Protein AF-0000000083541796 (afdb_homodimer)

Sequence (720 aa):
TTSAVWRSTIEATVQLGLTRTAAAENYRTVNVEAAKTVRSAKELRLKKCTEQLVRIQSELIEAVKEVNKAKKKYWQMQRIADIAREKAAEAEAKSKKSEFGIFHSKTSLQKLSAKLSARLSECNLRLTEARNEYLLSLAAVTAHQGHYLQTDLPIVMQNLDSDVYEKLQEYFTLISKTEIEACQSGQECFQSVLESSSKISRDCDLELFLQDNPVFTEPPVFPFQPAGSDKVCQLEIQPGNRDRESSLDKEARKWATKLANNHKVIAHGERVLRNLDQRRKLLSEEEASSIESKMEEIKESIRKAEMSKLKAASRLNLLREAGLEVDTWLVSTMNQASEELERERKLSEARVSNGGMTPETTSAVWRSTIEATVQLGLTRTAAAENYRTVNVEAAKTVRSAKELRLKKCTEQLVRIQSELIEAVKEVNKAKKKYWQMQRIADIAREKAAEAEAKSKKSEFGIFHSKTSLQKLSAKLSARLSECNLRLTEARNEYLLSLAAVTAHQGHYLQTDLPIVMQNLDSDVYEKLQEYFTLISKTEIEACQSGQECFQSVLESSSKISRDCDLELFLQDNPVFTEPPVFPFQPAGSDKVCQLEIQPGNRDRESSLDKEARKWATKLANNHKVIAHGERVLRNLDQRRKLLSEEEASSIESKMEEIKESIRKAEMSKLKAASRLNLLREAGLEVDTWLVSTMNQASEELERERKLSEARVSNGGMTPE

Secondary structure (DSSP, 8-state):
-HHHHHHHHHHHHHHHHHHHHHHHHHIIIIIIHHHHHHHHHHHHHHHHHHHHHHHHHHHHHHHHHHHHHHHHHHHHHHHHHHHHHHHHHHHHHHHHHGGGS-HHHHHHHHHHHHHHHHHHHHHHHHHHHHHHHHHHHHHHHHHHHHHIIIIIHHHHHHHHHTTHHHHHHHHHHHHHHHHHHHHHHHHHHHHHHHHHHTT--HHHHHHHHHHH-GGGT-PPP------TT----S-------TTS--HHHHHHHHHHHHHHHHHHHHHHHHHHHHHHHHHHHHS-HHHHHHHHHHHHHHHHHHHHHHHHHHHHHHHHHHHHHTT--HHHHHHHHHHHHHHHHHHHHHHHHHHHHTT-----/-HHHHHHHHHHHHHHHHHHHHHHHHHIIIIIIHHHHHHHHHHHHHHHHHHHHHHHHHHHHHHHHHHHHHHHHHHHHHHHHHHHHHHHHHHHHHHHHHGGGS-HHHHHHHHHHHHHHHHHHHHHHHHHHHHHHHHHHHHHHHHHHHHHIIIIIHHHHHHHHHTTHHHHHHHHHHHHHHHHHHHHHHHHHHHHHHHHHHHT--HHHHHHHHHHH-GGGT-PPP------TT----S-------TTS--HHHHHHHHHHHHHHHHHHHHHHHHHHHHHHHHHHHHS-HHHHHHHHHHHHHHHHHHHHHHHHHHHHHHHHHHHHHTT--HHHHHHHHHHHHHHHHHHHHHHHHHHHHTT-----

InterPro domains:
  IPR027267 AH/BAR domain superfamily [G3DSA:1.20.1270.60] (1-234)
  IPR027267 AH/BAR domain superfamily [SSF103657] (1-226)
  IPR031160 F-BAR domain [PS51741] (1-205)

pLDDT: mean 89.02, std 9.76, range [33.16, 97.88]

Radius of gyration: 63.8 Å; Cα contacts (8 Å, |Δi|>4): 592; chains: 2; bounding box: 37×230×126 Å

Organism: Scyliorhinus torazame (NCBI:txid75743)

Foldseek 3Di:
DVVVLVVLVVVLVVLLVVLVVVLVVCCVPVVVVLVVVLVVVLVVLVVVLVVVLVVLVVVLVVLVVQLVVLVVQLVVLVVVLVVLVVVLVVLVVVLVVCPPDDDVVNVVSVVVSVVSVVVSVVSVVSNVVSVVSSVVSVVVSVVSVVCCVPPVVVVSVCSSCPCSVVSVVVSVVVSVVSVVVSVVSSVVSVVVSVVVVVVDDPVVVVVVVCVVPVVVVDDDDDDDDDDDPDPDDADDFDPPDPPDQTPVNVLLLVLLLLLLVLVLLLVVLVVVLVVLVVVLVVDDPVVNVVSVVVSVVSVVSNVVSVVSNVVSVVSNVSSVVVPDPSVVSNVVSNVVSVVVSVVVVVVVVCCVVVVHDDDD/DVVVLVVLVVVLVVLLVVLVVVLVVCCVPVVPVLVVVLVVVLVVLVVVLVVVLVVLVVVLVVLVVQLVVLVVQLVVLVVVLVVLVVVLVVLVVVLVVCPPPDDVVNVVSVVVSVVSVVVSVVSVVSNVVSVVSSVVSVVVSVVSVVCCVPPVVVVSVCSSCPCSVVSVVVSVVVSVVSVVVSVVSSVVSVVVSVVVVVPDDPVVVVVVVCVVPVVVVDDDDDDDDDDDPDPDDADDFDPPDPPDQTPLNVLLLVLLLLLLVLVLLLVVLVVVLVVLVVVLVVDDPVVNVVSVVVSVVSVVSNVVSVVS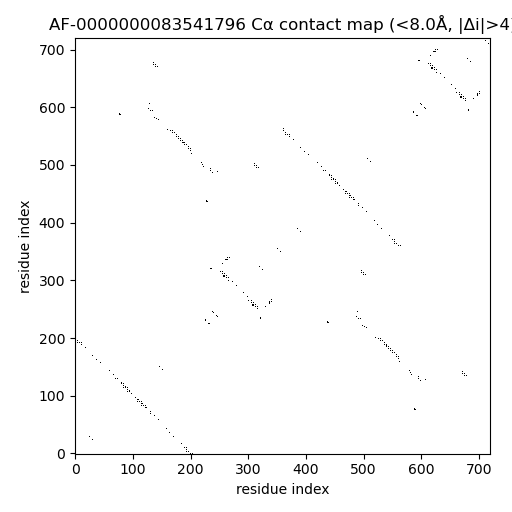NVVSVVSNVSSVVVPDPSVVSNVVSNVVSVVVSVVVVVVVVCCVVVVHDDDD

Structure (mmCIF, N/CA/C/O backbone):
data_AF-0000000083541796-model_v1
#
loop_
_entity.id
_entity.type
_entity.pdbx_description
1 polymer 'F-BAR domain-containing protein'
#
loop_
_atom_site.group_PDB
_atom_site.id
_atom_site.type_symbol
_atom_site.label_atom_id
_atom_site.label_alt_id
_atom_site.label_comp_id
_atom_site.label_asym_id
_atom_site.label_entity_id
_atom_site.label_seq_id
_atom_site.pdbx_PDB_ins_code
_atom_site.Cartn_x
_atom_site.Cartn_y
_atom_site.Cartn_z
_atom_site.occupancy
_atom_site.B_iso_or_equiv
_atom_site.auth_seq_id
_atom_site.auth_comp_id
_atom_site.auth_asym_id
_atom_site.auth_atom_id
_atom_site.pdbx_PDB_model_num
ATOM 1 N N . THR A 1 1 ? 2.777 24.797 5.871 1 84 1 THR A N 1
ATOM 2 C CA . THR A 1 1 ? 1.639 25.172 6.707 1 84 1 THR A CA 1
ATOM 3 C C . THR A 1 1 ? 0.763 23.953 7 1 84 1 THR A C 1
ATOM 5 O O . THR A 1 1 ? 0.848 22.938 6.305 1 84 1 THR A O 1
ATOM 8 N N . THR A 1 2 ? 0.058 24 8.016 1 88.19 2 THR A N 1
ATOM 9 C CA . THR A 1 2 ? -0.866 22.938 8.406 1 88.19 2 THR A CA 1
ATOM 10 C C . THR A 1 2 ? -1.877 22.672 7.293 1 88.19 2 THR A C 1
ATOM 12 O O . THR A 1 2 ? -2.189 21.516 7 1 88.19 2 THR A O 1
ATOM 15 N N . SER A 1 3 ? -2.35 23.719 6.629 1 88.5 3 SER A N 1
ATOM 16 C CA . SER A 1 3 ? -3.312 23.562 5.543 1 88.5 3 SER A CA 1
ATOM 17 C C . SER A 1 3 ? -2.691 22.828 4.355 1 88.5 3 SER A C 1
ATOM 19 O O . SER A 1 3 ? -3.355 22.031 3.699 1 88.5 3 SER A O 1
ATOM 21 N N . ALA A 1 4 ? -1.446 23.188 4.082 1 89.25 4 ALA A N 1
ATOM 22 C CA . ALA A 1 4 ? -0.748 22.531 2.98 1 89.25 4 ALA A CA 1
ATOM 23 C C . ALA A 1 4 ? -0.584 21.031 3.248 1 89.25 4 ALA A C 1
ATOM 25 O O . ALA A 1 4 ? -0.738 20.203 2.342 1 89.25 4 ALA A O 1
ATOM 26 N N . VAL A 1 5 ? -0.233 20.688 4.484 1 91.81 5 VAL A N 1
ATOM 27 C CA . VAL A 1 5 ? -0.051 19.281 4.84 1 91.81 5 VAL A CA 1
ATOM 28 C C . VAL A 1 5 ? -1.384 18.547 4.734 1 91.81 5 VAL A C 1
ATOM 30 O O . VAL A 1 5 ? -1.436 17.406 4.254 1 91.81 5 VAL A O 1
ATOM 33 N N . TRP A 1 6 ? -2.461 19.156 5.078 1 91.5 6 TRP A N 1
ATOM 34 C CA . TRP A 1 6 ? -3.791 18.562 4.953 1 91.5 6 TRP A CA 1
ATOM 35 C C . TRP A 1 6 ? -4.129 18.281 3.492 1 91.5 6 TRP A C 1
ATOM 37 O O . TRP A 1 6 ? -4.594 17.188 3.156 1 91.5 6 TRP A O 1
ATOM 47 N N . ARG A 1 7 ? -3.857 19.188 2.641 1 92.31 7 ARG A N 1
ATOM 48 C CA . ARG A 1 7 ? -4.098 19 1.213 1 92.31 7 ARG A CA 1
ATOM 49 C C . ARG A 1 7 ? -3.273 17.844 0.662 1 92.31 7 ARG A C 1
ATOM 51 O O . ARG A 1 7 ? -3.777 17.047 -0.122 1 92.31 7 ARG A O 1
ATOM 58 N N . SER A 1 8 ? -2.068 17.938 1.157 1 91.75 8 SER A N 1
ATOM 59 C CA . SER A 1 8 ? -1.187 16.859 0.714 1 91.75 8 SER A CA 1
ATOM 60 C C . SER A 1 8 ? -1.7 15.5 1.175 1 91.75 8 SER A C 1
ATOM 62 O O . SER A 1 8 ? -1.581 14.508 0.452 1 91.75 8 SER A O 1
ATOM 64 N N . THR A 1 9 ? -2.244 15.43 2.348 1 91.19 9 THR A N 1
ATOM 65 C CA . THR A 1 9 ? -2.783 14.188 2.889 1 91.19 9 THR A CA 1
ATOM 66 C C . THR A 1 9 ? -3.984 13.711 2.074 1 91.19 9 THR A C 1
ATOM 68 O O . THR A 1 9 ? -4.105 12.523 1.765 1 91.19 9 THR A O 1
ATOM 71 N N . ILE A 1 10 ? -4.816 14.641 1.722 1 91.88 10 ILE A N 1
ATOM 72 C CA . ILE A 1 10 ? -5.992 14.312 0.922 1 91.88 10 ILE A CA 1
ATOM 73 C C . ILE A 1 10 ? -5.559 13.82 -0.456 1 91.88 10 ILE A C 1
ATOM 75 O O . ILE A 1 10 ? -6.066 12.805 -0.95 1 91.88 10 ILE A O 1
ATOM 79 N N . GLU A 1 11 ? -4.648 14.555 -1.036 1 91.75 11 GLU A N 1
ATOM 80 C CA . GLU A 1 11 ? -4.141 14.18 -2.352 1 91.75 11 GLU A CA 1
ATOM 81 C C . GLU A 1 11 ? -3.51 12.789 -2.326 1 91.75 11 GLU A C 1
ATOM 83 O O . GLU A 1 11 ? -3.697 12 -3.254 1 91.75 11 GLU A O 1
ATOM 88 N N . ALA A 1 12 ? -2.732 12.594 -1.23 1 90.88 12 ALA A N 1
ATOM 89 C CA . ALA A 1 12 ? -2.107 11.273 -1.094 1 90.88 12 ALA A CA 1
ATOM 90 C C . ALA A 1 12 ? -3.16 10.18 -0.989 1 90.88 12 ALA A C 1
ATOM 92 O O . ALA A 1 12 ? -3.008 9.102 -1.58 1 90.88 12 ALA A O 1
ATOM 93 N N . THR A 1 13 ? -4.234 10.383 -0.302 1 89.19 13 THR A N 1
ATOM 94 C CA . THR A 1 13 ? -5.305 9.406 -0.138 1 89.19 13 THR A CA 1
ATOM 95 C C . THR A 1 13 ? -6.012 9.156 -1.466 1 89.19 13 THR A C 1
ATOM 97 O O . THR A 1 13 ? -6.34 8.008 -1.79 1 89.19 13 THR A O 1
ATOM 100 N N . VAL A 1 14 ? -6.238 10.219 -2.186 1 91.12 14 VAL A N 1
ATOM 101 C CA . VAL A 1 14 ? -6.863 10.094 -3.496 1 91.12 14 VAL A CA 1
ATOM 102 C C . VAL A 1 14 ? -5.973 9.258 -4.418 1 91.12 14 VAL A C 1
ATOM 104 O O . VAL A 1 14 ? -6.461 8.391 -5.141 1 91.12 14 VAL A O 1
ATOM 107 N N . GLN A 1 15 ? -4.715 9.562 -4.371 1 91.19 15 GLN A N 1
ATOM 108 C CA . GLN A 1 15 ? -3.764 8.836 -5.207 1 91.19 15 GLN A CA 1
ATOM 109 C C . GLN A 1 15 ? -3.754 7.352 -4.863 1 91.19 15 GLN A C 1
ATOM 111 O O . GLN A 1 15 ? -3.637 6.504 -5.75 1 91.19 15 GLN A O 1
ATOM 116 N N . LEU A 1 16 ? -3.811 7.004 -3.576 1 88.88 16 LEU A N 1
ATOM 117 C CA . LEU A 1 16 ? -3.891 5.613 -3.143 1 88.88 16 LEU A CA 1
ATOM 118 C C . LEU A 1 16 ? -5.109 4.926 -3.746 1 88.88 16 LEU A C 1
ATOM 120 O O . LEU A 1 16 ? -5.016 3.791 -4.223 1 88.88 16 LEU A O 1
ATOM 124 N N . GLY A 1 17 ? -6.184 5.609 -3.723 1 89.12 17 GLY A N 1
ATOM 125 C CA . GLY A 1 17 ? -7.395 5.059 -4.312 1 89.12 17 GLY A CA 1
ATOM 126 C C . GLY A 1 17 ? -7.277 4.828 -5.809 1 89.12 17 GLY A C 1
ATOM 127 O O . GLY A 1 17 ? -7.715 3.797 -6.32 1 89.12 17 GLY A O 1
ATOM 128 N N . LEU A 1 18 ? -6.75 5.785 -6.488 1 90.5 18 LEU A N 1
ATOM 129 C CA . LEU A 1 18 ? -6.57 5.684 -7.934 1 90.5 18 LEU A CA 1
ATOM 130 C C . LEU A 1 18 ? -5.645 4.523 -8.289 1 90.5 18 LEU A C 1
ATOM 132 O O . LEU A 1 18 ? -5.895 3.799 -9.258 1 90.5 18 LEU A O 1
ATOM 136 N N . THR A 1 19 ? -4.602 4.387 -7.539 1 88.75 19 THR A N 1
ATOM 137 C CA . THR A 1 19 ? -3.66 3.295 -7.762 1 88.75 19 THR A CA 1
ATOM 138 C C . THR A 1 19 ? -4.348 1.943 -7.59 1 88.75 19 THR A C 1
ATOM 140 O O . THR A 1 19 ? -4.113 1.019 -8.367 1 88.75 19 THR A O 1
ATOM 143 N N . ARG A 1 20 ? -5.176 1.811 -6.629 1 87.88 20 ARG A N 1
ATOM 144 C CA . ARG A 1 20 ? -5.898 0.567 -6.379 1 87.88 20 ARG A CA 1
ATOM 145 C C . ARG A 1 20 ? -6.898 0.283 -7.492 1 87.88 20 ARG A C 1
ATOM 147 O O . ARG A 1 20 ? -7.07 -0.867 -7.906 1 87.88 20 ARG A O 1
ATOM 154 N N . THR A 1 21 ? -7.523 1.285 -7.902 1 89 21 THR A N 1
ATOM 155 C CA . THR A 1 21 ? -8.469 1.137 -9 1 89 21 THR A CA 1
ATOM 156 C C . THR A 1 21 ? -7.762 0.68 -10.273 1 89 21 THR A C 1
ATOM 158 O O . THR A 1 21 ? -8.273 -0.169 -11 1 89 21 THR A O 1
ATOM 161 N N . ALA A 1 22 ? -6.605 1.292 -10.516 1 88.31 22 ALA A N 1
ATOM 162 C CA . ALA A 1 22 ? -5.809 0.903 -11.672 1 88.31 22 ALA A CA 1
ATOM 163 C C . ALA A 1 22 ? -5.367 -0.554 -11.578 1 88.31 22 ALA A C 1
ATOM 165 O O . ALA A 1 22 ? -5.375 -1.282 -12.57 1 88.31 22 ALA A O 1
ATOM 166 N N . ALA A 1 23 ? -4.961 -0.994 -10.375 1 86.44 23 ALA A N 1
ATOM 167 C CA . ALA A 1 23 ? -4.578 -2.385 -10.148 1 86.44 23 ALA A CA 1
ATOM 168 C C . ALA A 1 23 ? -5.758 -3.324 -10.391 1 86.44 23 ALA A C 1
ATOM 170 O O . ALA A 1 23 ? -5.605 -4.367 -11.023 1 86.44 23 ALA A O 1
ATOM 171 N N . ALA A 1 24 ? -6.926 -2.969 -9.906 1 84.31 24 ALA A N 1
ATOM 172 C CA . ALA A 1 24 ? -8.133 -3.775 -10.086 1 84.31 24 ALA A CA 1
ATOM 173 C C . ALA A 1 24 ? -8.469 -3.928 -11.562 1 84.31 24 ALA A C 1
ATOM 175 O O . ALA A 1 24 ? -8.867 -5.008 -12.008 1 84.31 24 ALA A O 1
ATOM 176 N N . GLU A 1 25 ? -8.336 -2.811 -12.273 1 86.38 25 GLU A N 1
ATOM 177 C CA . GLU A 1 25 ? -8.594 -2.855 -13.711 1 86.38 25 GLU A CA 1
ATOM 178 C C . GLU A 1 25 ? -7.605 -3.777 -14.422 1 86.38 25 GLU A C 1
ATOM 180 O O . GLU A 1 25 ? -7.977 -4.488 -15.359 1 86.38 25 GLU A O 1
ATOM 185 N N . ASN A 1 26 ? -6.406 -3.783 -13.992 1 82.94 26 ASN A N 1
ATOM 186 C CA . ASN A 1 26 ? -5.391 -4.672 -14.555 1 82.94 26 ASN A CA 1
ATOM 187 C C . ASN A 1 26 ? -5.738 -6.137 -14.312 1 82.94 26 ASN A C 1
ATOM 189 O O . ASN A 1 26 ? -5.539 -6.98 -15.188 1 82.94 26 ASN A O 1
ATOM 193 N N . TYR A 1 27 ? -6.281 -6.492 -13.156 1 81.88 27 TYR A N 1
ATOM 194 C CA . TYR A 1 27 ? -6.711 -7.848 -12.844 1 81.88 27 TYR A CA 1
ATOM 195 C C . TYR A 1 27 ? -7.824 -8.297 -13.781 1 81.88 27 TYR A C 1
ATOM 197 O O . TYR A 1 27 ? -7.809 -9.43 -14.273 1 81.88 27 TYR A O 1
ATOM 205 N N . ARG A 1 28 ? -8.688 -7.344 -14.008 1 81.5 28 ARG A N 1
ATOM 206 C CA . ARG A 1 28 ? -9.852 -7.668 -14.828 1 81.5 28 ARG A CA 1
ATOM 207 C C . ARG A 1 28 ? -9.461 -7.859 -16.281 1 81.5 28 ARG A C 1
ATOM 209 O O . ARG A 1 28 ? -9.898 -8.82 -16.938 1 81.5 28 ARG A O 1
ATOM 216 N N . THR A 1 29 ? -8.633 -7.047 -16.812 1 78.94 29 THR A N 1
ATOM 217 C CA . THR A 1 29 ? -8.344 -7.027 -18.25 1 78.94 29 THR A CA 1
ATOM 218 C C . THR A 1 29 ? -7.27 -8.055 -18.594 1 78.94 29 THR A C 1
ATOM 220 O O . THR A 1 29 ? -7.453 -8.875 -19.5 1 78.94 29 THR A O 1
ATOM 223 N N . VAL A 1 30 ? -6.191 -8.078 -17.844 1 73.12 30 VAL A N 1
ATOM 224 C CA . VAL A 1 30 ? -5.047 -8.898 -18.234 1 73.12 30 VAL A CA 1
ATOM 225 C C . VAL A 1 30 ? -5.203 -10.305 -17.672 1 73.12 30 VAL A C 1
ATOM 227 O O . VAL A 1 30 ? -5.125 -11.289 -18.406 1 73.12 30 VAL A O 1
ATOM 230 N N . ASN A 1 31 ? -5.762 -10.422 -16.453 1 76.75 31 ASN A N 1
ATOM 231 C CA . ASN A 1 31 ? -5.715 -11.711 -15.766 1 76.75 31 ASN A CA 1
ATOM 232 C C . ASN A 1 31 ? -6.926 -12.57 -16.109 1 76.75 31 ASN A C 1
ATOM 234 O O . ASN A 1 31 ? -6.785 -13.758 -16.406 1 76.75 31 ASN A O 1
ATOM 238 N N . VAL A 1 32 ? -8.016 -11.922 -16.266 1 81.5 32 VAL A N 1
ATOM 239 C CA . VAL A 1 32 ? -9.227 -12.703 -16.516 1 81.5 32 VAL A CA 1
ATOM 240 C C . VAL A 1 32 ? -9.227 -13.211 -17.953 1 81.5 32 VAL A C 1
ATOM 242 O O . VAL A 1 32 ? -9.484 -14.391 -18.203 1 81.5 32 VAL A O 1
ATOM 245 N N . GLU A 1 33 ? -8.867 -12.297 -18.891 1 83.12 33 GLU A N 1
ATOM 246 C CA . GLU A 1 33 ? -8.859 -12.688 -20.297 1 83.12 33 GLU A CA 1
ATOM 247 C C . GLU A 1 33 ? -7.746 -13.695 -20.578 1 83.12 33 GLU A C 1
ATOM 249 O O . GLU A 1 33 ? -7.941 -14.641 -21.344 1 83.12 33 GLU A O 1
ATOM 254 N N . ALA A 1 34 ? -6.629 -13.438 -20.016 1 82.5 34 ALA A N 1
ATOM 255 C CA . ALA A 1 34 ? -5.512 -14.367 -20.172 1 82.5 34 ALA A CA 1
ATOM 256 C C . ALA A 1 34 ? -5.844 -15.734 -19.578 1 82.5 34 ALA A C 1
ATOM 258 O O . ALA A 1 34 ? -5.508 -16.766 -20.156 1 82.5 34 ALA A O 1
ATOM 259 N N . ALA A 1 35 ? -6.555 -15.742 -18.438 1 85.19 35 ALA A N 1
ATOM 260 C CA . ALA A 1 35 ? -6.93 -16.984 -17.766 1 85.19 35 ALA A CA 1
ATOM 261 C C . ALA A 1 35 ? -7.934 -17.781 -18.594 1 85.19 35 ALA A C 1
ATOM 263 O O . ALA A 1 35 ? -7.867 -19 -18.656 1 85.19 35 ALA A O 1
ATOM 264 N N . LYS A 1 36 ? -8.852 -17.047 -19.234 1 87.5 36 LYS A N 1
ATOM 265 C CA . LYS A 1 36 ? -9.844 -17.703 -20.094 1 87.5 36 LYS A CA 1
ATOM 266 C C . LYS A 1 36 ? -9.18 -18.375 -21.281 1 87.5 36 LYS A C 1
ATOM 268 O O . LYS A 1 36 ? -9.539 -19.484 -21.656 1 87.5 36 LYS A O 1
ATOM 273 N N . THR A 1 37 ? -8.227 -17.688 -21.859 1 87.56 37 THR A N 1
ATOM 274 C CA . THR A 1 37 ? -7.5 -18.203 -23 1 87.56 37 THR A CA 1
ATOM 275 C C . THR A 1 37 ? -6.699 -19.453 -22.625 1 87.56 37 THR A C 1
ATOM 277 O O . THR A 1 37 ? -6.68 -20.438 -23.359 1 87.56 37 THR A O 1
ATOM 280 N N . VAL A 1 38 ? -6.074 -19.375 -21.469 1 88.56 38 VAL A N 1
ATOM 281 C CA . VAL A 1 38 ? -5.262 -20.5 -21 1 88.56 38 VAL A CA 1
ATOM 282 C C . VAL A 1 38 ? -6.16 -21.688 -20.688 1 88.56 38 VAL A C 1
ATOM 284 O O . VAL A 1 38 ? -5.809 -22.828 -20.984 1 88.56 38 VAL A O 1
ATOM 287 N N . ARG A 1 39 ? -7.305 -21.438 -20.094 1 90.12 39 ARG A N 1
ATOM 288 C CA . ARG A 1 39 ? -8.25 -22.5 -19.766 1 90.12 39 ARG A CA 1
ATOM 289 C C . ARG A 1 39 ? -8.75 -23.188 -21.031 1 90.12 39 ARG A C 1
ATOM 291 O O . ARG A 1 39 ? -8.797 -24.422 -21.078 1 90.12 39 ARG A O 1
ATOM 298 N N . SER A 1 40 ? -9.086 -22.391 -22.031 1 92.88 40 SER A N 1
ATOM 299 C CA . SER A 1 40 ? -9.57 -22.938 -23.281 1 92.88 40 SER A CA 1
ATOM 300 C C . SER A 1 40 ? -8.5 -23.781 -23.984 1 92.88 40 SER A C 1
ATOM 302 O O . SER A 1 40 ? -8.789 -24.844 -24.531 1 92.88 40 SER A O 1
ATOM 304 N N . ALA A 1 41 ? -7.297 -23.297 -23.984 1 91.06 41 ALA A N 1
ATOM 305 C CA . ALA A 1 41 ? -6.184 -24.031 -24.578 1 91.06 41 ALA A CA 1
ATOM 306 C C . ALA A 1 41 ? -5.941 -25.344 -23.844 1 91.06 41 ALA A C 1
ATOM 308 O O . ALA A 1 41 ? -5.641 -26.359 -24.469 1 91.06 41 ALA A O 1
ATOM 309 N N . LYS A 1 42 ? -6.059 -25.281 -22.531 1 92.75 42 LYS A N 1
ATOM 310 C CA . LYS A 1 42 ? -5.855 -26.484 -21.719 1 92.75 42 LYS A CA 1
ATOM 311 C C . LYS A 1 42 ? -6.938 -27.531 -22 1 92.75 42 LYS A C 1
ATOM 313 O O . LYS A 1 42 ? -6.656 -28.719 -22.062 1 92.75 42 LYS A O 1
ATOM 318 N N . GLU A 1 43 ? -8.156 -27.047 -22.141 1 93.88 43 GLU A N 1
ATOM 319 C CA . GLU A 1 43 ? -9.273 -27.953 -22.422 1 93.88 43 GLU A CA 1
ATOM 320 C C . GLU A 1 43 ? -9.102 -28.641 -23.781 1 93.88 43 GLU A C 1
ATOM 322 O O . GLU A 1 43 ? -9.375 -29.828 -23.922 1 93.88 43 GLU A O 1
ATOM 327 N N . LEU A 1 44 ? -8.633 -27.859 -24.734 1 92.25 44 LEU A N 1
ATOM 328 C CA . LEU A 1 44 ? -8.375 -28.422 -26.062 1 92.25 44 LEU A CA 1
ATOM 329 C C . LEU A 1 44 ? -7.266 -29.453 -26.016 1 92.25 44 LEU A C 1
ATOM 331 O O . LEU A 1 44 ? -7.375 -30.516 -26.641 1 92.25 44 LEU A O 1
ATOM 335 N N . ARG A 1 45 ? -6.262 -29.156 -25.297 1 93.56 45 ARG A N 1
ATOM 336 C CA . ARG A 1 45 ? -5.141 -30.094 -25.156 1 93.56 45 ARG A CA 1
ATOM 337 C C . ARG A 1 45 ? -5.551 -31.344 -24.391 1 93.56 45 ARG A C 1
ATOM 339 O O . ARG A 1 45 ? -5.07 -32.438 -24.688 1 93.56 45 ARG A O 1
ATOM 346 N N . LEU A 1 46 ? -6.383 -31.094 -23.422 1 95.5 46 LEU A N 1
ATOM 347 C CA . LEU A 1 46 ? -6.871 -32.25 -22.641 1 95.5 46 LEU A CA 1
ATOM 348 C C . LEU A 1 46 ? -7.609 -33.219 -23.531 1 95.5 46 LEU A C 1
ATOM 350 O O . LEU A 1 46 ? -7.387 -34.438 -23.438 1 95.5 46 LEU A O 1
ATOM 354 N N . LYS A 1 47 ? -8.453 -32.688 -24.344 1 94.94 47 LYS A N 1
ATOM 355 C CA . LYS A 1 47 ? -9.211 -33.531 -25.25 1 94.94 47 LYS A CA 1
ATOM 356 C C . LYS A 1 47 ? -8.281 -34.312 -26.203 1 94.94 47 LYS A C 1
ATOM 358 O O . LYS A 1 47 ? -8.391 -35.531 -26.344 1 94.94 47 LYS A O 1
ATOM 363 N N . LYS A 1 48 ? -7.371 -33.625 -26.797 1 93.12 48 LYS A N 1
ATOM 364 C CA . LYS A 1 48 ? -6.438 -34.219 -27.75 1 93.12 48 LYS A CA 1
ATOM 365 C C . LYS A 1 48 ? -5.566 -35.281 -27.078 1 93.12 48 LYS A C 1
ATOM 367 O O . LYS A 1 48 ? -5.359 -36.375 -27.641 1 93.12 48 LYS A O 1
ATOM 372 N N . CYS A 1 49 ? -5.039 -34.969 -25.938 1 95 49 CYS A N 1
ATOM 373 C CA . CYS A 1 49 ? -4.129 -35.844 -25.234 1 95 49 CYS A CA 1
ATOM 374 C C . CYS A 1 49 ? -4.871 -37.094 -24.719 1 95 49 CYS A C 1
ATOM 376 O O . CYS A 1 49 ? -4.316 -38.188 -24.672 1 95 49 CYS A O 1
ATOM 378 N N . THR A 1 50 ? -6.152 -36.906 -24.312 1 96.19 50 THR A N 1
ATOM 379 C CA . THR A 1 50 ? -6.949 -38.031 -23.828 1 96.19 50 THR A CA 1
ATOM 380 C C . THR A 1 50 ? -7.203 -39.031 -24.969 1 96.19 50 THR A C 1
ATOM 382 O O . THR A 1 50 ? -7.098 -40.25 -24.766 1 96.19 50 THR A O 1
ATOM 385 N N . GLU A 1 51 ? -7.52 -38.469 -26.109 1 95.31 51 GLU A N 1
ATOM 386 C CA . GLU A 1 51 ? -7.73 -39.344 -27.281 1 95.31 51 GLU A CA 1
ATOM 387 C C . GLU A 1 51 ? -6.457 -40.094 -27.641 1 95.31 51 GLU A C 1
ATOM 389 O O . GLU A 1 51 ? -6.508 -41.281 -27.953 1 95.31 51 GLU A O 1
ATOM 394 N N . GLN A 1 52 ? -5.41 -39.406 -27.594 1 94.5 52 GLN A N 1
ATOM 395 C CA . GLN A 1 52 ? -4.121 -40.031 -27.875 1 94.5 52 GLN A CA 1
ATOM 396 C C . GLN A 1 52 ? -3.793 -41.125 -26.875 1 94.5 52 GLN A C 1
ATOM 398 O O . GLN A 1 52 ? -3.311 -42.188 -27.234 1 94.5 52 GLN A O 1
ATOM 403 N N . LEU A 1 53 ? -4.02 -40.844 -25.609 1 95.62 53 LEU A N 1
ATOM 404 C CA . LEU A 1 53 ? -3.742 -41.812 -24.547 1 95.62 53 LEU A CA 1
ATOM 405 C C . LEU A 1 53 ? -4.59 -43.062 -24.719 1 95.62 53 LEU A C 1
ATOM 407 O O . LEU A 1 53 ? -4.094 -44.188 -24.547 1 95.62 53 LEU A O 1
ATOM 411 N N . VAL A 1 54 ? -5.84 -42.875 -25.031 1 96.5 54 VAL A N 1
ATOM 412 C CA . VAL A 1 54 ? -6.742 -44 -25.234 1 96.5 54 VAL A CA 1
ATOM 413 C C . VAL A 1 54 ? -6.246 -44.844 -26.391 1 96.5 54 VAL A C 1
ATOM 415 O O . VAL A 1 54 ? -6.27 -46.094 -26.328 1 96.5 54 VAL A O 1
ATOM 418 N N . ARG A 1 55 ? -5.77 -44.25 -27.469 1 95.06 55 ARG A N 1
ATOM 419 C CA . ARG A 1 55 ? -5.246 -44.969 -28.625 1 95.06 55 ARG A CA 1
ATOM 420 C C . ARG A 1 55 ? -4.02 -45.781 -28.25 1 95.06 55 ARG A C 1
ATOM 422 O O . ARG A 1 55 ? -3.92 -46.969 -28.609 1 95.06 55 ARG A O 1
ATOM 429 N N . ILE A 1 56 ? -3.15 -45.156 -27.531 1 96.25 56 ILE A N 1
ATOM 430 C CA . ILE A 1 56 ? -1.91 -45.812 -27.141 1 96.25 56 ILE A CA 1
ATOM 431 C C . ILE A 1 56 ? -2.221 -47 -26.219 1 96.25 56 ILE A C 1
ATOM 433 O O . ILE A 1 56 ? -1.661 -48.062 -26.375 1 96.25 56 ILE A O 1
ATOM 437 N N . GLN A 1 57 ? -3.078 -46.812 -25.312 1 95.25 57 GLN A N 1
ATOM 438 C CA . GLN A 1 57 ? -3.445 -47.844 -24.359 1 95.25 57 GLN A CA 1
ATOM 439 C C . GLN A 1 57 ? -4.18 -49 -25.062 1 95.25 57 GLN A C 1
ATOM 441 O O . GLN A 1 57 ? -4.004 -50.156 -24.703 1 95.25 57 GLN A O 1
ATOM 446 N N . SER A 1 58 ? -5.016 -48.625 -26.062 1 97.12 58 SER A N 1
ATOM 447 C CA . SER A 1 58 ? -5.723 -49.656 -26.812 1 97.12 58 SER A CA 1
ATOM 448 C C . SER A 1 58 ? -4.754 -50.562 -27.562 1 97.12 58 SER A C 1
ATOM 450 O O . SER A 1 58 ? -4.977 -51.75 -27.672 1 97.12 58 SER A O 1
ATOM 452 N N . GLU A 1 59 ? -3.729 -50 -28.094 1 96.81 59 GLU A N 1
ATOM 453 C CA . GLU A 1 59 ? -2.697 -50.781 -28.781 1 96.81 59 GLU A CA 1
ATOM 454 C C . GLU A 1 59 ? -2.016 -51.75 -27.828 1 96.81 59 GLU A C 1
ATOM 456 O O . GLU A 1 59 ? -1.732 -52.875 -28.203 1 96.81 59 GLU A O 1
ATOM 461 N N . LEU A 1 60 ? -1.731 -51.281 -26.688 1 95.06 60 LEU A N 1
ATOM 462 C CA . LEU A 1 60 ? -1.104 -52.156 -25.672 1 95.06 60 LEU A CA 1
ATOM 463 C C . LEU A 1 60 ? -2.045 -53.281 -25.25 1 95.06 60 LEU A C 1
ATOM 465 O O . LEU A 1 60 ? -1.619 -54.406 -25.078 1 95.06 60 LEU A O 1
ATOM 469 N N . ILE A 1 61 ? -3.328 -52.906 -25.094 1 96 61 ILE A N 1
ATOM 470 C CA . ILE A 1 61 ? -4.328 -53.875 -24.703 1 96 61 ILE A CA 1
ATOM 471 C C . ILE A 1 61 ? -4.43 -54.969 -25.781 1 96 61 ILE A C 1
ATOM 473 O O . ILE A 1 61 ? -4.551 -56.156 -25.484 1 96 61 ILE A O 1
ATOM 477 N N . GLU A 1 62 ? -4.371 -54.562 -27.031 1 96.75 62 GLU A N 1
ATOM 478 C CA . GLU A 1 62 ? -4.414 -55.5 -28.141 1 96.75 62 GLU A CA 1
ATOM 479 C C . GLU A 1 62 ? -3.207 -56.438 -28.109 1 96.75 62 GLU A C 1
ATOM 481 O O . GLU A 1 62 ? -3.332 -57.625 -28.391 1 96.75 62 GLU A O 1
ATOM 486 N N . ALA A 1 63 ? -2.084 -55.906 -27.797 1 95.88 63 ALA A N 1
ATOM 487 C CA . ALA A 1 63 ? -0.875 -56.719 -27.703 1 95.88 63 ALA A CA 1
ATOM 488 C C . ALA A 1 63 ? -0.999 -57.75 -26.594 1 95.88 63 ALA A C 1
ATOM 490 O O . ALA A 1 63 ? -0.57 -58.875 -26.75 1 95.88 63 ALA A O 1
ATOM 491 N N . VAL A 1 64 ? -1.58 -57.375 -25.531 1 95.25 64 VAL A N 1
ATOM 492 C CA . VAL A 1 64 ? -1.767 -58.281 -24.406 1 95.25 64 VAL A CA 1
ATOM 493 C C . VAL A 1 64 ? -2.756 -59.375 -24.781 1 95.25 64 VAL A C 1
ATOM 495 O O . VAL A 1 64 ? -2.586 -60.531 -24.406 1 95.25 64 VAL A O 1
ATOM 498 N N . LYS A 1 65 ? -3.762 -59.031 -25.531 1 96.94 65 LYS A N 1
ATOM 499 C CA . LYS A 1 65 ? -4.727 -60 -26 1 96.94 65 LYS A CA 1
ATOM 500 C C . LYS A 1 65 ? -4.055 -61.062 -26.875 1 96.94 65 LYS A C 1
ATOM 502 O O . LYS A 1 65 ? -4.371 -62.25 -26.797 1 96.94 65 LYS A O 1
ATOM 507 N N . GLU A 1 66 ? -3.164 -60.625 -27.719 1 96.38 66 GLU A N 1
ATOM 508 C CA . GLU A 1 66 ? -2.422 -61.531 -28.578 1 96.38 66 GLU A CA 1
ATOM 509 C C . GLU A 1 66 ? -1.569 -62.5 -27.766 1 96.38 66 GLU A C 1
ATOM 511 O O . GLU A 1 66 ? -1.452 -63.656 -28.109 1 96.38 66 GLU A O 1
ATOM 516 N N . VAL A 1 67 ? -0.977 -61.969 -26.734 1 96.81 67 VAL A N 1
ATOM 517 C CA . VAL A 1 67 ? -0.182 -62.812 -25.859 1 96.81 67 VAL A CA 1
ATOM 518 C C . VAL A 1 67 ? -1.081 -63.875 -25.188 1 96.81 67 VAL A C 1
ATOM 520 O O . VAL A 1 67 ? -0.709 -65.062 -25.078 1 96.81 67 VAL A O 1
ATOM 523 N N . ASN A 1 68 ? -2.197 -63.5 -24.797 1 96.88 68 ASN A N 1
ATOM 524 C CA . ASN A 1 68 ? -3.137 -64.438 -24.172 1 96.88 68 ASN A CA 1
ATOM 525 C C . ASN A 1 68 ? -3.605 -65.5 -25.141 1 96.88 68 ASN A C 1
ATOM 527 O O . ASN A 1 68 ? -3.789 -66.625 -24.75 1 96.88 68 ASN A O 1
ATOM 531 N N . LYS A 1 69 ? -3.828 -65.062 -26.391 1 97.88 69 LYS A N 1
ATOM 532 C CA . LYS A 1 69 ? -4.191 -66.062 -27.422 1 97.88 69 LYS A CA 1
ATOM 533 C C . LYS A 1 69 ? -3.088 -67.062 -27.609 1 97.88 69 LYS A C 1
ATOM 535 O O . LYS A 1 69 ? -3.363 -68.312 -27.734 1 97.88 69 LYS A O 1
ATOM 540 N N . ALA A 1 70 ? -1.9 -66.562 -27.672 1 97.5 70 ALA A N 1
ATOM 541 C CA . ALA A 1 70 ? -0.752 -67.5 -27.828 1 97.5 70 ALA A CA 1
ATOM 542 C C . ALA A 1 70 ? -0.605 -68.375 -26.609 1 97.5 70 ALA A C 1
ATOM 544 O O . ALA A 1 70 ? -0.263 -69.562 -26.75 1 97.5 70 ALA A O 1
ATOM 545 N N . LYS A 1 71 ? -0.841 -67.875 -25.438 1 96.75 71 LYS A N 1
ATOM 546 C CA . LYS A 1 71 ? -0.783 -68.688 -24.219 1 96.75 71 LYS A CA 1
ATOM 547 C C . LYS A 1 71 ? -1.813 -69.812 -24.234 1 96.75 71 LYS A C 1
ATOM 549 O O . LYS A 1 71 ? -1.493 -70.938 -23.922 1 96.75 71 LYS A O 1
ATOM 554 N N . LYS A 1 72 ? -2.975 -69.5 -24.625 1 97.56 72 LYS A N 1
ATOM 555 C CA . LYS A 1 72 ? -4.039 -70.5 -24.688 1 97.56 72 LYS A CA 1
ATOM 556 C C . LYS A 1 72 ? -3.701 -71.625 -25.672 1 97.56 72 LYS A C 1
ATOM 558 O O . LYS A 1 72 ? -3.93 -72.812 -25.406 1 97.56 72 LYS A O 1
ATOM 563 N N . LYS A 1 73 ? -3.246 -71.188 -26.828 1 97.75 73 LYS A N 1
ATOM 564 C CA . LYS A 1 73 ? -2.82 -72.188 -27.828 1 97.75 73 LYS A CA 1
ATOM 565 C C . LYS A 1 73 ? -1.729 -73.062 -27.281 1 97.75 73 LYS A C 1
ATOM 567 O O . LYS A 1 73 ? -1.769 -74.312 -27.5 1 97.75 73 LYS A O 1
ATOM 572 N N . TYR A 1 74 ? -0.747 -72.562 -26.578 1 96.62 74 TYR A N 1
ATOM 573 C CA . TYR A 1 74 ? 0.344 -73.312 -25.969 1 96.62 74 TYR A CA 1
ATOM 574 C C . TYR A 1 74 ? -0.19 -74.312 -24.953 1 96.62 74 TYR A C 1
ATOM 576 O O . TYR A 1 74 ? 0.181 -75.5 -24.984 1 96.62 74 TYR A O 1
ATOM 584 N N . TRP A 1 75 ? -1.08 -73.938 -24.156 1 96.75 75 TRP A N 1
ATOM 585 C CA . TRP A 1 75 ? -1.646 -74.75 -23.125 1 96.75 75 TRP A CA 1
ATOM 586 C C . TRP A 1 75 ? -2.471 -75.875 -23.75 1 96.75 75 TRP A C 1
ATOM 588 O O . TRP A 1 75 ? -2.439 -77.062 -23.266 1 96.75 75 TRP A O 1
ATOM 598 N N . GLN A 1 76 ? -3.186 -75.562 -24.828 1 96.94 76 GLN A N 1
ATOM 599 C CA . GLN A 1 76 ? -3.967 -76.562 -25.531 1 96.94 76 GLN A CA 1
ATOM 600 C C . GLN A 1 76 ? -3.062 -77.625 -26.156 1 96.94 76 GLN A C 1
ATOM 602 O O . GLN A 1 76 ? -3.35 -78.812 -26.062 1 96.94 76 GLN A O 1
ATOM 607 N N . MET A 1 77 ? -2.008 -77.188 -26.797 1 96.62 77 MET A N 1
ATOM 608 C CA . MET A 1 77 ? -1.075 -78.062 -27.438 1 96.62 77 MET A CA 1
ATOM 609 C C . MET A 1 77 ? -0.392 -79 -26.391 1 96.62 77 MET A C 1
ATOM 611 O O . MET A 1 77 ? -0.078 -80.125 -26.672 1 96.62 77 MET A O 1
ATOM 615 N N . GLN A 1 78 ? -0.149 -78.438 -25.219 1 95.19 78 GLN A N 1
ATOM 616 C CA . GLN A 1 78 ? 0.436 -79.25 -24.125 1 95.19 78 GLN A CA 1
ATOM 617 C C . GLN A 1 78 ? -0.497 -80.375 -23.703 1 95.19 78 GLN A C 1
ATOM 619 O O . GLN A 1 78 ? -0.053 -81.5 -23.484 1 95.19 78 GLN A O 1
ATOM 624 N N . ARG A 1 79 ? -1.706 -80.062 -23.641 1 95.12 79 ARG A N 1
ATOM 625 C CA . ARG A 1 79 ? -2.684 -81.062 -23.266 1 95.12 79 ARG A CA 1
ATOM 626 C C . ARG A 1 79 ? -2.744 -82.188 -24.312 1 95.12 79 ARG A C 1
ATOM 628 O O . ARG A 1 79 ? -2.793 -83.375 -23.984 1 95.12 79 ARG A O 1
ATOM 635 N N . ILE A 1 80 ? -2.76 -81.75 -25.531 1 95.94 80 ILE A N 1
ATOM 636 C CA . ILE A 1 80 ? -2.807 -82.688 -26.641 1 95.94 80 ILE A CA 1
ATOM 637 C C . ILE A 1 80 ? -1.55 -83.562 -26.625 1 95.94 80 ILE A C 1
ATOM 639 O O . ILE A 1 80 ? -1.621 -84.75 -26.844 1 95.94 80 ILE A O 1
ATOM 643 N N . ALA A 1 81 ? -0.44 -82.938 -26.375 1 94.62 81 ALA A N 1
ATOM 644 C CA . ALA A 1 81 ? 0.826 -83.688 -26.312 1 94.62 81 ALA A CA 1
ATOM 645 C C . ALA A 1 81 ? 0.849 -84.625 -25.141 1 94.62 81 ALA A C 1
ATOM 647 O O . ALA A 1 81 ? 1.391 -85.75 -25.234 1 94.62 81 ALA A O 1
ATOM 648 N N . ASP A 1 82 ? 0.249 -84.312 -24.078 1 93.94 82 ASP A N 1
ATOM 649 C CA . ASP A 1 82 ? 0.177 -85.188 -22.906 1 93.94 82 ASP A CA 1
ATOM 650 C C . ASP A 1 82 ? -0.663 -86.438 -23.188 1 93.94 82 ASP A C 1
ATOM 652 O O . ASP A 1 82 ? -0.287 -87.5 -22.797 1 93.94 82 ASP A O 1
ATOM 656 N N . ILE A 1 83 ? -1.712 -86.188 -23.859 1 94.25 83 ILE A N 1
ATOM 657 C CA . ILE A 1 83 ? -2.59 -87.312 -24.203 1 94.25 83 ILE A CA 1
ATOM 658 C C . ILE A 1 83 ? -1.875 -88.25 -25.188 1 94.25 83 ILE A C 1
ATOM 660 O O . ILE A 1 83 ? -1.937 -89.5 -25.047 1 94.25 83 ILE A O 1
ATOM 664 N N . ALA A 1 84 ? -1.238 -87.625 -26.125 1 94.94 84 ALA A N 1
ATOM 665 C CA . ALA A 1 84 ? -0.486 -88.438 -27.094 1 94.94 84 ALA A CA 1
ATOM 666 C C . ALA A 1 84 ? 0.652 -89.188 -26.422 1 94.94 84 ALA A C 1
ATOM 668 O O . ALA A 1 84 ? 0.958 -90.312 -26.797 1 94.94 84 ALA A O 1
ATOM 669 N N . ARG A 1 85 ? 1.285 -88.625 -25.5 1 93.06 85 ARG A N 1
ATOM 670 C CA . ARG A 1 85 ? 2.383 -89.25 -24.766 1 93.06 85 ARG A CA 1
ATOM 671 C C . ARG A 1 85 ? 1.896 -90.438 -23.969 1 93.06 85 ARG A C 1
ATOM 673 O O . ARG A 1 85 ? 2.555 -91.5 -23.938 1 93.06 85 ARG A O 1
ATOM 680 N N . GLU A 1 86 ? 0.772 -90.312 -23.469 1 93.25 86 GLU A N 1
ATOM 681 C CA . GLU A 1 86 ? 0.187 -91.438 -22.703 1 93.25 86 GLU A CA 1
ATOM 682 C C . GLU A 1 86 ? -0.214 -92.625 -23.609 1 93.25 86 GLU A C 1
ATOM 684 O O . GLU A 1 86 ? 0.031 -93.75 -23.281 1 93.25 86 GLU A O 1
ATOM 689 N N . LYS A 1 87 ? -0.748 -92.25 -24.641 1 93.75 87 LYS A N 1
ATOM 690 C CA . LYS A 1 87 ? -1.176 -93.312 -25.594 1 93.75 87 LYS A CA 1
ATOM 691 C C . LYS A 1 87 ? 0.024 -94 -26.188 1 93.75 87 LYS A C 1
ATOM 693 O O . LYS A 1 87 ? -0.009 -95.25 -26.359 1 93.75 87 LYS A O 1
ATOM 698 N N . ALA A 1 88 ? 0.968 -93.25 -26.531 1 93.75 88 ALA A N 1
ATOM 699 C CA . ALA A 1 88 ? 2.184 -93.875 -27.094 1 93.75 88 ALA A CA 1
ATOM 700 C C . ALA A 1 88 ? 2.895 -94.688 -26.047 1 93.75 88 ALA A C 1
ATOM 702 O O . ALA A 1 88 ? 3.426 -95.75 -26.375 1 93.75 88 ALA A O 1
ATOM 703 N N . ALA A 1 89 ? 2.902 -94.312 -24.875 1 92.06 89 ALA A N 1
ATOM 704 C CA . ALA A 1 89 ? 3.531 -95.062 -23.797 1 92.06 89 ALA A CA 1
ATOM 705 C C . ALA A 1 89 ? 2.787 -96.375 -23.547 1 92.06 89 ALA A C 1
ATOM 707 O O . ALA A 1 89 ? 3.406 -97.438 -23.297 1 92.06 89 ALA A O 1
ATOM 708 N N . GLU A 1 90 ? 1.58 -96.375 -23.688 1 91.44 90 GLU A N 1
ATOM 709 C CA . GLU A 1 90 ? 0.756 -97.562 -23.5 1 91.44 90 GLU A CA 1
ATOM 710 C C . GLU A 1 90 ? 0.959 -98.562 -24.641 1 91.44 90 GLU A C 1
ATOM 712 O O . GLU A 1 90 ? 1.035 -99.75 -24.406 1 91.44 90 GLU A O 1
ATOM 717 N N . ALA A 1 91 ? 1 -98 -25.781 1 89.94 91 ALA A N 1
ATOM 718 C CA . ALA A 1 91 ? 1.206 -98.875 -26.953 1 89.94 91 ALA A CA 1
ATOM 719 C C . ALA A 1 91 ? 2.6 -99.5 -26.938 1 89.94 91 ALA A C 1
ATOM 721 O O . ALA A 1 91 ? 2.773 -100.688 -27.328 1 89.94 91 ALA A O 1
ATOM 722 N N . GLU A 1 92 ? 3.488 -98.812 -26.516 1 87.5 92 GLU A N 1
ATOM 723 C CA . GLU A 1 92 ? 4.855 -99.312 -26.406 1 87.5 92 GLU A CA 1
ATOM 724 C C . GLU A 1 92 ? 4.977 -100.375 -25.328 1 87.5 92 GLU A C 1
ATOM 726 O O . GLU A 1 92 ? 5.711 -101.312 -25.5 1 87.5 92 GLU A O 1
ATOM 731 N N . ALA A 1 93 ? 4.363 -100.188 -24.266 1 86.5 93 ALA A N 1
ATOM 732 C CA . ALA A 1 93 ? 4.375 -101.188 -23.188 1 86.5 93 ALA A CA 1
ATOM 733 C C . ALA A 1 93 ? 3.701 -102.5 -23.609 1 86.5 93 ALA A C 1
ATOM 735 O O . ALA A 1 93 ? 4.18 -103.562 -23.281 1 86.5 93 ALA A O 1
ATOM 736 N N . LYS A 1 94 ? 2.738 -102.438 -24.422 1 84.5 94 LYS A N 1
ATOM 737 C CA . LYS A 1 94 ? 2.014 -103.625 -24.906 1 84.5 94 LYS A CA 1
ATOM 738 C C . LYS A 1 94 ? 2.834 -104.375 -25.953 1 84.5 94 LYS A C 1
ATOM 740 O O . LYS A 1 94 ? 2.832 -105.625 -25.969 1 84.5 94 LYS A O 1
ATOM 745 N N . SER A 1 95 ? 3.426 -103.562 -26.75 1 83.75 95 SER A N 1
ATOM 746 C CA . SER A 1 95 ? 4.262 -104.188 -27.781 1 83.75 95 SER A CA 1
ATOM 747 C C . SER A 1 95 ? 5.453 -104.938 -27.172 1 83.75 95 SER A C 1
ATOM 749 O O . SER A 1 95 ? 5.855 -106 -27.656 1 83.75 95 SER A O 1
ATOM 751 N N . LYS A 1 96 ? 6.062 -104.5 -26.078 1 81.81 96 LYS A N 1
ATOM 752 C CA . LYS A 1 96 ? 7.199 -105.125 -25.422 1 81.81 96 LYS A CA 1
ATOM 753 C C . LYS A 1 96 ? 6.773 -106.375 -24.688 1 81.81 96 LYS A C 1
ATOM 755 O O . LYS A 1 96 ? 7.527 -107.375 -24.625 1 81.81 96 LYS A O 1
ATOM 760 N N . LYS A 1 97 ? 5.621 -106.375 -24.203 1 79.88 97 LYS A N 1
ATOM 761 C CA . LYS A 1 97 ? 5.121 -107.562 -23.453 1 79.88 97 LYS A CA 1
ATOM 762 C C . LYS A 1 97 ? 4.734 -108.688 -24.406 1 79.88 97 LYS A C 1
ATOM 764 O O . LYS A 1 97 ? 4.859 -109.875 -24.047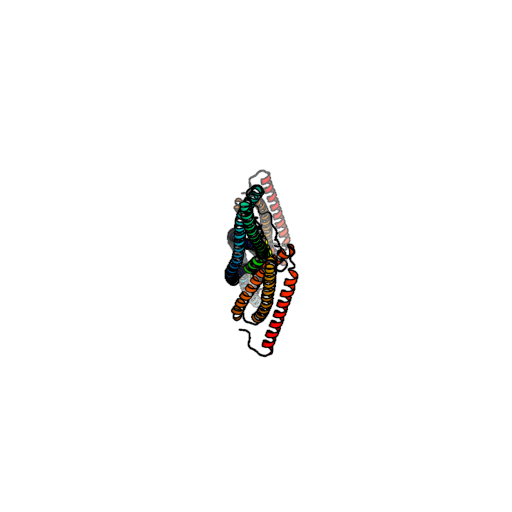 1 79.88 97 LYS A O 1
ATOM 769 N N . SER A 1 98 ? 4.285 -108.312 -25.578 1 72.38 98 SER A N 1
ATOM 770 C CA . SER A 1 98 ? 3.848 -109.312 -26.531 1 72.38 98 SER A CA 1
ATOM 771 C C . SER A 1 98 ? 5.035 -109.938 -27.266 1 72.38 98 SER A C 1
ATOM 773 O O . SER A 1 98 ? 4.859 -110.812 -28.125 1 72.38 98 SER A O 1
ATOM 775 N N . GLU A 1 99 ? 6.195 -109.438 -27.156 1 66.25 99 GLU A N 1
ATOM 776 C CA . GLU A 1 99 ? 7.371 -110 -27.812 1 66.25 99 GLU A CA 1
ATOM 777 C C . GLU A 1 99 ? 7.469 -111.5 -27.578 1 66.25 99 GLU A C 1
ATOM 779 O O . GLU A 1 99 ? 7.992 -112.25 -28.422 1 66.25 99 GLU A O 1
ATOM 784 N N . PHE A 1 100 ? 6.789 -112.125 -26.625 1 64.12 100 PHE A N 1
ATOM 785 C CA . PHE A 1 100 ? 6.875 -113.562 -26.391 1 64.12 100 PHE A CA 1
ATOM 786 C C . PHE A 1 100 ? 5.629 -114.25 -26.906 1 64.12 100 PHE A C 1
ATOM 788 O O . PHE A 1 100 ? 5.574 -115.5 -26.922 1 64.12 100 PHE A O 1
ATOM 795 N N . GLY A 1 101 ? 4.668 -113.5 -27.375 1 58.59 101 GLY A N 1
ATOM 796 C CA . GLY A 1 101 ? 3.467 -114.25 -27.781 1 58.59 101 GLY A CA 1
ATOM 797 C C . GLY A 1 101 ? 3.395 -114.5 -29.281 1 58.59 101 GLY A C 1
ATOM 798 O O . GLY A 1 101 ? 4.402 -114.375 -29.984 1 58.59 101 GLY A O 1
ATOM 799 N N . ILE A 1 102 ? 2.279 -114.688 -29.969 1 64.75 102 ILE A N 1
ATOM 800 C CA . ILE A 1 102 ? 1.982 -115.188 -31.312 1 64.75 102 ILE A CA 1
ATOM 801 C C . ILE A 1 102 ? 2.363 -114.125 -32.344 1 64.75 102 ILE A C 1
ATOM 803 O O . ILE A 1 102 ? 2.119 -112.938 -32.125 1 64.75 102 ILE A O 1
ATOM 807 N N . PHE A 1 103 ? 3.082 -114.5 -33.344 1 61.41 103 PHE A N 1
ATOM 808 C CA . PHE A 1 103 ? 3.803 -113.75 -34.406 1 61.41 103 PHE A CA 1
ATOM 809 C C . PHE A 1 103 ? 2.936 -112.688 -35 1 61.41 103 PHE A C 1
ATOM 811 O O . PHE A 1 103 ? 3.398 -111.562 -35.188 1 61.41 103 PHE A O 1
ATOM 818 N N . HIS A 1 104 ? 1.749 -112.938 -35.594 1 60.97 104 HIS A N 1
ATOM 819 C CA . HIS A 1 104 ? 0.891 -112.062 -36.344 1 60.97 104 HIS A CA 1
ATOM 820 C C . HIS A 1 104 ? 0.514 -110.812 -35.469 1 60.97 104 HIS A C 1
ATOM 822 O O . HIS A 1 104 ? 0.475 -109.688 -35.969 1 60.97 104 HIS A O 1
ATOM 828 N N . SER A 1 105 ? 0.423 -111.062 -34.156 1 74.94 105 SER A N 1
ATOM 829 C CA . SER A 1 105 ? -0.015 -110 -33.219 1 74.94 105 SER A CA 1
ATOM 830 C C . SER A 1 105 ? 1.109 -109 -32.938 1 74.94 105 SER A C 1
ATOM 832 O O . SER A 1 105 ? 0.863 -107.812 -32.75 1 74.94 105 SER A O 1
ATOM 834 N N . LYS A 1 106 ? 2.268 -109.375 -33.406 1 77.19 106 LYS A N 1
ATOM 835 C CA . LYS A 1 106 ? 3.438 -108.562 -33.094 1 77.19 106 LYS A CA 1
ATOM 836 C C . LYS A 1 106 ? 3.641 -107.438 -34.125 1 77.19 106 LYS A C 1
ATOM 838 O O . LYS A 1 106 ? 3.896 -106.312 -33.781 1 77.19 106 LYS A O 1
ATOM 843 N N . THR A 1 107 ? 3.465 -107.875 -35.375 1 78.56 107 THR A N 1
ATOM 844 C CA . THR A 1 107 ? 3.664 -106.875 -36.469 1 78.56 107 THR A CA 1
ATOM 845 C C . THR A 1 107 ? 2.617 -105.812 -36.406 1 78.56 107 THR A C 1
ATOM 847 O O . THR A 1 107 ? 2.926 -104.625 -36.656 1 78.56 107 THR A O 1
ATOM 850 N N . SER A 1 108 ? 1.362 -106.188 -36 1 82.56 108 SER A N 1
ATOM 851 C CA . SER A 1 108 ? 0.276 -105.25 -35.906 1 82.56 108 SER A CA 1
ATOM 852 C C . SER A 1 108 ? 0.489 -104.25 -34.75 1 82.56 108 SER A C 1
ATOM 854 O O . SER A 1 108 ? 0.25 -103.062 -34.875 1 82.56 108 SER A O 1
ATOM 856 N N . LEU A 1 109 ? 1.063 -104.812 -33.688 1 83.12 109 LEU A N 1
ATOM 857 C CA . LEU A 1 109 ? 1.326 -104 -32.5 1 83.12 109 LEU A CA 1
ATOM 858 C C . LEU A 1 109 ? 2.514 -103.062 -32.719 1 83.12 109 LEU A C 1
ATOM 860 O O . LEU A 1 109 ? 2.52 -101.938 -32.25 1 83.12 109 LEU A O 1
ATOM 864 N N . GLN A 1 110 ? 3.449 -103.5 -33.469 1 83.25 110 GLN A N 1
ATOM 865 C CA . GLN A 1 110 ? 4.613 -102.688 -33.812 1 83.25 110 GLN A CA 1
ATOM 866 C C . GLN A 1 110 ? 4.242 -101.562 -34.781 1 83.25 110 GLN A C 1
ATOM 868 O O . GLN A 1 110 ? 4.766 -100.438 -34.656 1 83.25 110 GLN A O 1
ATOM 873 N N . LYS A 1 111 ? 3.365 -101.875 -35.625 1 86.94 111 LYS A N 1
ATOM 874 C CA . LYS A 1 111 ? 2.889 -100.875 -36.562 1 86.94 111 LYS A CA 1
ATOM 875 C C . LYS A 1 111 ? 2.072 -99.812 -35.844 1 86.94 111 LYS A C 1
ATOM 877 O O . LYS A 1 111 ? 2.166 -98.625 -36.156 1 86.94 111 LYS A O 1
ATOM 882 N N . LEU A 1 112 ? 1.277 -100.25 -34.938 1 86.62 112 LEU A N 1
ATOM 883 C CA . LEU A 1 112 ? 0.485 -99.312 -34.125 1 86.62 112 LEU A CA 1
ATOM 884 C C . LEU A 1 112 ? 1.385 -98.438 -33.25 1 86.62 112 LEU A C 1
ATOM 886 O O . LEU A 1 112 ? 1.156 -97.25 -33.125 1 86.62 112 LEU A O 1
ATOM 890 N N . SER A 1 113 ? 2.381 -99 -32.688 1 87.38 113 SER A N 1
ATOM 891 C CA . SER A 1 113 ? 3.328 -98.312 -31.844 1 87.38 113 SER A CA 1
ATOM 892 C C . SER A 1 113 ? 4.098 -97.25 -32.656 1 87.38 113 SER A C 1
ATOM 894 O O . SER A 1 113 ? 4.332 -96.125 -32.188 1 87.38 113 SER A O 1
ATOM 896 N N . ALA A 1 114 ? 4.395 -97.625 -33.844 1 89.12 114 ALA A N 1
ATOM 897 C CA . ALA A 1 114 ? 5.121 -96.75 -34.719 1 89.12 114 ALA A CA 1
ATOM 898 C C . ALA A 1 114 ? 4.238 -95.562 -35.156 1 89.12 114 ALA A C 1
ATOM 900 O O . ALA A 1 114 ? 4.707 -94.438 -35.25 1 89.12 114 ALA A O 1
ATOM 901 N N . LYS A 1 115 ? 3.004 -95.875 -35.375 1 91.81 115 LYS A N 1
ATOM 902 C CA . LYS A 1 115 ? 2.051 -94.812 -35.781 1 91.81 115 LYS A CA 1
ATOM 903 C C . LYS A 1 115 ? 1.805 -93.812 -34.656 1 91.81 115 LYS A C 1
ATOM 905 O O . LYS A 1 115 ? 1.76 -92.625 -34.875 1 91.81 115 LYS A O 1
ATOM 910 N N . LEU A 1 116 ? 1.719 -94.312 -33.469 1 92.62 116 LEU A N 1
ATOM 911 C CA . LEU A 1 116 ? 1.469 -93.438 -32.312 1 92.62 116 LEU A CA 1
ATOM 912 C C . LEU A 1 116 ? 2.713 -92.625 -31.953 1 92.62 116 LEU A C 1
ATOM 914 O O . LEU A 1 116 ? 2.607 -91.5 -31.484 1 92.62 116 LEU A O 1
ATOM 918 N N . SER A 1 117 ? 3.809 -93.25 -32.188 1 91.19 117 SER A N 1
ATOM 919 C CA . SER A 1 117 ? 5.059 -92.562 -31.953 1 91.19 117 SER A CA 1
ATOM 920 C C . SER A 1 117 ? 5.234 -91.438 -32.938 1 91.19 117 SER A C 1
ATOM 922 O O . SER A 1 117 ? 5.762 -90.375 -32.594 1 91.19 117 SER A O 1
ATOM 924 N N . ALA A 1 118 ? 4.797 -91.625 -34.125 1 92.06 118 ALA A N 1
ATOM 925 C CA . ALA A 1 118 ? 4.859 -90.625 -35.125 1 92.06 118 ALA A CA 1
ATOM 926 C C . ALA A 1 118 ? 3.906 -89.438 -34.812 1 92.06 118 ALA A C 1
ATOM 928 O O . ALA A 1 118 ? 4.234 -88.312 -35.031 1 92.06 118 ALA A O 1
ATOM 929 N N . ARG A 1 119 ? 2.787 -89.812 -34.344 1 93.06 119 ARG A N 1
ATOM 930 C CA . ARG A 1 119 ? 1.815 -88.812 -33.938 1 93.06 119 ARG A CA 1
ATOM 931 C C . ARG A 1 119 ? 2.336 -88 -32.75 1 93.06 119 ARG A C 1
ATOM 933 O O . ARG A 1 119 ? 2.117 -86.812 -32.656 1 93.06 119 ARG A O 1
ATOM 940 N N . LEU A 1 120 ? 2.971 -88.625 -31.828 1 93.06 120 LEU A N 1
ATOM 941 C CA . LEU A 1 120 ? 3.557 -88 -30.688 1 93.06 120 LEU A CA 1
ATOM 942 C C . LEU A 1 120 ? 4.629 -87 -31.125 1 93.06 120 LEU A C 1
ATOM 944 O O . LEU A 1 120 ? 4.703 -85.875 -30.594 1 93.06 120 LEU A O 1
ATOM 948 N N . SER A 1 121 ? 5.41 -87.438 -32.094 1 91.94 121 SER A N 1
ATOM 949 C CA . SER A 1 121 ? 6.453 -86.562 -32.594 1 91.94 121 SER A CA 1
ATOM 950 C C . SER A 1 121 ? 5.855 -85.312 -33.219 1 91.94 121 SER A C 1
ATOM 952 O O . SER A 1 121 ? 6.367 -84.188 -33.031 1 91.94 121 SER A O 1
ATOM 954 N N . GLU A 1 122 ? 4.785 -85.5 -33.906 1 92.19 122 GLU A N 1
ATOM 955 C CA . GLU A 1 122 ? 4.102 -84.375 -34.562 1 92.19 122 GLU A CA 1
ATOM 956 C C . GLU A 1 122 ? 3.496 -83.438 -33.5 1 92.19 122 GLU A C 1
ATOM 958 O O . GLU A 1 122 ? 3.535 -82.25 -33.656 1 92.19 122 GLU A O 1
ATOM 963 N N . CYS A 1 123 ? 2.93 -84 -32.469 1 93.12 123 CYS A N 1
ATOM 964 C CA . CYS A 1 123 ? 2.336 -83.25 -31.391 1 93.12 123 CYS A CA 1
ATOM 965 C C . CYS A 1 123 ? 3.402 -82.438 -30.641 1 93.12 123 CYS A C 1
ATOM 967 O O . CYS A 1 123 ? 3.18 -81.312 -30.266 1 93.12 123 CYS A O 1
ATOM 969 N N . ASN A 1 124 ? 4.516 -83.062 -30.453 1 91.12 124 ASN A N 1
ATOM 970 C CA . ASN A 1 124 ? 5.609 -82.375 -29.781 1 91.12 124 ASN A CA 1
ATOM 971 C C . ASN A 1 124 ? 6.148 -81.25 -30.609 1 91.12 124 ASN A C 1
ATOM 973 O O . ASN A 1 124 ? 6.566 -80.188 -30.062 1 91.12 124 ASN A O 1
ATOM 977 N N . LEU A 1 125 ? 6.133 -81.438 -31.906 1 91.38 125 LEU A N 1
ATOM 978 C CA . LEU A 1 125 ? 6.566 -80.375 -32.781 1 91.38 125 LEU A CA 1
ATOM 979 C C . LEU A 1 125 ? 5.625 -79.125 -32.719 1 91.38 125 LEU A C 1
ATOM 981 O O . LEU A 1 125 ? 6.07 -78 -32.625 1 91.38 125 LEU A O 1
ATOM 985 N N . ARG A 1 126 ? 4.379 -79.438 -32.719 1 92.88 126 ARG A N 1
ATOM 986 C CA . ARG A 1 126 ? 3.377 -78.375 -32.625 1 92.88 126 ARG A CA 1
ATOM 987 C C . ARG A 1 126 ? 3.438 -77.688 -31.266 1 92.88 126 ARG A C 1
ATOM 989 O O . ARG A 1 126 ? 3.219 -76.438 -31.156 1 92.88 126 ARG A O 1
ATOM 996 N N . LEU A 1 127 ? 3.73 -78.438 -30.219 1 94.25 127 LEU A N 1
ATOM 997 C CA . LEU A 1 127 ? 3.873 -77.875 -28.875 1 94.25 127 LEU A CA 1
ATOM 998 C C . LEU A 1 127 ? 5.055 -76.938 -28.812 1 94.25 127 LEU A C 1
ATOM 1000 O O . LEU A 1 127 ? 4.938 -75.875 -28.25 1 94.25 127 LEU A O 1
ATOM 1004 N N . THR A 1 128 ? 6.137 -77.312 -29.406 1 93.31 128 THR A N 1
ATOM 1005 C CA . THR A 1 128 ? 7.324 -76.5 -29.422 1 93.31 128 THR A CA 1
ATOM 1006 C C . THR A 1 128 ? 7.059 -75.188 -30.172 1 93.31 128 THR A C 1
ATOM 1008 O O . THR A 1 128 ? 7.488 -74.125 -29.75 1 93.31 128 THR A O 1
ATOM 1011 N N . GLU A 1 129 ? 6.328 -75.25 -31.281 1 92.94 129 GLU A N 1
ATOM 1012 C CA . GLU A 1 129 ? 6.004 -74.062 -32.062 1 92.94 129 GLU A CA 1
ATOM 1013 C C . GLU A 1 129 ? 5.105 -73.125 -31.297 1 92.94 129 GLU A C 1
ATOM 1015 O O . GLU A 1 129 ? 5.297 -71.938 -31.344 1 92.94 129 GLU A O 1
ATOM 1020 N N . ALA A 1 130 ? 4.133 -73.688 -30.656 1 95.31 130 ALA A N 1
ATOM 1021 C CA . ALA A 1 130 ? 3.213 -72.875 -29.875 1 95.31 130 ALA A CA 1
ATOM 1022 C C . ALA A 1 130 ? 3.93 -72.25 -28.703 1 95.31 130 ALA A C 1
ATOM 1024 O O . ALA A 1 130 ? 3.652 -71.062 -28.375 1 95.31 130 ALA A O 1
ATOM 1025 N N . ARG A 1 131 ? 4.785 -72.938 -28.016 1 95.56 131 ARG A N 1
ATOM 1026 C CA . ARG A 1 131 ? 5.57 -72.438 -26.922 1 95.56 131 ARG A CA 1
ATOM 1027 C C . ARG A 1 131 ? 6.449 -71.25 -27.406 1 95.56 131 ARG A C 1
ATOM 1029 O O . ARG A 1 131 ? 6.527 -70.188 -26.75 1 95.56 131 ARG A O 1
ATOM 1036 N N . ASN A 1 132 ? 7.133 -71.5 -28.547 1 95.06 132 ASN A N 1
ATOM 1037 C CA . ASN A 1 132 ? 7.984 -70.5 -29.109 1 95.06 132 ASN A CA 1
ATOM 1038 C C . ASN A 1 132 ? 7.188 -69.188 -29.453 1 95.06 132 ASN A C 1
ATOM 1040 O O . ASN A 1 132 ? 7.656 -68.125 -29.203 1 95.06 132 ASN A O 1
ATOM 1044 N N . GLU A 1 133 ? 6.02 -69.375 -30.016 1 95.69 133 GLU A N 1
ATOM 1045 C CA . GLU A 1 133 ? 5.168 -68.188 -30.344 1 95.69 133 GLU A CA 1
ATOM 1046 C C . GLU A 1 133 ? 4.781 -67.438 -29.094 1 95.69 133 GLU A C 1
ATOM 1048 O O . GLU A 1 133 ? 4.773 -66.188 -29.094 1 95.69 133 GLU A O 1
ATOM 1053 N N . TYR A 1 134 ? 4.453 -68.125 -28.031 1 96.69 134 TYR A N 1
ATOM 1054 C CA . TYR A 1 134 ? 4.102 -67.5 -26.75 1 96.69 134 TYR A CA 1
ATOM 1055 C C . TYR A 1 134 ? 5.273 -66.75 -26.188 1 96.69 134 TYR A C 1
ATOM 1057 O O . TYR A 1 134 ? 5.113 -65.562 -25.781 1 96.69 134 TYR A O 1
ATOM 1065 N N . LEU A 1 135 ? 6.391 -67.312 -26.234 1 96.31 135 LEU A N 1
ATOM 1066 C CA . LEU A 1 135 ? 7.586 -66.688 -25.719 1 96.31 135 LEU A CA 1
ATOM 1067 C C . LEU A 1 135 ? 7.914 -65.438 -26.531 1 96.31 135 LEU A C 1
ATOM 1069 O O . LEU A 1 135 ? 8.266 -64.375 -25.953 1 96.31 135 LEU A O 1
ATOM 1073 N N . LEU A 1 136 ? 7.816 -65.5 -27.812 1 96.5 136 LEU A N 1
ATOM 1074 C CA . LEU A 1 136 ? 8.086 -64.312 -28.672 1 96.5 136 LEU A CA 1
ATOM 1075 C C . LEU A 1 136 ? 7.066 -63.219 -28.438 1 96.5 136 LEU A C 1
ATOM 1077 O O . LEU A 1 136 ? 7.418 -62.062 -28.422 1 96.5 136 LEU A O 1
ATOM 1081 N N . SER A 1 137 ? 5.781 -63.625 -28.25 1 96.56 137 SER A N 1
ATOM 1082 C CA . SER A 1 137 ? 4.734 -62.656 -27.969 1 96.56 137 SER A CA 1
ATOM 1083 C C . SER A 1 137 ? 4.969 -61.969 -26.641 1 96.56 137 SER A C 1
ATOM 1085 O O . SER A 1 137 ? 4.699 -60.75 -26.5 1 96.56 137 SER A O 1
ATOM 1087 N N . LEU A 1 138 ? 5.449 -62.719 -25.672 1 96.25 138 LEU A N 1
ATOM 1088 C CA . LEU A 1 138 ? 5.75 -62.156 -24.359 1 96.25 138 LEU A CA 1
ATOM 1089 C C . LEU A 1 138 ? 6.867 -61.125 -24.453 1 96.25 138 LEU A C 1
ATOM 1091 O O . LEU A 1 138 ? 6.801 -60.062 -23.812 1 96.25 138 LEU A O 1
ATOM 1095 N N . ALA A 1 139 ? 7.852 -61.406 -25.172 1 95.5 139 ALA A N 1
ATOM 1096 C CA . ALA A 1 139 ? 8.953 -60.469 -25.359 1 95.5 139 ALA A CA 1
ATOM 1097 C C . ALA A 1 139 ? 8.477 -59.188 -26 1 95.5 139 ALA A C 1
ATOM 1099 O O . ALA A 1 139 ? 8.906 -58.094 -25.625 1 95.5 139 ALA A O 1
ATOM 1100 N N . ALA A 1 140 ? 7.617 -59.312 -26.984 1 96.19 140 ALA A N 1
ATOM 1101 C CA . ALA A 1 140 ? 7.094 -58.156 -27.703 1 96.19 140 ALA A CA 1
ATOM 1102 C C . ALA A 1 140 ? 6.27 -57.25 -26.766 1 96.19 140 ALA A C 1
ATOM 1104 O O . ALA A 1 140 ? 6.41 -56.031 -26.781 1 96.19 140 ALA A O 1
ATOM 1105 N N . VAL A 1 141 ? 5.391 -57.875 -25.969 1 95.81 141 VAL A N 1
ATOM 1106 C CA . VAL A 1 141 ? 4.504 -57.094 -25.109 1 95.81 141 VAL A CA 1
ATOM 1107 C C . VAL A 1 141 ? 5.312 -56.438 -24 1 95.81 141 VAL A C 1
ATOM 1109 O O . VAL A 1 141 ? 5.004 -55.312 -23.578 1 95.81 141 VAL A O 1
ATOM 1112 N N . THR A 1 142 ? 6.32 -57.094 -23.484 1 94.06 142 THR A N 1
ATOM 1113 C CA . THR A 1 142 ? 7.176 -56.531 -22.453 1 94.06 142 THR A CA 1
ATOM 1114 C C . THR A 1 142 ? 7.891 -55.281 -22.969 1 94.06 142 THR A C 1
ATOM 1116 O O . THR A 1 142 ? 7.98 -54.281 -22.281 1 94.06 142 THR A O 1
ATOM 1119 N N . ALA A 1 143 ? 8.398 -55.406 -24.188 1 95.25 143 ALA A N 1
ATOM 1120 C CA . ALA A 1 143 ? 9.047 -54.25 -24.797 1 95.25 143 ALA A CA 1
ATOM 1121 C C . ALA A 1 143 ? 8.047 -53.125 -25.031 1 95.25 143 ALA A C 1
ATOM 1123 O O . ALA A 1 143 ? 8.375 -51.938 -24.828 1 95.25 143 ALA A O 1
ATOM 1124 N N . HIS A 1 144 ? 6.871 -53.5 -25.5 1 95.75 144 HIS A N 1
ATOM 1125 C CA . HIS A 1 144 ? 5.816 -52.531 -25.734 1 95.75 144 HIS A CA 1
ATOM 1126 C C . HIS A 1 144 ? 5.441 -51.812 -24.438 1 95.75 144 HIS A C 1
ATOM 1128 O O . HIS A 1 144 ? 5.297 -50.594 -24.422 1 95.75 144 HIS A O 1
ATOM 1134 N N . GLN A 1 145 ? 5.242 -52.5 -23.344 1 93.94 145 GLN A N 1
ATOM 1135 C CA . GLN A 1 145 ? 4.906 -51.938 -22.047 1 93.94 145 GLN A CA 1
ATOM 1136 C C . GLN A 1 145 ? 5.996 -50.969 -21.562 1 93.94 145 GLN A C 1
ATOM 1138 O O . GLN A 1 145 ? 5.699 -49.906 -21.031 1 93.94 145 GLN A O 1
ATOM 1143 N N . GLY A 1 146 ? 7.199 -51.438 -21.641 1 92.81 146 GLY A N 1
ATOM 1144 C CA . GLY A 1 146 ? 8.312 -50.562 -21.281 1 92.81 146 GLY A CA 1
ATOM 1145 C C . GLY A 1 146 ? 8.336 -49.25 -22.062 1 92.81 146 GLY A C 1
ATOM 1146 O O . GLY A 1 146 ? 8.578 -48.188 -21.484 1 92.81 146 GLY A O 1
ATOM 1147 N N . HIS A 1 147 ? 8.117 -49.375 -23.391 1 95.12 147 HIS A N 1
ATOM 1148 C CA . HIS A 1 147 ? 8.102 -48.188 -24.234 1 95.12 147 HIS A CA 1
ATOM 1149 C C . HIS A 1 147 ? 6.945 -47.281 -23.859 1 95.12 147 HIS A C 1
ATOM 1151 O O . HIS A 1 147 ? 7.102 -46.031 -23.875 1 95.12 147 HIS A O 1
ATOM 1157 N N . TYR A 1 148 ? 5.773 -47.781 -23.562 1 94.06 148 TYR A N 1
ATOM 1158 C CA . TYR A 1 148 ? 4.605 -47.031 -23.125 1 94.06 148 TYR A CA 1
ATOM 1159 C C . TYR A 1 148 ? 4.926 -46.188 -21.891 1 94.06 148 TYR A C 1
ATOM 1161 O O . TYR A 1 148 ? 4.648 -44.969 -21.859 1 94.06 148 TYR A O 1
ATOM 1169 N N . LEU A 1 149 ? 5.551 -46.812 -20.891 1 92.88 149 LEU A N 1
ATOM 1170 C CA . LEU A 1 149 ? 5.793 -46.188 -19.594 1 92.88 149 LEU A CA 1
ATOM 1171 C C . LEU A 1 149 ? 6.945 -45.188 -19.688 1 92.88 149 LEU A C 1
ATOM 1173 O O . LEU A 1 149 ? 6.918 -44.125 -19.062 1 92.88 149 LEU A O 1
ATOM 1177 N N . GLN A 1 150 ? 7.969 -45.5 -20.531 1 92.88 150 GLN A N 1
ATOM 1178 C CA . GLN A 1 150 ? 9.203 -44.75 -20.5 1 92.88 150 GLN A CA 1
ATOM 1179 C C . GLN A 1 150 ? 9.188 -43.656 -21.578 1 92.88 150 GLN A C 1
ATOM 1181 O O . GLN A 1 150 ? 9.867 -42.625 -21.438 1 92.88 150 GLN A O 1
ATOM 1186 N N . THR A 1 151 ? 8.336 -43.844 -22.625 1 94.12 151 THR A N 1
ATOM 1187 C CA . THR A 1 151 ? 8.414 -42.875 -23.734 1 94.12 151 THR A CA 1
ATOM 1188 C C . THR A 1 151 ? 7.039 -42.281 -24.031 1 94.12 151 THR A C 1
ATOM 1190 O O . THR A 1 151 ? 6.848 -41.062 -23.922 1 94.12 151 THR A O 1
ATOM 1193 N N . ASP A 1 152 ? 6.02 -43.125 -24.312 1 95 152 ASP A N 1
ATOM 1194 C CA . ASP A 1 152 ? 4.727 -42.625 -24.766 1 95 152 ASP A CA 1
ATOM 1195 C C . ASP A 1 152 ? 4.035 -41.812 -23.672 1 95 152 ASP A C 1
ATOM 1197 O O . ASP A 1 152 ? 3.539 -40.719 -23.906 1 95 152 ASP A O 1
ATOM 1201 N N . LEU A 1 153 ? 3.977 -42.344 -22.5 1 94.12 153 LEU A N 1
ATOM 1202 C CA . LEU A 1 153 ? 3.254 -41.719 -21.406 1 94.12 153 LEU A CA 1
ATOM 1203 C C . LEU A 1 153 ? 3.885 -40.375 -21.031 1 94.12 153 LEU A C 1
ATOM 1205 O O . LEU A 1 153 ? 3.184 -39.375 -20.906 1 94.12 153 LEU A O 1
ATOM 1209 N N . PRO A 1 154 ? 5.27 -40.312 -20.844 1 93.5 154 PRO A N 1
ATOM 1210 C CA . PRO A 1 154 ? 5.891 -39 -20.547 1 93.5 154 PRO A CA 1
ATOM 1211 C C . PRO A 1 154 ? 5.641 -37.969 -21.625 1 93.5 154 PRO A C 1
ATOM 1213 O O . PRO A 1 154 ? 5.449 -36.781 -21.328 1 93.5 154 PRO A O 1
ATOM 1216 N N . ILE A 1 155 ? 5.602 -38.438 -22.891 1 94.44 155 ILE A N 1
ATOM 1217 C CA . ILE A 1 155 ? 5.375 -37.5 -24 1 94.44 155 ILE A CA 1
ATOM 1218 C C . ILE A 1 155 ? 3.943 -36.969 -23.938 1 94.44 155 ILE A C 1
ATOM 1220 O O . ILE A 1 155 ? 3.713 -35.781 -24.125 1 94.44 155 ILE A O 1
ATOM 1224 N N . VAL A 1 156 ? 2.951 -37.781 -23.641 1 94.94 156 VAL A N 1
ATOM 1225 C CA . VAL A 1 156 ? 1.556 -37.375 -23.547 1 94.94 156 VAL A CA 1
ATOM 1226 C C . VAL A 1 156 ? 1.385 -36.438 -22.359 1 94.94 156 VAL A C 1
ATOM 1228 O O . VAL A 1 156 ? 0.653 -35.438 -22.453 1 94.94 156 VAL A O 1
ATOM 1231 N N . MET A 1 157 ? 2.025 -36.719 -21.234 1 94.12 157 MET A N 1
ATOM 1232 C CA . MET A 1 157 ? 1.942 -35.875 -20.047 1 94.12 157 MET A CA 1
ATOM 1233 C C . MET A 1 157 ? 2.512 -34.469 -20.344 1 94.12 157 MET A C 1
ATOM 1235 O O . MET A 1 157 ? 1.95 -33.469 -19.906 1 94.12 157 MET A O 1
ATOM 1239 N N . GLN A 1 158 ? 3.662 -34.5 -21.031 1 94.81 158 GLN A N 1
ATOM 1240 C CA . GLN A 1 158 ? 4.281 -33.219 -21.406 1 94.81 158 GLN A CA 1
ATOM 1241 C C . GLN A 1 158 ? 3.367 -32.406 -22.312 1 94.81 158 GLN A C 1
ATOM 1243 O O . GLN A 1 158 ? 3.246 -31.188 -22.141 1 94.81 158 GLN A O 1
ATOM 1248 N N . ASN A 1 159 ? 2.783 -33.094 -23.25 1 93.19 159 ASN A N 1
ATOM 1249 C CA . ASN A 1 159 ? 1.86 -32.406 -24.156 1 93.19 159 ASN A CA 1
ATOM 1250 C C . ASN A 1 159 ? 0.629 -31.891 -23.422 1 93.19 159 ASN A C 1
ATOM 1252 O O . ASN A 1 159 ? 0.088 -30.844 -23.766 1 93.19 159 ASN A O 1
ATOM 1256 N N . LEU A 1 160 ? 0.135 -32.625 -22.469 1 94.56 160 LEU A N 1
ATOM 1257 C CA . LEU A 1 160 ? -1.022 -32.25 -21.672 1 94.56 160 LEU A CA 1
ATOM 1258 C C . LEU A 1 160 ? -0.725 -31 -20.859 1 94.56 160 LEU A C 1
ATOM 1260 O O . LEU A 1 160 ? -1.564 -30.094 -20.766 1 94.56 160 LEU A O 1
ATOM 1264 N N . ASP A 1 161 ? 0.444 -30.938 -20.234 1 92.62 161 ASP A N 1
ATOM 1265 C CA . ASP A 1 161 ? 0.831 -29.797 -19.406 1 92.62 161 ASP A CA 1
ATOM 1266 C C . ASP A 1 161 ? 1.115 -28.562 -20.266 1 92.62 161 ASP A C 1
ATOM 1268 O O . ASP A 1 161 ? 0.784 -27.438 -19.875 1 92.62 161 ASP A O 1
ATOM 1272 N N . SER A 1 162 ? 1.707 -28.812 -21.453 1 91 162 SER A N 1
ATOM 1273 C CA . SER A 1 162 ? 2.025 -27.734 -22.375 1 91 162 SER A CA 1
ATOM 1274 C C . SER A 1 162 ? 2.717 -26.578 -21.656 1 91 162 SER A C 1
ATOM 1276 O O . SER A 1 162 ? 3.66 -26.797 -20.891 1 91 162 SER A O 1
ATOM 1278 N N . ASP A 1 163 ? 2.184 -25.297 -21.844 1 90.94 163 ASP A N 1
ATOM 1279 C CA . ASP A 1 163 ? 2.838 -24.109 -21.297 1 90.94 163 ASP A CA 1
ATOM 1280 C C . ASP A 1 163 ? 2.031 -23.531 -20.141 1 90.94 163 ASP A C 1
ATOM 1282 O O . ASP A 1 163 ? 2.119 -22.328 -19.859 1 90.94 163 ASP A O 1
ATOM 1286 N N . VAL A 1 164 ? 1.286 -24.328 -19.453 1 90.5 164 VAL A N 1
ATOM 1287 C CA . VAL A 1 164 ? 0.383 -23.844 -18.406 1 90.5 164 VAL A CA 1
ATOM 1288 C C . VAL A 1 164 ? 1.191 -23.312 -17.234 1 90.5 164 VAL A C 1
ATOM 1290 O O . VAL A 1 164 ? 0.843 -22.281 -16.641 1 90.5 164 VAL A O 1
ATOM 1293 N N . TYR A 1 165 ? 2.318 -24.016 -16.859 1 91.62 165 TYR A N 1
ATOM 1294 C CA . TYR A 1 165 ? 3.121 -23.609 -15.703 1 91.62 165 TYR A CA 1
ATOM 1295 C C . TYR A 1 165 ? 3.812 -22.281 -15.953 1 91.62 165 TYR A C 1
ATOM 1297 O O . TYR A 1 165 ? 3.852 -21.422 -15.07 1 91.62 165 TYR A O 1
ATOM 1305 N N . GLU A 1 166 ? 4.25 -22.141 -17.172 1 91.88 166 GLU A N 1
ATOM 1306 C CA . GLU A 1 166 ? 4.871 -20.859 -17.531 1 91.88 166 GLU A CA 1
ATOM 1307 C C . GLU A 1 166 ? 3.855 -19.734 -17.516 1 91.88 166 GLU A C 1
ATOM 1309 O O . GLU A 1 166 ? 4.152 -18.625 -17.047 1 91.88 166 GLU A O 1
ATOM 1314 N N . LYS A 1 167 ? 2.752 -20.016 -18.062 1 90.06 167 LYS A N 1
ATOM 1315 C CA . LYS A 1 167 ? 1.708 -19 -18.094 1 90.06 167 LYS A CA 1
ATOM 1316 C C . LYS A 1 167 ? 1.247 -18.625 -16.688 1 90.06 167 LYS A C 1
ATOM 1318 O O . LYS A 1 167 ? 1.02 -17.453 -16.391 1 90.06 167 LYS A O 1
ATOM 1323 N N . LEU A 1 168 ? 1.037 -19.562 -15.812 1 89.38 168 LEU A N 1
ATOM 1324 C CA . LEU A 1 168 ? 0.623 -19.312 -14.438 1 89.38 168 LEU A CA 1
ATOM 1325 C C . LEU A 1 168 ? 1.694 -18.531 -13.68 1 89.38 168 LEU A C 1
ATOM 1327 O O . LEU A 1 168 ? 1.378 -17.656 -12.883 1 89.38 168 LEU A O 1
ATOM 1331 N N . GLN A 1 169 ? 2.938 -18.938 -13.891 1 91.44 169 GLN A N 1
ATOM 1332 C CA . GLN A 1 169 ? 4.027 -18.188 -13.273 1 91.44 169 GLN A CA 1
ATOM 1333 C C . GLN A 1 169 ? 3.99 -16.719 -13.688 1 91.44 169 GLN A C 1
ATOM 1335 O O . GLN A 1 169 ? 4.184 -15.828 -12.859 1 91.44 169 GLN A O 1
ATOM 1340 N N . GLU A 1 170 ? 3.803 -16.516 -14.969 1 90.31 170 GLU A N 1
ATOM 1341 C CA . GLU A 1 170 ? 3.711 -15.141 -15.477 1 90.31 170 GLU A CA 1
ATOM 1342 C C . GLU A 1 170 ? 2.547 -14.391 -14.844 1 90.31 170 GLU A C 1
ATOM 1344 O O . GLU A 1 170 ? 2.672 -13.219 -14.5 1 90.31 170 GLU A O 1
ATOM 1349 N N . TYR A 1 171 ? 1.475 -15.078 -14.711 1 88.69 171 TYR A N 1
ATOM 1350 C CA . TYR A 1 171 ? 0.273 -14.484 -14.133 1 88.69 171 TYR A CA 1
ATOM 1351 C C . TYR A 1 171 ? 0.505 -14.078 -12.688 1 88.69 171 TYR A C 1
ATOM 1353 O O . TYR A 1 171 ? 0.174 -12.961 -12.281 1 88.69 171 TYR A O 1
ATOM 1361 N N . PHE A 1 172 ? 1.041 -14.953 -11.883 1 91.12 172 PHE A N 1
ATOM 1362 C CA . PHE A 1 172 ? 1.277 -14.68 -10.469 1 91.12 172 PHE A CA 1
ATOM 1363 C C . PHE A 1 172 ? 2.332 -13.586 -10.305 1 91.12 172 PHE A C 1
ATOM 1365 O O . PHE A 1 172 ? 2.236 -12.758 -9.391 1 91.12 172 PHE A O 1
ATOM 1372 N N . THR A 1 173 ? 3.318 -13.648 -11.227 1 91.81 173 THR A N 1
ATOM 1373 C CA . THR A 1 173 ? 4.352 -12.617 -11.195 1 91.81 173 THR A CA 1
ATOM 1374 C C . THR A 1 173 ? 3.758 -11.242 -11.477 1 91.81 173 THR A C 1
ATOM 1376 O O . THR A 1 173 ? 4.066 -10.273 -10.789 1 91.81 173 THR A O 1
ATOM 1379 N N . LEU A 1 174 ? 2.92 -11.203 -12.453 1 90.56 174 LEU A N 1
ATOM 1380 C CA . LEU A 1 174 ? 2.295 -9.938 -12.828 1 90.56 174 LEU A CA 1
ATOM 1381 C C . LEU A 1 174 ? 1.425 -9.406 -11.695 1 90.56 174 LEU A C 1
ATOM 1383 O O . LEU A 1 174 ? 1.458 -8.211 -11.391 1 90.56 174 LEU A O 1
ATOM 1387 N N . ILE A 1 175 ? 0.636 -10.234 -11.062 1 90 175 ILE A N 1
ATOM 1388 C CA . ILE A 1 175 ? -0.228 -9.844 -9.961 1 90 175 ILE A CA 1
ATOM 1389 C C . ILE A 1 175 ? 0.622 -9.312 -8.805 1 90 175 ILE A C 1
ATOM 1391 O O . ILE A 1 175 ? 0.317 -8.266 -8.227 1 90 175 ILE A O 1
ATOM 1395 N N . SER A 1 176 ? 1.632 -10.078 -8.5 1 92.5 176 SER A N 1
ATOM 1396 C CA . SER A 1 176 ? 2.484 -9.711 -7.371 1 92.5 176 SER A CA 1
ATOM 1397 C C . SER A 1 176 ? 3.191 -8.383 -7.621 1 92.5 176 SER A C 1
ATOM 1399 O O . SER A 1 176 ? 3.238 -7.523 -6.738 1 92.5 176 SER A O 1
ATOM 1401 N N . LYS A 1 177 ? 3.695 -8.25 -8.859 1 92.12 177 LYS A N 1
ATOM 1402 C CA . LYS A 1 177 ? 4.398 -7.012 -9.195 1 92.12 177 LYS A CA 1
ATOM 1403 C C . LYS A 1 177 ? 3.449 -5.816 -9.164 1 92.12 177 LYS A C 1
ATOM 1405 O O . LYS A 1 177 ? 3.826 -4.73 -8.719 1 92.12 177 LYS A O 1
ATOM 1410 N N . THR A 1 178 ? 2.301 -5.988 -9.695 1 91.06 178 THR A N 1
ATOM 1411 C CA . THR A 1 178 ? 1.307 -4.922 -9.695 1 91.06 178 THR A CA 1
ATOM 1412 C C . THR A 1 178 ? 0.976 -4.492 -8.266 1 91.06 178 THR A C 1
ATOM 1414 O O . THR A 1 178 ? 0.908 -3.299 -7.973 1 91.06 178 THR A O 1
ATOM 1417 N N . GLU A 1 179 ? 0.744 -5.438 -7.363 1 92.94 179 GLU A N 1
ATOM 1418 C CA . GLU A 1 179 ? 0.425 -5.141 -5.973 1 92.94 179 GLU A CA 1
ATOM 1419 C C . GLU A 1 179 ? 1.595 -4.457 -5.27 1 92.94 179 GLU A C 1
ATOM 1421 O O . GLU A 1 179 ? 1.398 -3.516 -4.5 1 92.94 179 GLU A O 1
ATOM 1426 N N . ILE A 1 180 ? 2.816 -4.973 -5.531 1 93.62 180 ILE A N 1
ATOM 1427 C CA . ILE A 1 180 ? 4.008 -4.402 -4.918 1 93.62 180 ILE A CA 1
ATOM 1428 C C . ILE A 1 180 ? 4.172 -2.949 -5.355 1 93.62 180 ILE A C 1
ATOM 1430 O O . ILE A 1 180 ? 4.441 -2.07 -4.535 1 93.62 180 ILE A O 1
ATOM 1434 N N . GLU A 1 181 ? 3.967 -2.693 -6.637 1 92.88 181 GLU A N 1
ATOM 1435 C CA . GLU A 1 181 ? 4.086 -1.337 -7.164 1 92.88 181 GLU A CA 1
ATOM 1436 C C . GLU A 1 181 ? 3.023 -0.419 -6.566 1 92.88 181 GLU A C 1
ATOM 1438 O O . GLU A 1 181 ? 3.297 0.748 -6.277 1 92.88 181 GLU A O 1
ATOM 1443 N N . ALA A 1 182 ? 1.808 -0.898 -6.465 1 90.94 182 ALA A N 1
ATOM 1444 C CA . ALA A 1 182 ? 0.727 -0.116 -5.867 1 90.94 182 ALA A CA 1
ATOM 1445 C C . ALA A 1 182 ? 1.046 0.245 -4.422 1 90.94 182 ALA A C 1
ATOM 1447 O O . ALA A 1 182 ? 0.847 1.388 -4 1 90.94 182 ALA A O 1
ATOM 1448 N N . CYS A 1 183 ? 1.523 -0.688 -3.652 1 92.31 183 CYS A N 1
ATOM 1449 C CA . CYS A 1 183 ? 1.877 -0.452 -2.256 1 92.31 183 CYS A CA 1
ATOM 1450 C C . CYS A 1 183 ? 3.047 0.518 -2.146 1 92.31 183 CYS A C 1
ATOM 1452 O O . CYS A 1 183 ? 3.072 1.369 -1.256 1 92.31 183 CYS A O 1
ATOM 1454 N N . GLN A 1 184 ? 4.02 0.354 -3.078 1 93.62 184 GLN A N 1
ATOM 1455 C CA . GLN A 1 184 ? 5.188 1.232 -3.08 1 93.62 184 GLN A CA 1
ATOM 1456 C C . GLN A 1 184 ? 4.785 2.678 -3.363 1 93.62 184 GLN A C 1
ATOM 1458 O O . GLN A 1 184 ? 5.305 3.605 -2.738 1 93.62 184 GLN A O 1
ATOM 1463 N N . SER A 1 185 ? 3.945 2.857 -4.32 1 93 185 SER A N 1
ATOM 1464 C CA . SER A 1 185 ? 3.451 4.191 -4.641 1 93 185 SER A CA 1
ATOM 1465 C C . SER A 1 185 ? 2.75 4.828 -3.447 1 93 185 SER A C 1
ATOM 1467 O O . SER A 1 185 ? 2.943 6.012 -3.164 1 93 185 SER A O 1
ATOM 1469 N N . GLY A 1 186 ? 1.879 4.039 -2.779 1 91.06 186 GLY A N 1
ATOM 1470 C CA . GLY A 1 186 ? 1.22 4.527 -1.578 1 91.06 186 GLY A CA 1
ATOM 1471 C C . GLY A 1 186 ? 2.191 4.898 -0.474 1 91.06 186 GLY A C 1
ATOM 1472 O O . GLY A 1 186 ? 2.037 5.938 0.173 1 91.06 186 GLY A O 1
ATOM 1473 N N . GLN A 1 187 ? 3.195 4.113 -0.266 1 93.56 187 GLN A N 1
ATOM 1474 C CA . GLN A 1 187 ? 4.215 4.359 0.749 1 93.56 187 GLN A CA 1
ATOM 1475 C C . GLN A 1 187 ? 4.965 5.66 0.47 1 93.56 187 GLN A C 1
ATOM 1477 O O . GLN A 1 187 ? 5.219 6.445 1.385 1 93.56 187 GLN A O 1
ATOM 1482 N N . GLU A 1 188 ? 5.305 5.859 -0.774 1 93.81 188 GLU A N 1
ATOM 1483 C CA . GLU A 1 188 ? 6.039 7.059 -1.166 1 93.81 188 GLU A CA 1
ATOM 1484 C C . GLU A 1 188 ? 5.211 8.32 -0.921 1 93.81 188 GLU A C 1
ATOM 1486 O O . GLU A 1 188 ? 5.734 9.336 -0.457 1 93.81 188 GLU A O 1
ATOM 1491 N N . CYS A 1 189 ? 3.943 8.289 -1.275 1 92.88 189 CYS A N 1
ATOM 1492 C CA . CYS A 1 189 ? 3.043 9.422 -1.075 1 92.88 189 CYS A CA 1
ATOM 1493 C C . CYS A 1 189 ? 2.957 9.797 0.399 1 92.88 189 CYS A C 1
ATOM 1495 O O . CYS A 1 189 ? 3.102 10.969 0.755 1 92.88 189 CYS A O 1
ATOM 1497 N N . PHE A 1 190 ? 2.84 8.883 1.268 1 95.94 190 PHE A N 1
ATOM 1498 C CA . PHE A 1 190 ? 2.621 9.195 2.676 1 95.94 190 PHE A CA 1
ATOM 1499 C C . PHE A 1 190 ? 3.945 9.461 3.385 1 95.94 190 PHE A C 1
ATOM 1501 O O . PHE A 1 190 ? 3.975 10.094 4.441 1 95.94 190 PHE A O 1
ATOM 1508 N N . GLN A 1 191 ? 5.031 8.922 2.779 1 95.56 191 GLN A N 1
ATOM 1509 C CA . GLN A 1 191 ? 6.336 9.328 3.283 1 95.56 191 GLN A CA 1
ATOM 1510 C C . GLN A 1 191 ? 6.555 10.828 3.086 1 95.56 191 GLN A C 1
ATOM 1512 O O . GLN A 1 191 ? 7.109 11.5 3.961 1 95.56 191 GLN A O 1
ATOM 1517 N N . SER A 1 192 ? 6.098 11.266 1.93 1 95.44 192 SER A N 1
ATOM 1518 C CA . SER A 1 192 ? 6.18 12.695 1.644 1 95.44 192 SER A CA 1
ATOM 1519 C C . SER A 1 192 ? 5.312 13.5 2.607 1 95.44 192 SER A C 1
ATOM 1521 O O . SER A 1 192 ? 5.73 14.562 3.088 1 95.44 192 SER A O 1
ATOM 1523 N N . VAL A 1 193 ? 4.152 13.031 2.904 1 94.56 193 VAL A N 1
ATOM 1524 C CA . VAL A 1 193 ? 3.254 13.695 3.844 1 94.56 193 VAL A CA 1
ATOM 1525 C C . VAL A 1 193 ? 3.877 13.695 5.238 1 94.56 193 VAL A C 1
ATOM 1527 O O . VAL A 1 193 ? 3.785 14.688 5.965 1 94.56 193 VAL A O 1
ATOM 1530 N N . LEU A 1 194 ? 4.484 12.578 5.629 1 95.12 194 LEU A N 1
ATOM 1531 C CA . LEU A 1 194 ? 5.137 12.461 6.926 1 95.12 194 LEU A CA 1
ATOM 1532 C C . LEU A 1 194 ? 6.246 13.5 7.074 1 95.12 194 LEU A C 1
ATOM 1534 O O . LEU A 1 194 ? 6.359 14.148 8.117 1 95.12 194 LEU A O 1
ATOM 1538 N N . GLU A 1 195 ? 6.965 13.656 6.02 1 95.56 195 GLU A N 1
ATOM 1539 C CA . GLU A 1 195 ? 8.039 14.641 6.027 1 95.56 195 GLU A CA 1
ATOM 1540 C C . GLU A 1 195 ? 7.488 16.062 6.145 1 95.56 195 GLU A C 1
ATOM 1542 O O . GLU A 1 195 ? 8.031 16.875 6.891 1 95.56 195 GLU A O 1
ATOM 1547 N N . SER A 1 196 ? 6.461 16.328 5.418 1 93.94 196 SER A N 1
ATOM 1548 C CA . SER A 1 196 ? 5.824 17.641 5.469 1 93.94 196 SER A CA 1
ATOM 1549 C C . SER A 1 196 ? 5.195 17.891 6.832 1 93.94 196 SER A C 1
ATOM 1551 O O . SER A 1 196 ? 5.195 19.031 7.32 1 93.94 196 SER A O 1
ATOM 1553 N N . SER A 1 197 ? 4.613 16.812 7.41 1 92.88 197 SER A N 1
ATOM 1554 C CA . SER A 1 197 ? 3.967 16.938 8.711 1 92.88 197 SER A CA 1
ATOM 1555 C C . SER A 1 197 ? 4.973 17.312 9.797 1 92.88 197 SER A C 1
ATOM 1557 O O . SER A 1 197 ? 4.637 18.016 10.75 1 92.88 197 SER A O 1
ATOM 1559 N N . SER A 1 198 ? 6.199 16.859 9.711 1 92.69 198 SER A N 1
ATOM 1560 C CA . SER A 1 198 ? 7.234 17.125 10.711 1 92.69 198 SER A CA 1
ATOM 1561 C C . SER A 1 198 ? 7.664 18.578 10.68 1 92.69 198 SER A C 1
ATOM 1563 O O . SER A 1 198 ? 8.25 19.078 11.641 1 92.69 198 SER A O 1
ATOM 1565 N N . LYS A 1 199 ? 7.316 19.312 9.602 1 91.56 199 LYS A N 1
ATOM 1566 C CA . LYS A 1 199 ? 7.719 20.703 9.43 1 91.56 199 LYS A CA 1
ATOM 1567 C C . LYS A 1 199 ? 6.648 21.656 9.961 1 91.56 199 LYS A C 1
ATOM 1569 O O . LYS A 1 199 ? 6.84 22.875 9.953 1 91.56 199 LYS A O 1
ATOM 1574 N N . ILE A 1 200 ? 5.523 21.047 10.445 1 91.25 200 ILE A N 1
ATOM 1575 C CA . ILE A 1 200 ? 4.457 21.891 10.992 1 91.25 200 ILE A CA 1
ATOM 1576 C C . ILE A 1 200 ? 4.941 22.562 12.266 1 91.25 200 ILE A C 1
ATOM 1578 O O . ILE A 1 200 ? 5.445 21.906 13.18 1 91.25 200 ILE A O 1
ATOM 1582 N N . SER A 1 201 ? 4.938 23.891 12.266 1 90.75 201 SER A N 1
ATOM 1583 C CA . SER A 1 201 ? 5.344 24.688 13.43 1 90.75 201 SER A CA 1
ATOM 1584 C C . SER A 1 201 ? 4.512 25.953 13.555 1 90.75 201 SER A C 1
ATOM 1586 O O . SER A 1 201 ? 4.176 26.578 12.555 1 90.75 201 SER A O 1
ATOM 1588 N N . ARG A 1 202 ? 4.184 26.281 14.797 1 92.94 202 ARG A N 1
ATOM 1589 C CA . ARG A 1 202 ? 3.441 27.516 15.055 1 92.94 202 ARG A CA 1
ATOM 1590 C C . ARG A 1 202 ? 4.203 28.734 14.539 1 92.94 202 ARG A C 1
ATOM 1592 O O . ARG A 1 202 ? 3.615 29.609 13.914 1 92.94 202 ARG A O 1
ATOM 1599 N N . ASP A 1 203 ? 5.5 28.766 14.742 1 92.12 203 ASP A N 1
ATOM 1600 C CA . ASP A 1 203 ? 6.332 29.906 14.383 1 92.12 203 ASP A CA 1
ATOM 1601 C C . ASP A 1 203 ? 6.273 30.188 12.883 1 92.12 203 ASP A C 1
ATOM 1603 O O . ASP A 1 203 ? 6.176 31.344 12.469 1 92.12 203 ASP A O 1
ATOM 1607 N N . CYS A 1 204 ? 6.371 29.109 12.156 1 88.44 204 CYS A N 1
ATOM 1608 C CA . CYS A 1 204 ? 6.328 29.266 10.711 1 88.44 204 CYS A CA 1
ATOM 1609 C C . CYS A 1 204 ? 4.969 29.797 10.258 1 88.44 204 CYS A C 1
ATOM 1611 O O . CYS A 1 204 ? 4.895 30.719 9.445 1 88.44 204 CYS A O 1
ATOM 1613 N N . ASP A 1 205 ? 3.957 29.234 10.812 1 91.5 205 ASP A N 1
ATOM 1614 C CA . ASP A 1 205 ? 2.609 29.656 10.445 1 91.5 205 ASP A CA 1
ATOM 1615 C C . ASP A 1 205 ? 2.34 31.094 10.891 1 91.5 205 ASP A C 1
ATOM 1617 O O . ASP A 1 205 ? 1.68 31.859 10.18 1 91.5 205 ASP A O 1
ATOM 1621 N N . LEU A 1 206 ? 2.852 31.391 12.086 1 92.06 206 LEU A N 1
ATOM 1622 C CA . LEU A 1 206 ? 2.686 32.75 12.617 1 92.06 206 LEU A CA 1
ATOM 1623 C C . LEU A 1 206 ? 3.416 33.75 11.75 1 92.06 206 LEU A C 1
ATOM 1625 O O . LEU A 1 206 ? 2.883 34.844 11.461 1 92.06 206 LEU A O 1
ATOM 1629 N N . GLU A 1 207 ? 4.598 33.5 11.367 1 91.81 207 GLU A N 1
ATOM 1630 C CA . GLU A 1 207 ? 5.387 34.375 10.516 1 91.81 207 GLU A CA 1
ATOM 1631 C C . GLU A 1 207 ? 4.664 34.656 9.203 1 91.81 207 GLU A C 1
ATOM 1633 O O . GLU A 1 207 ? 4.641 35.812 8.734 1 91.81 207 GLU A O 1
ATOM 1638 N N . LEU A 1 208 ? 4.176 33.594 8.625 1 90.12 208 LEU A N 1
ATOM 1639 C CA . LEU A 1 208 ? 3.449 33.781 7.367 1 90.12 208 LEU A CA 1
ATOM 1640 C C . LEU A 1 208 ? 2.203 34.625 7.566 1 90.12 208 LEU A C 1
ATOM 1642 O O . LEU A 1 208 ? 1.878 35.469 6.727 1 90.12 208 LEU A O 1
ATOM 1646 N N . PHE A 1 209 ? 1.536 34.375 8.68 1 92.06 209 PHE A N 1
ATOM 1647 C CA . PHE A 1 209 ? 0.339 35.125 9.008 1 92.06 209 PHE A CA 1
ATOM 1648 C C . PHE A 1 209 ? 0.669 36.625 9.164 1 92.06 209 PHE A C 1
ATOM 1650 O O . PHE A 1 209 ? -0.032 37.469 8.633 1 92.06 209 PHE A O 1
ATOM 1657 N N . LEU A 1 210 ? 1.764 36.938 9.961 1 93.06 210 LEU A N 1
ATOM 1658 C CA . LEU A 1 210 ? 2.156 38.344 10.227 1 93.06 210 LEU A CA 1
ATOM 1659 C C . LEU A 1 210 ? 2.602 39.031 8.945 1 93.06 210 LEU A C 1
ATOM 1661 O O . LEU A 1 210 ? 2.371 40.219 8.773 1 93.06 210 LEU A O 1
ATOM 1665 N N . GLN A 1 211 ? 3.201 38.25 8.023 1 92.75 211 GLN A N 1
ATOM 1666 C CA . GLN A 1 211 ? 3.611 38.781 6.734 1 92.75 211 GLN A CA 1
ATOM 1667 C C . GLN A 1 211 ? 2.402 39.188 5.887 1 92.75 211 GLN A C 1
ATOM 1669 O O . GLN A 1 211 ? 2.418 40.188 5.203 1 92.75 211 GLN A O 1
ATOM 1674 N N . ASP A 1 212 ? 1.369 38.406 5.977 1 92.25 212 ASP A N 1
ATOM 1675 C CA . ASP A 1 212 ? 0.171 38.625 5.172 1 92.25 212 ASP A CA 1
ATOM 1676 C C . ASP A 1 212 ? -0.721 39.688 5.793 1 92.25 212 ASP A C 1
ATOM 1678 O O . ASP A 1 212 ? -1.604 40.219 5.125 1 92.25 212 ASP A O 1
ATOM 1682 N N . ASN A 1 213 ? -0.518 39.938 7.195 1 92.5 213 ASN A N 1
ATOM 1683 C CA . ASN A 1 213 ? -1.361 40.875 7.914 1 92.5 213 ASN A CA 1
ATOM 1684 C C . ASN A 1 213 ? -0.528 41.938 8.648 1 92.5 213 ASN A C 1
ATOM 1686 O O . ASN A 1 213 ? -0.359 41.844 9.867 1 92.5 213 ASN A O 1
ATOM 1690 N N . PRO A 1 214 ? -0.123 43 7.965 1 90.62 214 PRO A N 1
ATOM 1691 C CA . PRO A 1 214 ? 0.771 44 8.539 1 90.62 214 PRO A CA 1
ATOM 1692 C C . PRO A 1 214 ? 0.117 44.781 9.664 1 90.62 214 PRO A C 1
ATOM 1694 O O . PRO A 1 214 ? 0.811 45.438 10.445 1 90.62 214 PRO A O 1
ATOM 1697 N N . VAL A 1 215 ? -1.193 44.719 9.812 1 86.62 215 VAL A N 1
ATOM 1698 C CA . VAL A 1 215 ? -1.919 45.469 10.844 1 86.62 215 VAL A CA 1
ATOM 1699 C C . VAL A 1 215 ? -1.461 45 12.227 1 86.62 215 VAL A C 1
ATOM 1701 O O . VAL A 1 215 ? -1.506 45.75 13.188 1 86.62 215 VAL A O 1
ATOM 1704 N N . PHE A 1 216 ? -0.895 43.812 12.281 1 88.69 216 PHE A N 1
ATOM 1705 C CA . PHE A 1 216 ? -0.473 43.25 13.562 1 88.69 216 PHE A CA 1
ATOM 1706 C C . PHE A 1 216 ? 0.963 43.656 13.883 1 88.69 216 PHE A C 1
ATOM 1708 O O . PHE A 1 216 ? 1.437 43.438 15 1 88.69 216 PHE A O 1
ATOM 1715 N N . THR A 1 217 ? 1.714 44.25 12.953 1 84.94 217 THR A N 1
ATOM 1716 C CA . THR A 1 217 ? 3.131 44.531 13.172 1 84.94 217 THR A CA 1
ATOM 1717 C C . THR A 1 217 ? 3.414 46.031 13.102 1 84.94 217 THR A C 1
ATOM 1719 O O . THR A 1 217 ? 4.43 46.5 13.617 1 84.94 217 THR A O 1
ATOM 1722 N N . GLU A 1 218 ? 2.52 46.812 12.547 1 84.19 218 GLU A N 1
ATOM 1723 C CA . GLU A 1 218 ? 2.758 48.25 12.367 1 84.19 218 GLU A CA 1
ATOM 1724 C C . GLU A 1 218 ? 1.841 49.094 13.258 1 84.19 218 GLU A C 1
ATOM 1726 O O . GLU A 1 218 ? 0.635 49.156 13.008 1 84.19 218 GLU A O 1
ATOM 1731 N N . PRO A 1 219 ? 2.475 49.719 14.242 1 80.38 219 PRO A N 1
ATOM 1732 C CA . PRO A 1 219 ? 1.646 50.531 15.133 1 80.38 219 PRO A CA 1
ATOM 1733 C C . PRO A 1 219 ? 1.291 51.875 14.531 1 80.38 219 PRO A C 1
ATOM 1735 O O . PRO A 1 219 ? 2.102 52.469 13.805 1 80.38 219 PRO A O 1
ATOM 1738 N N . PRO A 1 220 ? 0.046 52.281 14.773 1 82.5 220 PRO A N 1
ATOM 1739 C CA . PRO A 1 220 ? -0.274 53.688 14.406 1 82.5 220 PRO A CA 1
ATOM 1740 C C . PRO A 1 220 ? 0.475 54.688 15.25 1 82.5 220 PRO A C 1
ATOM 1742 O O . PRO A 1 220 ? 0.788 54.438 16.406 1 82.5 220 PRO A O 1
ATOM 1745 N N . VAL A 1 221 ? 0.88 55.844 14.734 1 83.69 221 VAL A N 1
ATOM 1746 C CA . VAL A 1 221 ? 1.606 56.875 15.445 1 83.69 221 VAL A CA 1
ATOM 1747 C C . VAL A 1 221 ? 0.641 58 15.852 1 83.69 221 VAL A C 1
ATOM 1749 O O . VAL A 1 221 ? -0.306 58.312 15.125 1 83.69 221 VAL A O 1
ATOM 1752 N N . PHE A 1 222 ? 0.925 58.438 17.156 1 84.81 222 PHE A N 1
ATOM 1753 C CA . PHE A 1 222 ? 0.149 59.562 17.672 1 84.81 222 PHE A CA 1
ATOM 1754 C C . PHE A 1 222 ? 1.025 60.812 17.844 1 84.81 222 PHE A C 1
ATOM 1756 O O . PHE A 1 222 ? 1.435 61.156 18.953 1 84.81 222 PHE A O 1
ATOM 1763 N N . PRO A 1 223 ? 1.189 61.594 16.812 1 88.12 223 PRO A N 1
ATOM 1764 C CA . PRO A 1 223 ? 2.047 62.781 16.938 1 88.12 223 PRO A CA 1
ATOM 1765 C C . PRO A 1 223 ? 1.359 63.938 17.656 1 88.12 223 PRO A C 1
ATOM 1767 O O . PRO A 1 223 ? 0.13 64.062 17.641 1 88.12 223 PRO A O 1
ATOM 1770 N N . PHE A 1 224 ? 2.148 64.688 18.344 1 93.25 224 PHE A N 1
ATOM 1771 C CA . PHE A 1 224 ? 1.633 65.938 18.969 1 93.25 224 PHE A CA 1
ATOM 1772 C C . PHE A 1 224 ? 1.141 66.938 17.906 1 93.25 224 PHE A C 1
ATOM 1774 O O . PHE A 1 224 ? 1.817 67.125 16.906 1 93.25 224 PHE A O 1
ATOM 1781 N N . GLN A 1 225 ? -0.076 67.5 18.125 1 91.88 225 GLN A N 1
ATOM 1782 C CA . GLN A 1 225 ? -0.654 68.5 17.219 1 91.88 225 GLN A CA 1
ATOM 1783 C C . GLN A 1 225 ? -0.816 69.812 17.906 1 91.88 225 GLN A C 1
ATOM 1785 O O . GLN A 1 225 ? -1.773 70.062 18.656 1 91.88 225 GLN A O 1
ATOM 1790 N N . PRO A 1 226 ? 0.095 70.75 17.578 1 92.62 226 PRO A N 1
ATOM 1791 C CA . PRO A 1 226 ? 0.007 72.062 18.219 1 92.62 226 PRO A CA 1
ATOM 1792 C C . PRO A 1 226 ? -1.287 72.75 17.891 1 92.62 226 PRO A C 1
ATOM 1794 O O . PRO A 1 226 ? -1.798 72.688 16.781 1 92.62 226 PRO A O 1
ATOM 1797 N N . ALA A 1 227 ? -1.75 73.5 18.828 1 89.38 227 ALA A N 1
ATOM 1798 C CA . ALA A 1 227 ? -2.977 74.25 18.641 1 89.38 227 ALA A CA 1
ATOM 1799 C C . ALA A 1 227 ? -2.682 75.625 18.031 1 89.38 227 ALA A C 1
ATOM 1801 O O . ALA A 1 227 ? -1.882 76.375 18.562 1 89.38 227 ALA A O 1
ATOM 1802 N N . GLY A 1 228 ? -3.293 75.938 17.031 1 84.38 228 GLY A N 1
ATOM 1803 C CA . GLY A 1 228 ? -3.244 77.312 16.438 1 84.38 228 GLY A CA 1
ATOM 1804 C C . GLY A 1 228 ? -1.831 77.75 16.156 1 84.38 228 GLY A C 1
ATOM 1805 O O . GLY A 1 228 ? -1.065 77.062 15.469 1 84.38 228 GLY A O 1
ATOM 1806 N N . SER A 1 229 ? -1.535 78.875 16.875 1 81.81 229 SER A N 1
ATOM 1807 C CA . SER A 1 229 ? -0.264 79.562 16.625 1 81.81 229 SER A CA 1
ATOM 1808 C C . SER A 1 229 ? 0.781 79.125 17.656 1 81.81 229 SER A C 1
ATOM 1810 O O . SER A 1 229 ? 1.894 79.688 17.656 1 81.81 229 SER A O 1
ATOM 1812 N N . ASP A 1 230 ? 0.369 78.25 18.562 1 85.81 230 ASP A N 1
ATOM 1813 C CA . ASP A 1 230 ? 1.306 77.875 19.609 1 85.81 230 ASP A CA 1
ATOM 1814 C C . ASP A 1 230 ? 2.543 77.188 19.016 1 85.81 230 ASP A C 1
ATOM 1816 O O . ASP A 1 230 ? 2.428 76.25 18.203 1 85.81 230 ASP A O 1
ATOM 1820 N N . LYS A 1 231 ? 3.68 77.562 19.406 1 83.88 231 LYS A N 1
ATOM 1821 C CA . LYS A 1 231 ? 4.93 77.062 18.859 1 83.88 231 LYS A CA 1
ATOM 1822 C C . LYS A 1 231 ? 5.633 76.125 19.859 1 83.88 231 LYS A C 1
ATOM 1824 O O . LYS A 1 231 ? 6.625 75.5 19.516 1 83.88 231 LYS A O 1
ATOM 1829 N N . VAL A 1 232 ? 5.102 76.062 21.031 1 84.19 232 VAL A N 1
ATOM 1830 C CA . VAL A 1 232 ? 5.723 75.188 22.062 1 84.19 232 VAL A CA 1
ATOM 1831 C C . VAL A 1 232 ? 5.293 73.75 21.906 1 84.19 232 VAL A C 1
ATOM 1833 O O . VAL A 1 232 ? 4.098 73.438 21.859 1 84.19 232 VAL A O 1
ATOM 1836 N N . CYS A 1 233 ? 6.293 72.938 21.812 1 84.06 233 CYS A N 1
ATOM 1837 C CA . CYS A 1 233 ? 5.969 71.562 21.578 1 84.06 233 CYS A CA 1
ATOM 1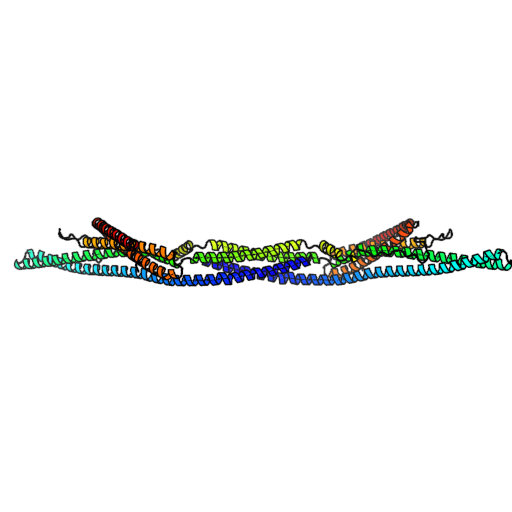838 C C . CYS A 1 233 ? 6.539 70.625 22.672 1 84.06 233 CYS A C 1
ATOM 1840 O O . CYS A 1 233 ? 6.477 69.438 22.594 1 84.06 233 CYS A O 1
ATOM 1842 N N . GLN A 1 234 ? 7.133 71.375 23.656 1 89.06 234 GLN A N 1
ATOM 1843 C CA . GLN A 1 234 ? 7.723 70.625 24.766 1 89.06 234 GLN A CA 1
ATOM 1844 C C . GLN A 1 234 ? 7.113 71.062 26.094 1 89.06 234 GLN A C 1
ATOM 1846 O O . GLN A 1 234 ? 6.43 72.062 26.172 1 89.06 234 GLN A O 1
ATOM 1851 N N . LEU A 1 235 ? 7.324 70.25 27 1 91 235 LEU A N 1
ATOM 1852 C CA . LEU A 1 235 ? 6.832 70.562 28.344 1 91 235 LEU A CA 1
ATOM 1853 C C . LEU A 1 235 ? 7.445 71.875 28.844 1 91 235 LEU A C 1
ATOM 1855 O O . LEU A 1 235 ? 8.633 72.125 28.609 1 91 235 LEU A O 1
ATOM 1859 N N . GLU A 1 236 ? 6.598 72.625 29.359 1 88.38 236 GLU A N 1
ATOM 1860 C CA . GLU A 1 236 ? 7.074 73.875 29.891 1 88.38 236 GLU A CA 1
ATOM 1861 C C . GLU A 1 236 ? 6.891 74 31.406 1 88.38 236 GLU A C 1
ATOM 1863 O O . GLU A 1 236 ? 5.797 73.688 31.922 1 88.38 236 GLU A O 1
ATOM 1868 N N . ILE A 1 237 ? 8.008 74.312 32.062 1 82.94 237 ILE A N 1
ATOM 1869 C CA . ILE A 1 237 ? 7.98 74.5 33.5 1 82.94 237 ILE A CA 1
ATOM 1870 C C . ILE A 1 237 ? 7.547 75.875 33.875 1 82.94 237 ILE A C 1
ATOM 1872 O O . ILE A 1 237 ? 8.117 76.875 33.375 1 82.94 237 ILE A O 1
ATOM 1876 N N . GLN A 1 238 ? 6.414 76 34.406 1 77.62 238 GLN A N 1
ATOM 1877 C CA . GLN A 1 238 ? 5.961 77.312 34.812 1 77.62 238 GLN A CA 1
ATOM 1878 C C . GLN A 1 238 ? 6.715 77.812 36.062 1 77.62 238 GLN A C 1
ATOM 1880 O O . GLN A 1 238 ? 6.945 77 37 1 77.62 238 GLN A O 1
ATOM 1885 N N . PRO A 1 239 ? 7.445 79 35.875 1 64.38 239 PRO A N 1
ATOM 1886 C CA . PRO A 1 239 ? 8.18 79.5 37.031 1 64.38 239 PRO A CA 1
ATOM 1887 C C . PRO A 1 239 ? 7.301 79.688 38.25 1 64.38 239 PRO A C 1
ATOM 1889 O O . PRO A 1 239 ? 6.203 80.25 38.156 1 64.38 239 PRO A O 1
ATOM 1892 N N . GLY A 1 240 ? 7.055 78.812 38.969 1 54.97 240 GLY A N 1
ATOM 1893 C CA . GLY A 1 240 ? 6.312 79 40.188 1 54.97 240 GLY A CA 1
ATOM 1894 C C . GLY A 1 240 ? 6.844 80.125 41.031 1 54.97 240 GLY A C 1
ATOM 1895 O O . GLY A 1 240 ? 7.949 80.625 40.812 1 54.97 240 GLY A O 1
ATOM 1896 N N . ASN A 1 241 ? 5.949 80.938 41.688 1 52.97 241 ASN A N 1
ATOM 1897 C CA . ASN A 1 241 ? 6.457 81.75 42.812 1 52.97 241 ASN A CA 1
ATOM 1898 C C . ASN A 1 241 ? 7.477 81 43.625 1 52.97 241 ASN A C 1
ATOM 1900 O O . ASN A 1 241 ? 7.41 79.75 43.719 1 52.97 241 ASN A O 1
ATOM 1904 N N . ARG A 1 242 ? 8.641 81.438 44 1 54.53 242 ARG A N 1
ATOM 1905 C CA . ARG A 1 242 ? 9.773 80.938 44.75 1 54.53 242 ARG A CA 1
ATOM 1906 C C . ARG A 1 242 ? 9.328 79.75 45.656 1 54.53 242 ARG A C 1
ATOM 1908 O O . ARG A 1 242 ? 10.094 78.812 45.906 1 54.53 242 ARG A O 1
ATOM 1915 N N . ASP A 1 243 ? 8.234 79.938 46.125 1 51.94 243 ASP A N 1
ATOM 1916 C CA . ASP A 1 243 ? 7.906 79.062 47.281 1 51.94 243 ASP A CA 1
ATOM 1917 C C . ASP A 1 243 ? 6.914 78 46.906 1 51.94 243 ASP A C 1
ATOM 1919 O O . ASP A 1 243 ? 6.59 77.125 47.719 1 51.94 243 ASP A O 1
ATOM 1923 N N . ARG A 1 244 ? 6.266 78 45.688 1 61.09 244 ARG A N 1
ATOM 1924 C CA . ARG A 1 244 ? 5.137 77.062 45.469 1 61.09 244 ARG A CA 1
ATOM 1925 C C . ARG A 1 244 ? 5.48 76 44.438 1 61.09 244 ARG A C 1
ATOM 1927 O O . ARG A 1 244 ? 6.172 76.25 43.469 1 61.09 244 ARG A O 1
ATOM 1934 N N . GLU A 1 245 ? 5.418 74.812 44.688 1 67.19 245 GLU A N 1
ATOM 1935 C CA . GLU A 1 245 ? 5.551 73.562 43.844 1 67.19 245 GLU A CA 1
ATOM 1936 C C . GLU A 1 245 ? 4.848 73.75 42.5 1 67.19 245 GLU A C 1
ATOM 1938 O O . GLU A 1 245 ? 3.691 74.188 42.469 1 67.19 245 GLU A O 1
ATOM 1943 N N . SER A 1 246 ? 5.633 73.625 41.469 1 79.06 246 SER A N 1
ATOM 1944 C CA . SER A 1 246 ? 5.09 73.812 40.094 1 79.06 246 SER A CA 1
ATOM 1945 C C . SER A 1 246 ? 4.074 72.688 39.781 1 79.06 246 SER A C 1
ATOM 1947 O O . SER A 1 246 ? 4.043 71.625 40.469 1 79.06 246 SER A O 1
ATOM 1949 N N . SER A 1 247 ? 3.082 72.938 39.062 1 84.62 247 SER A N 1
ATOM 1950 C CA . SER A 1 247 ? 2.084 72 38.594 1 84.62 247 SER A CA 1
ATOM 1951 C C . SER A 1 247 ? 2.74 70.75 38.094 1 84.62 247 SER A C 1
ATOM 1953 O O . SER A 1 247 ? 2.238 69.625 38.312 1 84.62 247 SER A O 1
ATOM 1955 N N . LEU A 1 248 ? 3.924 70.875 37.531 1 90.56 248 LEU A N 1
ATOM 1956 C CA . LEU A 1 248 ? 4.621 69.688 37 1 90.56 248 LEU A CA 1
ATOM 1957 C C . LEU A 1 248 ? 5.238 68.875 38.094 1 90.56 248 LEU A C 1
ATOM 1959 O O . LEU A 1 248 ? 5.379 67.625 37.938 1 90.56 248 LEU A O 1
ATOM 1963 N N . ASP A 1 249 ? 5.598 69.5 39.188 1 88.88 249 ASP A N 1
ATOM 1964 C CA . ASP A 1 249 ? 6.109 68.75 40.312 1 88.88 249 ASP A CA 1
ATOM 1965 C C . ASP A 1 249 ? 5.023 67.875 40.938 1 88.88 249 ASP A C 1
ATOM 1967 O O . ASP A 1 249 ? 5.289 66.75 41.375 1 88.88 249 ASP A O 1
ATOM 1971 N N . LYS A 1 250 ? 3.873 68.438 41 1 89.62 250 LYS A N 1
ATOM 1972 C CA . LYS A 1 250 ? 2.74 67.688 41.5 1 89.62 250 LYS A CA 1
ATOM 1973 C C . LYS A 1 250 ? 2.453 66.5 40.625 1 89.62 250 LYS A C 1
ATOM 1975 O O . LYS A 1 250 ? 2.139 65.375 41.156 1 89.62 250 LYS A O 1
ATOM 1980 N N . GLU A 1 251 ? 2.582 66.688 39.312 1 92.5 251 GLU A N 1
ATOM 1981 C CA . GLU A 1 251 ? 2.387 65.625 38.406 1 92.5 251 GLU A CA 1
ATOM 1982 C C . GLU A 1 251 ? 3.467 64.562 38.562 1 92.5 251 GLU A C 1
ATOM 1984 O O . GLU A 1 251 ? 3.184 63.344 38.469 1 92.5 251 GLU A O 1
ATOM 1989 N N . ALA A 1 252 ? 4.66 64.938 38.719 1 93.5 252 ALA A N 1
ATOM 1990 C CA . ALA A 1 252 ? 5.766 64 38.906 1 93.5 252 ALA A CA 1
ATOM 1991 C C . ALA A 1 252 ? 5.566 63.156 40.188 1 93.5 252 ALA A C 1
ATOM 1993 O O . ALA A 1 252 ? 5.805 61.938 40.156 1 93.5 252 ALA A O 1
ATOM 1994 N N . ARG A 1 253 ? 5.141 63.75 41.219 1 93.38 253 ARG A N 1
ATOM 1995 C CA . ARG A 1 253 ? 4.891 63.031 42.469 1 93.38 253 ARG A CA 1
ATOM 1996 C C . ARG A 1 253 ? 3.742 62.031 42.312 1 93.38 253 ARG A C 1
ATOM 1998 O O . ARG A 1 253 ? 3.803 60.906 42.812 1 93.38 253 ARG A O 1
ATOM 2005 N N . LYS A 1 254 ? 2.725 62.5 41.656 1 95.25 254 LYS A N 1
ATOM 2006 C CA . LYS A 1 254 ? 1.547 61.656 41.406 1 95.25 254 LYS A CA 1
ATOM 2007 C C . LYS A 1 254 ? 1.913 60.406 40.656 1 95.25 254 LYS A C 1
ATOM 2009 O O . LYS A 1 254 ? 1.557 59.281 41.062 1 95.25 254 LYS A O 1
ATOM 2014 N N . TRP A 1 255 ? 2.645 60.594 39.562 1 96.38 255 TRP A N 1
ATOM 2015 C CA . TRP A 1 255 ? 2.955 59.469 38.719 1 96.38 255 TRP A CA 1
ATOM 2016 C C . TRP A 1 255 ? 4.027 58.562 39.344 1 96.38 255 TRP A C 1
ATOM 2018 O O . TRP A 1 255 ? 4.043 57.375 39.125 1 96.38 255 TRP A O 1
ATOM 2028 N N . ALA A 1 256 ? 4.941 59.125 40.156 1 96.31 256 ALA A N 1
ATOM 2029 C CA . ALA A 1 256 ? 5.906 58.312 40.875 1 96.31 256 ALA A CA 1
ATOM 2030 C C . ALA A 1 256 ? 5.211 57.406 41.906 1 96.31 256 ALA A C 1
ATOM 2032 O O . ALA A 1 256 ? 5.57 56.25 42.062 1 96.31 256 ALA A O 1
ATOM 2033 N N . THR A 1 257 ? 4.223 58 42.594 1 95.94 257 THR A N 1
ATOM 2034 C CA . THR A 1 257 ? 3.449 57.25 43.562 1 95.94 257 THR A CA 1
ATOM 2035 C C . THR A 1 257 ? 2.664 56.125 42.875 1 95.94 257 THR A C 1
ATOM 2037 O O . THR A 1 257 ? 2.604 55 43.375 1 95.94 257 THR A O 1
ATOM 2040 N N . LYS A 1 258 ? 2.078 56.438 41.75 1 96.56 258 LYS A N 1
ATOM 2041 C CA . LYS A 1 258 ? 1.309 55.438 41 1 96.56 258 LYS A CA 1
ATOM 2042 C C . LYS A 1 258 ? 2.199 54.281 40.531 1 96.56 258 LYS A C 1
ATOM 2044 O O . LYS A 1 258 ? 1.797 53.125 40.562 1 96.56 258 LYS A O 1
ATOM 2049 N N . LEU A 1 259 ? 3.361 54.625 40.062 1 96.88 259 LEU A N 1
ATOM 2050 C CA . LEU A 1 259 ? 4.312 53.625 39.594 1 96.88 259 LEU A CA 1
ATOM 2051 C C . LEU A 1 259 ? 4.695 52.688 40.719 1 96.88 259 LEU A C 1
ATOM 2053 O O . LEU A 1 259 ? 4.719 51.469 40.531 1 96.88 259 LEU A O 1
ATOM 2057 N N . ALA A 1 260 ? 4.969 53.219 41.875 1 96 260 ALA A N 1
ATOM 2058 C CA . ALA A 1 260 ? 5.355 52.438 43.031 1 96 260 ALA A CA 1
ATOM 2059 C C . ALA A 1 260 ? 4.211 51.531 43.469 1 96 260 ALA A C 1
ATOM 2061 O O . ALA A 1 260 ? 4.43 50.375 43.875 1 96 260 ALA A O 1
ATOM 2062 N N . ASN A 1 261 ? 2.982 52.094 43.531 1 95.62 261 ASN A N 1
ATOM 2063 C CA . ASN A 1 261 ? 1.805 51.312 43.906 1 95.62 261 ASN A CA 1
ATOM 2064 C C . ASN A 1 261 ? 1.587 50.125 42.969 1 95.62 261 ASN A C 1
ATOM 2066 O O . ASN A 1 261 ? 1.261 49.031 43.406 1 95.62 261 ASN A O 1
ATOM 2070 N N . ASN A 1 262 ? 1.724 50.406 41.688 1 96.44 262 ASN A N 1
ATOM 2071 C CA . ASN A 1 262 ? 1.553 49.344 40.719 1 96.44 262 ASN A CA 1
ATOM 2072 C C . ASN A 1 262 ? 2.66 48.281 40.812 1 96.44 262 ASN A C 1
ATOM 2074 O O . ASN A 1 262 ? 2.428 47.094 40.594 1 96.44 262 ASN A O 1
ATOM 2078 N N . HIS A 1 263 ? 3.807 48.719 41.156 1 95.44 263 HIS A N 1
ATOM 2079 C CA . HIS A 1 263 ? 4.898 47.781 41.406 1 95.44 263 HIS A CA 1
ATOM 2080 C C . HIS A 1 263 ? 4.566 46.844 42.562 1 95.44 263 HIS A C 1
ATOM 2082 O O . HIS A 1 263 ? 4.844 45.625 42.469 1 95.44 263 HIS A O 1
ATOM 2088 N N . LYS A 1 264 ? 3.971 47.281 43.531 1 94.88 264 LYS A N 1
ATOM 2089 C CA . LYS A 1 264 ? 3.557 46.469 44.656 1 94.88 264 LYS A CA 1
ATOM 2090 C C . LYS A 1 264 ? 2.5 45.438 44.25 1 94.88 264 LYS A C 1
ATOM 2092 O O . LYS A 1 264 ? 2.566 44.281 44.656 1 94.88 264 LYS A O 1
ATOM 2097 N N . VAL A 1 265 ? 1.535 45.938 43.5 1 94.88 265 VAL A N 1
ATOM 2098 C CA . VAL A 1 265 ? 0.445 45.094 43.031 1 94.88 265 VAL A CA 1
ATOM 2099 C C . VAL A 1 265 ? 1.003 43.938 42.188 1 94.88 265 VAL A C 1
ATOM 2101 O O . VAL A 1 265 ? 0.561 42.812 42.312 1 94.88 265 VAL A O 1
ATOM 2104 N N . ILE A 1 266 ? 1.977 44.25 41.344 1 96.12 266 ILE A N 1
ATOM 2105 C CA . ILE A 1 266 ? 2.582 43.25 40.469 1 96.12 266 ILE A CA 1
ATOM 2106 C C . ILE A 1 266 ? 3.336 42.219 41.312 1 96.12 266 ILE A C 1
ATOM 2108 O O . ILE A 1 266 ? 3.168 41 41.094 1 96.12 266 ILE A O 1
ATOM 2112 N N . ALA A 1 267 ? 4.137 42.688 42.25 1 95.19 267 ALA A N 1
ATOM 2113 C CA . ALA A 1 267 ? 4.93 41.812 43.062 1 95.19 267 ALA A CA 1
ATOM 2114 C C . ALA A 1 267 ? 4.027 40.875 43.906 1 95.19 267 ALA A C 1
ATOM 2116 O O . ALA A 1 267 ? 4.281 39.688 44 1 95.19 267 ALA A O 1
ATOM 2117 N N . HIS A 1 268 ? 3.055 41.5 44.5 1 92.88 268 HIS A N 1
ATOM 2118 C CA . HIS A 1 268 ? 2.104 40.719 45.281 1 92.88 268 HIS A CA 1
ATOM 2119 C C . HIS A 1 268 ? 1.363 39.719 44.406 1 92.88 268 HIS A C 1
ATOM 2121 O O . HIS A 1 268 ? 1.182 38.531 44.781 1 92.88 268 HIS A O 1
ATOM 2127 N N . GLY A 1 269 ? 0.939 40.156 43.281 1 93.56 269 GLY A N 1
ATOM 2128 C CA . GLY A 1 269 ? 0.223 39.281 42.375 1 93.56 269 GLY A CA 1
ATOM 2129 C C . GLY A 1 269 ? 1.049 38.125 41.906 1 93.56 269 GLY A C 1
ATOM 2130 O O . GLY A 1 269 ? 0.533 37 41.75 1 93.56 269 GLY A O 1
ATOM 2131 N N . GLU A 1 270 ? 2.277 38.344 41.625 1 95.12 270 GLU A N 1
ATOM 2132 C CA . GLU A 1 270 ? 3.176 37.281 41.188 1 95.12 270 GLU A CA 1
ATOM 2133 C C . GLU A 1 270 ? 3.361 36.25 42.281 1 95.12 270 GLU A C 1
ATOM 2135 O O . GLU A 1 270 ? 3.455 35.062 42 1 95.12 270 GLU A O 1
ATOM 2140 N N . ARG A 1 271 ? 3.424 36.656 43.438 1 92.75 271 ARG A N 1
ATOM 2141 C CA . ARG A 1 271 ? 3.545 35.719 44.562 1 92.75 271 ARG A CA 1
ATOM 2142 C C . ARG A 1 271 ? 2.299 34.844 44.688 1 92.75 271 ARG A C 1
ATOM 2144 O O . ARG A 1 271 ? 2.4 33.625 44.875 1 92.75 271 ARG A O 1
ATOM 2151 N N . VAL A 1 272 ? 1.18 35.469 44.625 1 92.44 272 VAL A N 1
ATOM 2152 C CA . VAL A 1 272 ? -0.083 34.75 44.75 1 92.44 272 VAL A CA 1
ATOM 2153 C C . VAL A 1 272 ? -0.203 33.75 43.594 1 92.44 272 VAL A C 1
ATOM 2155 O O . VAL A 1 272 ? -0.675 32.625 43.781 1 92.44 272 VAL A O 1
ATOM 2158 N N . LEU A 1 273 ? 0.254 34.219 42.438 1 94.5 273 LEU A N 1
ATOM 2159 C CA . LEU A 1 273 ? 0.175 33.375 41.281 1 94.5 273 LEU A CA 1
ATOM 2160 C C . LEU A 1 273 ? 1.063 32.125 41.406 1 94.5 273 LEU A C 1
ATOM 2162 O O . LEU A 1 273 ? 0.681 31.031 41.031 1 94.5 273 LEU A O 1
ATOM 2166 N N . ARG A 1 274 ? 2.195 32.312 42.031 1 94 274 ARG A N 1
ATOM 2167 C CA . ARG A 1 274 ? 3.111 31.203 42.25 1 94 274 ARG A CA 1
ATOM 2168 C C . ARG A 1 274 ? 2.516 30.188 43.25 1 94 274 ARG A C 1
ATOM 2170 O O . ARG A 1 274 ? 2.607 28.984 43.031 1 94 274 ARG A O 1
ATOM 2177 N N . ASN A 1 275 ? 1.902 30.688 44.219 1 91 275 ASN A N 1
ATOM 2178 C CA . ASN A 1 275 ? 1.271 29.812 45.219 1 91 275 ASN A CA 1
ATOM 2179 C C . ASN A 1 275 ? 0.11 29.031 44.594 1 91 275 ASN A C 1
ATOM 2181 O O . ASN A 1 275 ? -0.067 27.859 44.875 1 91 275 ASN A O 1
ATOM 2185 N N . LEU A 1 276 ? -0.663 29.688 43.812 1 92.31 276 LEU A N 1
ATOM 2186 C CA . LEU A 1 276 ? -1.799 29.031 43.156 1 92.31 276 LEU A CA 1
ATOM 2187 C C . LEU A 1 276 ? -1.328 27.969 42.188 1 92.31 276 LEU A C 1
ATOM 2189 O O . LEU A 1 276 ? -1.97 26.938 42.031 1 92.31 276 LEU A O 1
ATOM 2193 N N . ASP A 1 277 ? -0.239 28.297 41.562 1 92.12 277 ASP A N 1
ATOM 2194 C CA . ASP A 1 277 ? 0.319 27.344 40.594 1 92.12 277 ASP A CA 1
ATOM 2195 C C . ASP A 1 277 ? 0.789 26.078 41.312 1 92.12 277 ASP A C 1
ATOM 2197 O O . ASP A 1 277 ? 0.612 24.969 40.781 1 92.12 277 ASP A O 1
ATOM 2201 N N . GLN A 1 278 ? 1.404 26.219 42.5 1 91.44 278 GLN A N 1
ATOM 2202 C CA . GLN A 1 278 ? 1.843 25.078 43.281 1 91.44 278 GLN A CA 1
ATOM 2203 C C . GLN A 1 278 ? 0.653 24.25 43.75 1 91.44 278 GLN A C 1
ATOM 2205 O O . GLN A 1 278 ? 0.704 23.016 43.75 1 91.44 278 GLN A O 1
ATOM 2210 N N . ARG A 1 279 ? -0.395 24.859 44.062 1 90.06 279 ARG A N 1
ATOM 2211 C CA . ARG A 1 279 ? -1.606 24.172 44.5 1 90.06 279 ARG A CA 1
ATOM 2212 C C . ARG A 1 279 ? -2.27 23.453 43.344 1 90.06 279 ARG A C 1
ATOM 2214 O O . ARG A 1 279 ? -2.797 22.344 43.5 1 90.06 279 ARG A O 1
ATOM 2221 N N . ARG A 1 280 ? -2.35 24.109 42.219 1 89.62 280 ARG A N 1
ATOM 2222 C CA . ARG A 1 280 ? -2.963 23.547 41 1 89.62 280 ARG A CA 1
ATOM 2223 C C . ARG A 1 280 ? -2.303 22.219 40.656 1 89.62 280 ARG A C 1
ATOM 2225 O O . ARG A 1 280 ? -2.984 21.266 40.25 1 89.62 280 ARG A O 1
ATOM 2232 N N . LYS A 1 281 ? -0.932 22.234 40.781 1 88.75 281 LYS A N 1
ATOM 2233 C CA . LYS A 1 281 ? -0.179 21.047 40.438 1 88.75 281 LYS A CA 1
ATOM 2234 C C . LYS A 1 281 ? -0.509 19.875 41.375 1 88.75 281 LYS A C 1
ATOM 2236 O O . LYS A 1 281 ? -0.359 18.719 41 1 88.75 281 LYS A O 1
ATOM 2241 N N . LEU A 1 282 ? -1.022 20.172 42.562 1 87.75 282 LEU A N 1
ATOM 2242 C CA . LEU A 1 282 ? -1.327 19.141 43.562 1 87.75 282 LEU A CA 1
ATOM 2243 C C . LEU A 1 282 ? -2.764 18.656 43.438 1 87.75 282 LEU A C 1
ATOM 2245 O O . LEU A 1 282 ? -3.123 17.609 43.969 1 87.75 282 LEU A O 1
ATOM 2249 N N . LEU A 1 283 ? -3.562 19.375 42.719 1 84.25 283 LEU A N 1
ATOM 2250 C CA . LEU A 1 283 ? -4.98 19.062 42.625 1 84.25 283 LEU A CA 1
ATOM 2251 C C . LEU A 1 283 ? -5.273 18.297 41.312 1 84.25 283 LEU A C 1
ATOM 2253 O O . LEU A 1 283 ? -4.473 18.328 40.375 1 84.25 283 LEU A O 1
ATOM 2257 N N . SER A 1 284 ? -6.371 17.625 41.5 1 81.88 284 SER A N 1
ATOM 2258 C CA . SER A 1 284 ? -6.848 16.922 40.312 1 81.88 284 SER A CA 1
ATOM 2259 C C . SER A 1 284 ? -7.383 17.891 39.281 1 81.88 284 SER A C 1
ATOM 2261 O O . SER A 1 284 ? -7.66 19.047 39.562 1 81.88 284 SER A O 1
ATOM 2263 N N . GLU A 1 285 ? -7.516 17.578 37.969 1 75.44 285 GLU A N 1
ATOM 2264 C CA . GLU A 1 285 ? -7.965 18.422 36.875 1 75.44 285 GLU A CA 1
ATOM 2265 C C . GLU A 1 285 ? -9.336 19.031 37.156 1 75.44 285 GLU A C 1
ATOM 2267 O O . GLU A 1 285 ? -9.594 20.188 36.812 1 75.44 285 GLU A O 1
ATOM 2272 N N . GLU A 1 286 ? -10.141 18.281 37.844 1 76.19 286 GLU A N 1
ATOM 2273 C CA . GLU A 1 286 ? -11.492 18.75 38.125 1 76.19 286 GLU A CA 1
ATOM 2274 C C . GLU A 1 286 ? -11.484 19.859 39.188 1 76.19 286 GLU A C 1
ATOM 2276 O O . GLU A 1 286 ? -12.227 20.844 39.062 1 76.19 286 GLU A O 1
ATOM 2281 N N . GLU A 1 287 ? -10.578 19.672 40.094 1 80.19 287 GLU A N 1
ATOM 2282 C CA . GLU A 1 287 ? -10.508 20.656 41.156 1 80.19 287 GLU A CA 1
ATOM 2283 C C . GLU A 1 287 ? -9.719 21.891 40.75 1 80.19 287 GLU A C 1
ATOM 2285 O O . GLU A 1 287 ? -9.875 22.969 41.344 1 80.19 287 GLU A O 1
ATOM 2290 N N . ALA A 1 288 ? -9.062 21.688 39.625 1 82.94 288 ALA A N 1
ATOM 2291 C CA . ALA A 1 288 ? -8.117 22.719 39.219 1 82.94 288 ALA A CA 1
ATOM 2292 C C . ALA A 1 288 ? -8.836 23.844 38.469 1 82.94 288 ALA A C 1
ATOM 2294 O O . ALA A 1 288 ? -8.305 24.953 38.375 1 82.94 288 ALA A O 1
ATOM 2295 N N . SER A 1 289 ? -10.125 23.562 38.156 1 83.81 289 SER A N 1
ATOM 2296 C CA . SER A 1 289 ? -10.836 24.547 37.375 1 83.81 289 SER A CA 1
ATOM 2297 C C . SER A 1 289 ? -11.039 25.844 38.125 1 83.81 289 SER A C 1
ATOM 2299 O O . SER A 1 289 ? -10.883 26.938 37.594 1 83.81 289 SER A O 1
ATOM 2301 N N . SER A 1 290 ? -11.305 25.797 39.344 1 86.19 290 SER A N 1
ATOM 2302 C CA . SER A 1 290 ? -11.539 26.984 40.156 1 86.19 290 SER A CA 1
ATOM 2303 C C . SER A 1 290 ? -10.25 27.75 40.406 1 86.19 290 SER A C 1
ATOM 2305 O O . SER A 1 290 ? -10.242 28.984 40.375 1 86.19 290 SER A O 1
ATOM 2307 N N . ILE A 1 291 ? -9.195 26.953 40.562 1 90.44 291 ILE A N 1
ATOM 2308 C CA . ILE A 1 291 ? -7.898 27.578 40.781 1 90.44 291 ILE A CA 1
ATOM 2309 C C . ILE A 1 291 ? -7.422 28.25 39.5 1 90.44 291 ILE A C 1
ATOM 2311 O O . ILE A 1 291 ? -6.82 29.328 39.562 1 90.44 291 ILE A O 1
ATOM 2315 N N . GLU A 1 292 ? -7.797 27.656 38.469 1 88.25 292 GLU A N 1
ATOM 2316 C CA . GLU A 1 292 ? -7.402 28.219 37.188 1 88.25 292 GLU A CA 1
ATOM 2317 C C . GLU A 1 292 ? -8.125 29.531 36.906 1 88.25 292 GLU A C 1
ATOM 2319 O O . GLU A 1 292 ? -7.539 30.469 36.375 1 88.25 292 GLU A O 1
ATOM 2324 N N . SER A 1 293 ? -9.344 29.547 37.281 1 88.62 293 SER A N 1
ATOM 2325 C CA . SER A 1 293 ? -10.102 30.781 37.094 1 88.62 293 SER A CA 1
ATOM 2326 C C . SER A 1 293 ? -9.531 31.906 37.969 1 88.62 293 SER A C 1
ATOM 2328 O O . SER A 1 293 ? -9.43 33.062 37.5 1 88.62 293 SER A O 1
ATOM 2330 N N . LYS A 1 294 ? -9.125 31.531 39.156 1 93.25 294 LYS A N 1
ATOM 2331 C CA . LYS A 1 294 ? -8.523 32.531 40.062 1 93.25 294 LYS A CA 1
ATOM 2332 C C . LYS A 1 294 ? -7.168 33 39.531 1 93.25 294 LYS A C 1
ATOM 2334 O O . LYS A 1 294 ? -6.828 34.156 39.625 1 93.25 294 LYS A O 1
ATOM 2339 N N . MET A 1 295 ? -6.504 32.062 38.969 1 92.62 295 MET A N 1
ATOM 2340 C CA . MET A 1 295 ? -5.207 32.406 38.406 1 92.62 295 MET A CA 1
ATOM 2341 C C . MET A 1 295 ? -5.363 33.375 37.25 1 92.62 295 MET A C 1
ATOM 2343 O O . MET A 1 295 ? -4.574 34.312 37.094 1 92.62 295 MET A O 1
ATOM 2347 N N . GLU A 1 296 ? -6.391 33.156 36.5 1 90.5 296 GLU A N 1
ATOM 2348 C CA . GLU A 1 296 ? -6.645 34.031 35.375 1 90.5 296 GLU A CA 1
ATOM 2349 C C . GLU A 1 296 ? -6.977 35.438 35.812 1 90.5 296 GLU A C 1
ATOM 2351 O O . GLU A 1 296 ? -6.562 36.438 35.188 1 90.5 296 GLU A O 1
ATOM 2356 N N . GLU A 1 297 ? -7.656 35.531 36.875 1 92.75 297 GLU A N 1
ATOM 2357 C CA . GLU A 1 297 ? -8.016 36.844 37.406 1 92.75 297 GLU A CA 1
ATOM 2358 C C . GLU A 1 297 ? -6.777 37.594 37.906 1 92.75 297 GLU A C 1
ATOM 2360 O O . GLU A 1 297 ? -6.656 38.812 37.719 1 92.75 297 GLU A O 1
ATOM 2365 N N . ILE A 1 298 ? -5.945 36.844 38.562 1 95.62 298 ILE A N 1
ATOM 2366 C CA . ILE A 1 298 ? -4.73 37.438 39.094 1 95.62 298 ILE A CA 1
ATOM 2367 C C . ILE A 1 298 ? -3.824 37.875 37.938 1 95.62 298 ILE A C 1
ATOM 2369 O O . ILE A 1 298 ? -3.199 38.938 38 1 95.62 298 ILE A O 1
ATOM 2373 N N . LYS A 1 299 ? -3.752 37.094 36.938 1 94 299 LYS A N 1
ATOM 2374 C CA . LYS A 1 299 ? -2.938 37.438 35.781 1 94 299 LYS A CA 1
ATOM 2375 C C . LYS A 1 299 ? -3.438 38.719 35.094 1 94 299 LYS A C 1
ATOM 2377 O O . LYS A 1 299 ? -2.639 39.531 34.656 1 94 299 LYS A O 1
ATOM 2382 N N . GLU A 1 300 ? -4.766 38.781 35.062 1 93.06 300 GLU A N 1
ATOM 2383 C CA . GLU A 1 300 ? -5.359 40 34.469 1 93.06 300 GLU A CA 1
ATOM 2384 C C . GLU A 1 300 ? -5.051 41.219 35.312 1 93.06 300 GLU A C 1
ATOM 2386 O O . GLU A 1 300 ? -4.789 42.312 34.781 1 93.06 300 GLU A O 1
ATOM 2391 N N . SER A 1 301 ? -5.066 41.031 36.562 1 94.62 301 SER A N 1
ATOM 2392 C CA . SER A 1 301 ? -4.738 42.125 37.469 1 94.62 301 SER A CA 1
ATOM 2393 C C . SER A 1 301 ? -3.283 42.562 37.312 1 94.62 301 SER A C 1
ATOM 2395 O O . SER A 1 301 ? -2.979 43.75 37.344 1 94.62 301 SER A O 1
ATOM 2397 N N . ILE A 1 302 ? -2.467 41.656 37.156 1 95.81 302 ILE A N 1
ATOM 2398 C CA . ILE A 1 302 ? -1.049 41.938 36.938 1 95.81 302 ILE A CA 1
ATOM 2399 C C . ILE A 1 302 ? -0.847 42.688 35.625 1 95.81 302 ILE A C 1
ATOM 2401 O O . ILE A 1 302 ? -0.093 43.656 35.562 1 95.81 302 ILE A O 1
ATOM 2405 N N . ARG A 1 303 ? -1.552 42.219 34.625 1 94.94 303 ARG A N 1
ATOM 2406 C CA . ARG A 1 303 ? -1.437 42.844 33.312 1 94.94 303 ARG A CA 1
ATOM 2407 C C . ARG A 1 303 ? -1.85 44.312 33.375 1 94.94 303 ARG A C 1
ATOM 2409 O O . ARG A 1 303 ? -1.157 45.188 32.844 1 94.94 303 ARG A O 1
ATOM 2416 N N . LYS A 1 304 ? -2.928 44.562 34.031 1 94.31 304 LYS A N 1
ATOM 2417 C CA . LYS A 1 304 ? -3.424 45.938 34.156 1 94.31 304 LYS A CA 1
ATOM 2418 C C . LYS A 1 304 ? -2.443 46.812 34.938 1 94.31 304 LYS A C 1
ATOM 2420 O O . LYS A 1 304 ? -2.227 47.969 34.562 1 94.31 304 LYS A O 1
ATOM 2425 N N . ALA A 1 305 ? -1.929 46.25 36 1 96.94 305 ALA A N 1
ATOM 2426 C CA . ALA A 1 305 ? -0.958 47 36.812 1 96.94 305 ALA A CA 1
ATOM 2427 C C . ALA A 1 305 ? 0.306 47.281 36 1 96.94 305 ALA A C 1
ATOM 2429 O O . ALA A 1 305 ? 0.9 48.344 36.125 1 96.94 305 ALA A O 1
ATOM 2430 N N . GLU A 1 306 ? 0.713 46.312 35.25 1 96.06 306 GLU A N 1
ATOM 2431 C CA . GLU A 1 306 ? 1.884 46.5 34.406 1 96.06 306 GLU A CA 1
ATOM 2432 C C . GLU A 1 306 ? 1.652 47.594 33.375 1 96.06 306 GLU A C 1
ATOM 2434 O O . GLU A 1 306 ? 2.549 48.406 33.125 1 96.06 306 GLU A O 1
ATOM 2439 N N . MET A 1 307 ? 0.482 47.625 32.812 1 95 307 MET A N 1
ATOM 2440 C CA . MET A 1 307 ? 0.13 48.656 31.859 1 95 307 MET A CA 1
ATOM 2441 C C . MET A 1 307 ? 0.126 50.031 32.5 1 95 307 MET A C 1
ATOM 2443 O O . MET A 1 307 ? 0.643 51 31.938 1 95 307 MET A O 1
ATOM 2447 N N . SER A 1 308 ? -0.452 50.094 33.688 1 96.38 308 SER A N 1
ATOM 2448 C CA . SER A 1 308 ? -0.498 51.375 34.438 1 96.38 308 SER A CA 1
ATOM 2449 C C . SER A 1 308 ? 0.902 51.844 34.812 1 96.38 308 SER A C 1
ATOM 2451 O O . SER A 1 308 ? 1.198 53.031 34.75 1 96.38 308 SER A O 1
ATOM 2453 N N . LYS A 1 309 ? 1.677 50.938 35.219 1 96.88 309 LYS A N 1
ATOM 2454 C CA . LYS A 1 309 ? 3.062 51.25 35.562 1 96.88 309 LYS A CA 1
ATOM 2455 C C . LYS A 1 309 ? 3.82 51.781 34.344 1 96.88 309 LYS A C 1
ATOM 2457 O O . LYS A 1 309 ? 4.586 52.75 34.469 1 96.88 309 LYS A O 1
ATOM 2462 N N . LEU A 1 310 ? 3.59 51.125 33.219 1 96.81 310 LEU A N 1
ATOM 2463 C CA . LEU A 1 310 ? 4.258 51.531 32 1 96.81 310 LEU A CA 1
ATOM 2464 C C . LEU A 1 310 ? 3.842 52.938 31.578 1 96.81 310 LEU A C 1
ATOM 2466 O O . LEU A 1 310 ? 4.676 53.75 31.156 1 96.81 310 LEU A O 1
ATOM 2470 N N . LYS A 1 311 ? 2.582 53.188 31.672 1 96.44 311 LYS A N 1
ATOM 2471 C CA . LYS A 1 311 ? 2.088 54.531 31.328 1 96.44 311 LYS A CA 1
ATOM 2472 C C . LYS A 1 311 ? 2.684 55.594 32.25 1 96.44 311 LYS A C 1
ATOM 2474 O O . LYS A 1 311 ? 3.08 56.656 31.781 1 96.44 311 LYS A O 1
ATOM 2479 N N . ALA A 1 312 ? 2.727 55.281 33.531 1 97.38 312 ALA A N 1
ATOM 2480 C CA . ALA A 1 312 ? 3.305 56.188 34.5 1 97.38 312 ALA A CA 1
ATOM 2481 C C . ALA A 1 312 ? 4.785 56.438 34.219 1 97.38 312 ALA A C 1
ATOM 2483 O O . ALA A 1 312 ? 5.273 57.562 34.312 1 97.38 312 ALA A O 1
ATOM 2484 N N . ALA A 1 313 ? 5.441 55.406 33.969 1 96.44 313 ALA A N 1
ATOM 2485 C CA . ALA A 1 313 ? 6.871 55.5 33.656 1 96.44 313 ALA A CA 1
ATOM 2486 C C . ALA A 1 313 ? 7.125 56.406 32.438 1 96.44 313 ALA A C 1
ATOM 2488 O O . ALA A 1 313 ? 8.102 57.125 32.406 1 96.44 313 ALA A O 1
ATOM 2489 N N . SER A 1 314 ? 6.293 56.188 31.438 1 96.94 314 SER A N 1
ATOM 2490 C CA . SER A 1 314 ? 6.461 57 30.219 1 96.94 314 SER A CA 1
ATOM 2491 C C . SER A 1 314 ? 6.27 58.5 30.516 1 96.94 314 SER A C 1
ATOM 2493 O O . SER A 1 314 ? 7 59.312 29.984 1 96.94 314 SER A O 1
ATOM 2495 N N . ARG A 1 315 ? 5.316 58.844 31.359 1 96.75 315 ARG A N 1
ATOM 2496 C CA . ARG A 1 315 ? 5.082 60.219 31.75 1 96.75 315 ARG A CA 1
ATOM 2497 C C . ARG A 1 315 ? 6.258 60.781 32.562 1 96.75 315 ARG A C 1
ATOM 2499 O O . ARG A 1 315 ? 6.676 61.906 32.344 1 96.75 315 ARG A O 1
ATOM 2506 N N . LEU A 1 316 ? 6.734 59.969 33.438 1 96.62 316 LEU A N 1
ATOM 2507 C CA . LEU A 1 316 ? 7.863 60.375 34.281 1 96.62 316 LEU A CA 1
ATOM 2508 C C . LEU A 1 316 ? 9.102 60.625 33.406 1 96.62 316 LEU A C 1
ATOM 2510 O O . LEU A 1 316 ? 9.883 61.531 33.688 1 96.62 316 LEU A O 1
ATOM 2514 N N . ASN A 1 317 ? 9.281 59.844 32.438 1 95.94 317 ASN A N 1
ATOM 2515 C CA . ASN A 1 317 ? 10.414 60 31.531 1 95.94 317 ASN A CA 1
ATOM 2516 C C . ASN A 1 317 ? 10.336 61.344 30.781 1 95.94 317 ASN A C 1
ATOM 2518 O O . ASN A 1 317 ? 11.352 62 30.562 1 95.94 317 ASN A O 1
ATOM 2522 N N . LEU A 1 318 ? 9.117 61.625 30.328 1 95.56 318 LEU A N 1
ATOM 2523 C CA . LEU A 1 318 ? 8.93 62.906 29.656 1 95.56 318 LEU A CA 1
ATOM 2524 C C . LEU A 1 318 ? 9.227 64.062 30.578 1 95.56 318 LEU A C 1
ATOM 2526 O O . LEU A 1 318 ? 9.82 65.062 30.172 1 95.56 318 LEU A O 1
ATOM 2530 N N . LEU A 1 319 ? 8.859 63.938 31.891 1 95.44 319 LEU A N 1
ATOM 2531 C CA . LEU A 1 319 ? 9.117 65 32.906 1 95.44 319 LEU A CA 1
ATOM 2532 C C . LEU A 1 319 ? 10.602 65.062 33.188 1 95.44 319 LEU A C 1
ATOM 2534 O O . LEU A 1 319 ? 11.125 66.188 33.375 1 95.44 319 LEU A O 1
ATOM 2538 N N . ARG A 1 320 ? 11.258 64.062 33.188 1 94.12 320 ARG A N 1
ATOM 2539 C CA . ARG A 1 320 ? 12.703 64 33.375 1 94.12 320 ARG A CA 1
ATOM 2540 C C . ARG A 1 320 ? 13.414 64.75 32.25 1 94.12 320 ARG A C 1
ATOM 2542 O O . ARG A 1 320 ? 14.352 65.5 32.5 1 94.12 320 ARG A O 1
ATOM 2549 N N . GLU A 1 321 ? 12.953 64.5 31.016 1 93.06 321 GLU A N 1
ATOM 2550 C CA . GLU A 1 321 ? 13.547 65.125 29.859 1 93.06 321 GLU A CA 1
ATOM 2551 C C . GLU A 1 321 ? 13.328 66.625 29.891 1 93.06 321 GLU A C 1
ATOM 2553 O O . GLU A 1 321 ? 14.117 67.375 29.328 1 93.06 321 GLU A O 1
ATOM 2558 N N . ALA A 1 322 ? 12.234 67 30.578 1 90.62 322 ALA A N 1
ATOM 2559 C CA . ALA A 1 322 ? 11.93 68.438 30.688 1 90.62 322 ALA A CA 1
ATOM 2560 C C . ALA A 1 322 ? 12.75 69.125 31.781 1 90.62 322 ALA A C 1
ATOM 2562 O O . ALA A 1 322 ? 12.727 70.312 31.938 1 90.62 322 ALA A O 1
ATOM 2563 N N . GLY A 1 323 ? 13.508 68.312 32.625 1 87.69 323 GLY A N 1
ATOM 2564 C CA . GLY A 1 323 ? 14.445 68.875 33.594 1 87.69 323 GLY A CA 1
ATOM 2565 C C . GLY A 1 323 ? 13.992 68.75 35.031 1 87.69 323 GLY A C 1
ATOM 2566 O O . GLY A 1 323 ? 14.664 69.188 35.969 1 87.69 323 GLY A O 1
ATOM 2567 N N . LEU A 1 324 ? 12.898 68.062 35.281 1 90 324 LEU A N 1
ATOM 2568 C CA . LEU A 1 324 ? 12.414 67.875 36.625 1 90 324 LEU A CA 1
ATOM 2569 C C . LEU A 1 324 ? 13.188 66.75 37.312 1 90 324 LEU A C 1
ATOM 2571 O O . LEU A 1 324 ? 13.609 65.812 36.656 1 90 324 LEU A O 1
ATOM 2575 N N . GLU A 1 325 ? 13.406 66.875 38.594 1 89.31 325 GLU A N 1
ATOM 2576 C CA . GLU A 1 325 ? 14.086 65.875 39.375 1 89.31 325 GLU A CA 1
ATOM 2577 C C . GLU A 1 325 ? 13.117 64.75 39.812 1 89.31 325 GLU A C 1
ATOM 2579 O O . GLU A 1 325 ? 12.867 64.625 41.031 1 89.31 325 GLU A O 1
ATOM 2584 N N . VAL A 1 326 ? 12.766 64 38.906 1 92.31 326 VAL A N 1
ATOM 2585 C CA . VAL A 1 326 ? 11.75 63 39.156 1 92.31 326 VAL A CA 1
ATOM 2586 C C . VAL A 1 326 ? 12.344 61.875 39.969 1 92.31 326 VAL A C 1
ATOM 2588 O O . VAL A 1 326 ? 11.617 61.188 40.719 1 92.31 326 VAL A O 1
ATOM 2591 N N . ASP A 1 327 ? 13.609 61.625 40 1 92.44 327 ASP A N 1
ATOM 2592 C CA . ASP A 1 327 ? 14.266 60.469 40.625 1 92.44 327 ASP A CA 1
ATOM 2593 C C . ASP A 1 327 ? 14.195 60.562 42.156 1 92.44 327 ASP A C 1
ATOM 2595 O O . ASP A 1 327 ? 14.117 59.531 42.812 1 92.44 327 ASP A O 1
ATOM 2599 N N . THR A 1 328 ? 14.234 61.719 42.594 1 91 328 THR A N 1
ATOM 2600 C CA . THR A 1 328 ? 14.141 61.875 44.031 1 91 328 THR A CA 1
ATOM 2601 C C . THR A 1 328 ? 12.812 61.312 44.562 1 91 328 THR A C 1
ATOM 2603 O O . THR A 1 328 ? 12.781 60.594 45.531 1 91 328 THR A O 1
ATOM 2606 N N . TRP A 1 329 ? 11.766 61.562 43.812 1 91.31 329 TRP A N 1
ATOM 2607 C CA . TRP A 1 329 ? 10.445 61.094 44.188 1 91.31 329 TRP A CA 1
ATOM 2608 C C . TRP A 1 329 ? 10.289 59.625 43.906 1 91.31 329 TRP A C 1
ATOM 2610 O O . TRP A 1 329 ? 9.633 58.875 44.656 1 91.31 329 TRP A O 1
ATOM 2620 N N . LEU A 1 330 ? 10.891 59.25 42.844 1 93.19 330 LEU A N 1
ATOM 2621 C CA . LEU A 1 330 ? 10.789 57.844 42.406 1 93.19 330 LEU A CA 1
ATOM 2622 C C . LEU A 1 330 ? 11.492 56.938 43.406 1 93.19 330 LEU A C 1
ATOM 2624 O O . LEU A 1 330 ? 10.961 55.875 43.75 1 93.19 330 LEU A O 1
ATOM 2628 N N . VAL A 1 331 ? 12.633 57.281 43.844 1 93.25 331 VAL A N 1
ATOM 2629 C CA . VAL A 1 331 ? 13.414 56.469 44.781 1 93.25 331 VAL A CA 1
ATOM 2630 C C . VAL A 1 331 ? 12.711 56.406 46.125 1 93.25 331 VAL A C 1
ATOM 2632 O O . VAL A 1 331 ? 12.602 55.312 46.719 1 93.25 331 VAL A O 1
ATOM 2635 N N . SER A 1 332 ? 12.234 57.469 46.531 1 93.31 332 SER A N 1
ATOM 2636 C CA . SER A 1 332 ? 11.562 57.531 47.812 1 93.31 332 SER A CA 1
ATOM 2637 C C . SER A 1 332 ? 10.289 56.688 47.812 1 93.31 332 SER A C 1
ATOM 2639 O O . SER A 1 332 ? 10.062 55.906 48.75 1 93.31 332 SER A O 1
ATOM 2641 N N . THR A 1 333 ? 9.516 56.812 46.812 1 94.06 333 THR A N 1
ATOM 2642 C CA . THR A 1 333 ? 8.242 56.094 46.719 1 94.06 333 THR A CA 1
ATOM 2643 C C . THR A 1 333 ? 8.484 54.625 46.531 1 94.06 333 THR A C 1
ATOM 2645 O O . THR A 1 333 ? 7.762 53.781 47.094 1 94.06 333 THR A O 1
ATOM 2648 N N . MET A 1 334 ? 9.484 54.312 45.781 1 91.94 334 MET A N 1
ATOM 2649 C CA . MET A 1 334 ? 9.797 52.906 45.531 1 91.94 334 MET A CA 1
ATOM 2650 C C . MET A 1 334 ? 10.32 52.219 46.812 1 91.94 334 MET A C 1
ATOM 2652 O O . MET A 1 334 ? 10.031 51.031 47.031 1 91.94 334 MET A O 1
ATOM 2656 N N . ASN A 1 335 ? 11.117 52.938 47.531 1 92.19 335 ASN A N 1
ATOM 2657 C CA . ASN A 1 335 ? 11.617 52.438 48.781 1 92.19 335 ASN A CA 1
ATOM 2658 C C . ASN A 1 335 ? 10.477 52.188 49.781 1 92.19 335 ASN A C 1
ATOM 2660 O O . ASN A 1 335 ? 10.469 51.156 50.5 1 92.19 335 ASN A O 1
ATOM 2664 N N . GLN A 1 336 ? 9.609 53.094 49.781 1 92.81 336 GLN A N 1
ATOM 2665 C CA . GLN A 1 336 ? 8.438 52.938 50.625 1 92.81 336 GLN A CA 1
ATOM 2666 C C . GLN A 1 336 ? 7.609 51.719 50.219 1 92.81 336 GLN A C 1
ATOM 2668 O O . GLN A 1 336 ? 7.145 50.938 51.062 1 92.81 336 GLN A O 1
ATOM 2673 N N . ALA A 1 337 ? 7.449 51.562 48.906 1 91.44 337 ALA A N 1
ATOM 2674 C CA . ALA A 1 337 ? 6.691 50.438 48.375 1 91.44 337 ALA A CA 1
ATOM 2675 C C . ALA A 1 337 ? 7.379 49.125 48.719 1 91.44 337 ALA A C 1
ATOM 2677 O O . ALA A 1 337 ? 6.711 48.125 49.031 1 91.44 337 ALA A O 1
ATOM 2678 N N . SER A 1 338 ? 8.664 49 48.688 1 90.5 338 SER A N 1
ATOM 2679 C CA . SER A 1 338 ? 9.43 47.812 49 1 90.5 338 SER A CA 1
ATOM 2680 C C . SER A 1 338 ? 9.32 47.438 50.469 1 90.5 338 SER A C 1
ATOM 2682 O O . SER A 1 338 ? 9.242 46.25 50.812 1 90.5 338 SER A O 1
ATOM 2684 N N . GLU A 1 339 ? 9.328 48.438 51.188 1 91.31 339 GLU A N 1
ATOM 2685 C CA . GLU A 1 339 ? 9.203 48.188 52.625 1 91.31 339 GLU A CA 1
ATOM 2686 C C . GLU A 1 339 ? 7.828 47.625 53 1 91.31 339 GLU A C 1
ATOM 2688 O O . GLU A 1 339 ? 7.711 46.75 53.812 1 91.31 339 GLU A O 1
ATOM 2693 N N . GLU A 1 340 ? 6.863 48.156 52.344 1 90.94 340 GLU A N 1
ATOM 2694 C CA . GLU A 1 340 ? 5.5 47.688 52.562 1 90.94 340 GLU A CA 1
ATOM 2695 C C . GLU A 1 340 ? 5.316 46.25 52.094 1 90.94 340 GLU A C 1
ATOM 2697 O O . GLU A 1 340 ? 4.609 45.469 52.75 1 90.94 340 GLU A O 1
ATOM 2702 N N . LEU A 1 341 ? 5.98 45.938 51.031 1 88.94 341 LEU A N 1
ATOM 2703 C CA . LEU A 1 341 ? 5.91 44.594 50.5 1 88.94 341 LEU A CA 1
ATOM 2704 C C . LEU A 1 341 ? 6.562 43.594 51.438 1 88.94 341 LEU A C 1
ATOM 2706 O O . LEU A 1 341 ? 6.055 42.5 51.625 1 88.94 341 LEU A O 1
ATOM 2710 N N . GLU A 1 342 ? 7.672 44.031 52.031 1 87.81 342 GLU A N 1
ATOM 2711 C CA . GLU A 1 342 ? 8.383 43.156 52.969 1 87.81 342 GLU A CA 1
ATOM 2712 C C . GLU A 1 342 ? 7.59 42.969 54.25 1 87.81 342 GLU A C 1
ATOM 2714 O O . GLU A 1 342 ? 7.602 41.875 54.844 1 87.81 342 GLU A O 1
ATOM 2719 N N . ARG A 1 343 ? 6.969 43.938 54.594 1 88.94 343 ARG A N 1
ATOM 2720 C CA . ARG A 1 343 ? 6.137 43.844 55.812 1 88.94 343 ARG A CA 1
ATOM 2721 C C . ARG A 1 343 ? 4.965 42.906 55.594 1 88.94 343 ARG A C 1
ATOM 2723 O O . ARG A 1 343 ? 4.629 42.125 56.469 1 88.94 343 ARG A O 1
ATOM 2730 N N . GLU A 1 344 ? 4.355 43 54.469 1 86 344 GLU A N 1
ATOM 2731 C CA . GLU A 1 344 ? 3.223 42.125 54.125 1 86 344 GLU A CA 1
ATOM 2732 C C . GLU A 1 344 ? 3.652 40.656 54.031 1 86 344 GLU A C 1
ATOM 2734 O O . GLU A 1 344 ? 2.9 39.781 54.406 1 86 344 GLU A O 1
ATOM 2739 N N . ARG A 1 345 ? 4.785 40.438 53.5 1 82.56 345 ARG A N 1
ATOM 2740 C CA . ARG A 1 345 ? 5.312 39.094 53.375 1 82.56 345 ARG A CA 1
ATOM 2741 C C . ARG A 1 345 ? 5.559 38.469 54.75 1 82.56 345 ARG A C 1
ATOM 2743 O O . ARG A 1 345 ? 5.219 37.312 54.969 1 82.56 345 ARG A O 1
ATOM 2750 N N . LYS A 1 346 ? 6.012 39.25 55.719 1 84.62 346 LYS A N 1
ATOM 2751 C CA . LYS A 1 346 ? 6.305 38.781 57.062 1 84.62 346 LYS A CA 1
ATOM 2752 C C . LYS A 1 346 ? 5.02 38.469 57.812 1 84.62 346 LYS A C 1
ATOM 2754 O O . LYS A 1 346 ? 4.953 37.5 58.562 1 84.62 346 LYS A O 1
ATOM 2759 N N . LEU A 1 347 ? 4.105 39.25 57.5 1 83.88 347 LEU A N 1
ATOM 2760 C CA . LEU A 1 347 ? 2.82 39.062 58.156 1 83.88 347 LEU A CA 1
ATOM 2761 C C . LEU A 1 347 ? 2.139 37.812 57.656 1 83.88 347 LEU A C 1
ATOM 2763 O O . LEU A 1 347 ? 1.522 37.062 58.438 1 83.88 347 LEU A O 1
ATOM 2767 N N . SER A 1 348 ? 2.234 37.562 56.406 1 81.38 348 SER A N 1
ATOM 2768 C CA . SER A 1 348 ? 1.636 36.375 55.812 1 81.38 348 SER A CA 1
ATOM 2769 C C . SER A 1 348 ? 2.346 35.094 56.25 1 81.38 348 SER A C 1
ATOM 2771 O O . SER A 1 348 ? 1.703 34.094 56.531 1 81.38 348 SER A O 1
ATOM 2773 N N . GLU A 1 349 ? 3.613 35.188 56.344 1 77.81 349 GLU A N 1
ATOM 2774 C CA . GLU A 1 349 ? 4.391 34.031 56.812 1 77.81 349 GLU A CA 1
ATOM 2775 C C . GLU A 1 349 ? 4.094 33.75 58.281 1 77.81 349 GLU A C 1
ATOM 2777 O O . GLU A 1 349 ? 4.039 32.562 58.688 1 77.81 349 GLU A O 1
ATOM 2782 N N . ALA A 1 350 ? 3.889 34.75 59 1 79.88 350 ALA A N 1
ATOM 2783 C CA . ALA A 1 350 ? 3.566 34.594 60.406 1 79.88 350 ALA A CA 1
ATOM 2784 C C . ALA A 1 350 ? 2.195 33.938 60.594 1 79.88 350 ALA A C 1
ATOM 2786 O O . ALA A 1 350 ? 2.002 33.125 61.5 1 79.88 350 ALA A O 1
ATOM 2787 N N . ARG A 1 351 ? 1.287 34.312 59.75 1 76.25 351 ARG A N 1
ATOM 2788 C CA . ARG A 1 351 ? -0.052 33.719 59.812 1 76.25 351 ARG A CA 1
ATOM 2789 C C . ARG A 1 351 ? -0.031 32.25 59.5 1 76.25 351 ARG A C 1
ATOM 2791 O O . ARG A 1 351 ? -0.726 31.453 60.125 1 76.25 351 ARG A O 1
ATOM 2798 N N . VAL A 1 352 ? 0.788 31.844 58.438 1 73.94 352 VAL A N 1
ATOM 2799 C CA . VAL A 1 352 ? 0.895 30.438 58.062 1 73.94 352 VAL A CA 1
ATOM 2800 C C . VAL A 1 352 ? 1.589 29.656 59.156 1 73.94 352 VAL A C 1
ATOM 2802 O O . VAL A 1 352 ? 1.189 28.531 59.469 1 73.94 352 VAL A O 1
ATOM 2805 N N . SER A 1 353 ? 2.686 30.234 59.781 1 68.88 353 SER A N 1
ATOM 2806 C CA . SER A 1 353 ? 3.426 29.562 60.844 1 68.88 353 SER A CA 1
ATOM 2807 C C . SER A 1 353 ? 2.586 29.422 62.094 1 68.88 353 SER A C 1
ATOM 2809 O O . SER A 1 353 ? 2.709 28.438 62.844 1 68.88 353 SER A O 1
ATOM 2811 N N . ASN A 1 354 ? 1.984 30.578 62.469 1 67 354 ASN A N 1
ATOM 2812 C CA . ASN A 1 354 ? 1.2 30.547 63.688 1 67 354 ASN A CA 1
ATOM 2813 C C . ASN A 1 354 ? -0.082 29.734 63.5 1 67 354 ASN A C 1
ATOM 2815 O O . ASN A 1 354 ? -0.962 29.766 64.375 1 67 354 ASN A O 1
ATOM 2819 N N . GLY A 1 355 ? -0.166 28.703 62.625 1 58.44 355 GLY A N 1
ATOM 2820 C CA . GLY A 1 355 ? -1.295 27.797 62.5 1 58.44 355 GLY A CA 1
ATOM 2821 C C . GLY A 1 355 ? -2.525 28.453 61.906 1 58.44 355 GLY A C 1
ATOM 2822 O O . GLY A 1 355 ? -3.639 27.938 62.031 1 58.44 355 GLY A O 1
ATOM 2823 N N . GLY A 1 356 ? -2.637 29.781 61.625 1 45.22 356 GLY A N 1
ATOM 2824 C CA . GLY A 1 356 ? -3.865 30.438 61.219 1 45.22 356 GLY A CA 1
ATOM 2825 C C . GLY A 1 356 ? -4.285 30.062 59.812 1 45.22 356 GLY A C 1
ATOM 2826 O O . GLY A 1 356 ? -3.455 29.641 59 1 45.22 356 GLY A O 1
ATOM 2827 N N . MET A 1 357 ? -5.684 29.797 59.5 1 45.78 357 MET A N 1
ATOM 2828 C CA . MET A 1 357 ? -6.43 29.266 58.344 1 45.78 357 MET A CA 1
ATOM 2829 C C . MET A 1 357 ? -6.016 29.969 57.062 1 45.78 357 MET A C 1
ATOM 2831 O O . MET A 1 357 ? -5.586 31.125 57.094 1 45.78 357 MET A O 1
ATOM 2835 N N . THR A 1 358 ? -5.992 29.266 55.875 1 44.12 358 THR A N 1
ATOM 2836 C CA . THR A 1 358 ? -5.816 29.469 54.438 1 44.12 358 THR A CA 1
ATOM 2837 C C . THR A 1 358 ? -6.484 30.766 54 1 44.12 358 THR A C 1
ATOM 2839 O O . THR A 1 358 ? -7.637 31.031 54.344 1 44.12 358 THR A O 1
ATOM 2842 N N . PRO A 1 359 ? -5.777 31.797 53.688 1 42.19 359 PRO A N 1
ATOM 2843 C CA . PRO A 1 359 ? -6.512 32.906 53.125 1 42.19 359 PRO A CA 1
ATOM 2844 C C . PRO A 1 359 ? -7.621 32.469 52.188 1 42.19 359 PRO A C 1
ATOM 2846 O O . PRO A 1 359 ? -7.406 31.609 51.344 1 42.19 359 PRO A O 1
ATOM 2849 N N . GLU A 1 360 ? -8.992 32.438 52.562 1 33.81 360 GLU A N 1
ATOM 2850 C CA . GLU A 1 360 ? -10.086 32.375 51.594 1 33.81 360 GLU A CA 1
ATOM 2851 C C . GLU A 1 360 ? -9.875 33.344 50.438 1 33.81 360 GLU A C 1
ATOM 2853 O O . GLU A 1 360 ? -9.422 34.469 50.625 1 33.81 360 GLU A O 1
ATOM 2858 N N . THR B 1 1 ? 4.328 -25.641 -5.41 1 84.19 1 THR B N 1
ATOM 2859 C CA . THR B 1 1 ? 3.35 -26.031 -6.418 1 84.19 1 THR B CA 1
ATOM 2860 C C . THR B 1 1 ? 2.5 -24.828 -6.848 1 84.19 1 THR B C 1
ATOM 2862 O O . THR B 1 1 ? 2.445 -23.828 -6.145 1 84.19 1 THR B O 1
ATOM 2865 N N . THR B 1 2 ? 1.956 -24.891 -7.977 1 88.44 2 THR B N 1
ATOM 2866 C CA . THR B 1 2 ? 1.08 -23.859 -8.508 1 88.44 2 THR B CA 1
ATOM 2867 C C . THR B 1 2 ? -0.103 -23.609 -7.578 1 88.44 2 THR B C 1
ATOM 2869 O O . THR B 1 2 ? -0.486 -22.469 -7.332 1 88.44 2 THR B O 1
ATOM 2872 N N . SER B 1 3 ? -0.645 -24.672 -7 1 88.62 3 SER B N 1
ATOM 2873 C CA . SER B 1 3 ? -1.774 -24.547 -6.086 1 88.62 3 SER B CA 1
ATOM 2874 C C . SER B 1 3 ? -1.374 -23.812 -4.812 1 88.62 3 SER B C 1
ATOM 2876 O O . SER B 1 3 ? -2.156 -23.016 -4.273 1 88.62 3 SER B O 1
ATOM 2878 N N . ALA B 1 4 ? -0.18 -24.125 -4.336 1 89.44 4 ALA B N 1
ATOM 2879 C CA . ALA B 1 4 ? 0.311 -23.453 -3.133 1 89.44 4 ALA B CA 1
ATOM 2880 C C . ALA B 1 4 ? 0.479 -21.953 -3.369 1 89.44 4 ALA B C 1
ATOM 2882 O O . ALA B 1 4 ? 0.161 -21.141 -2.498 1 89.44 4 ALA B O 1
ATOM 2883 N N . VAL B 1 5 ? 1.009 -21.609 -4.531 1 91.88 5 VAL B N 1
ATOM 2884 C CA . VAL B 1 5 ? 1.211 -20.203 -4.848 1 91.88 5 VAL B CA 1
ATOM 2885 C C . VAL B 1 5 ? -0.14 -19.5 -4.961 1 91.88 5 VAL B C 1
ATOM 2887 O O . VAL B 1 5 ? -0.297 -18.359 -4.5 1 91.88 5 VAL B O 1
ATOM 2890 N N . TRP B 1 6 ? -1.123 -20.125 -5.48 1 91.44 6 TRP B N 1
ATOM 2891 C CA . TRP B 1 6 ? -2.471 -19.578 -5.57 1 91.44 6 TRP B CA 1
ATOM 2892 C C . TRP B 1 6 ? -3.045 -19.312 -4.184 1 91.44 6 TRP B C 1
ATOM 2894 O O . TRP B 1 6 ? -3.586 -18.234 -3.926 1 91.44 6 TRP B O 1
ATOM 2904 N N . ARG B 1 7 ? -2.885 -20.188 -3.297 1 92.38 7 ARG B N 1
ATOM 2905 C CA . ARG B 1 7 ? -3.355 -20.031 -1.925 1 92.38 7 ARG B CA 1
ATOM 2906 C C . ARG B 1 7 ? -2.662 -18.844 -1.249 1 92.38 7 ARG B C 1
ATOM 2908 O O . ARG B 1 7 ? -3.305 -18.047 -0.557 1 92.38 7 ARG B O 1
ATOM 2915 N N . SER B 1 8 ? -1.393 -18.906 -1.542 1 91.75 8 SER B N 1
ATOM 2916 C CA . SER B 1 8 ? -0.62 -17.812 -0.963 1 91.75 8 SER B CA 1
ATOM 2917 C C . SER B 1 8 ? -1.087 -16.453 -1.499 1 91.75 8 SER B C 1
ATOM 2919 O O . SER B 1 8 ? -1.116 -15.469 -0.764 1 91.75 8 SER B O 1
ATOM 2921 N N . THR B 1 9 ? -1.442 -16.391 -2.738 1 91.19 9 THR B N 1
ATOM 2922 C CA . THR B 1 9 ? -1.916 -15.164 -3.361 1 91.19 9 THR B CA 1
ATOM 2923 C C . THR B 1 9 ? -3.244 -14.727 -2.752 1 91.19 9 THR B C 1
ATOM 2925 O O . THR B 1 9 ? -3.441 -13.539 -2.465 1 91.19 9 THR B O 1
ATOM 2928 N N . ILE B 1 10 ? -4.098 -15.672 -2.527 1 91.69 10 ILE B N 1
ATOM 2929 C CA . ILE B 1 10 ? -5.395 -15.375 -1.93 1 91.69 10 ILE B CA 1
ATOM 2930 C C . ILE B 1 10 ? -5.199 -14.875 -0.499 1 91.69 10 ILE B C 1
ATOM 2932 O O . ILE B 1 10 ? -5.809 -13.883 -0.095 1 91.69 10 ILE B O 1
ATOM 2936 N N . GLU B 1 11 ? -4.371 -15.586 0.209 1 91.69 11 GLU B N 1
ATOM 2937 C CA . GLU B 1 11 ? -4.09 -15.203 1.591 1 91.69 11 GLU B CA 1
ATOM 2938 C C . GLU B 1 11 ? -3.5 -13.797 1.667 1 91.69 11 GLU B C 1
ATOM 2940 O O . GLU B 1 11 ? -3.855 -13.016 2.551 1 91.69 11 GLU B O 1
ATOM 2945 N N . ALA B 1 12 ? -2.574 -13.578 0.712 1 90.81 12 ALA B N 1
ATOM 2946 C CA . ALA B 1 12 ? -1.969 -12.25 0.674 1 90.81 12 ALA B CA 1
ATOM 2947 C C . ALA B 1 12 ? -3.018 -11.172 0.399 1 90.81 12 ALA B C 1
ATOM 2949 O O . ALA B 1 12 ? -2.99 -10.102 1.008 1 90.81 12 ALA B O 1
ATOM 2950 N N . THR B 1 13 ? -3.969 -11.414 -0.447 1 89.12 13 THR B N 1
ATOM 2951 C CA . THR B 1 13 ? -5.023 -10.461 -0.784 1 89.12 13 THR B CA 1
ATOM 2952 C C . THR B 1 13 ? -5.941 -10.227 0.412 1 89.12 13 THR B C 1
ATOM 2954 O O . THR B 1 13 ? -6.348 -9.094 0.677 1 89.12 13 THR B O 1
ATOM 2957 N N . VAL B 1 14 ? -6.238 -11.289 1.091 1 91.06 14 VAL B N 1
ATOM 2958 C CA . VAL B 1 14 ? -7.074 -11.188 2.283 1 91.06 14 VAL B CA 1
ATOM 2959 C C . VAL B 1 14 ? -6.363 -10.336 3.336 1 91.06 14 VAL B C 1
ATOM 2961 O O . VAL B 1 14 ? -6.984 -9.477 3.969 1 91.06 14 VAL B O 1
ATOM 2964 N N . GLN B 1 15 ? -5.109 -10.602 3.488 1 90.88 15 GLN B N 1
ATOM 2965 C CA . GLN B 1 15 ? -4.328 -9.852 4.465 1 90.88 15 GLN B CA 1
ATOM 2966 C C . GLN B 1 15 ? -4.297 -8.367 4.125 1 90.88 15 GLN B C 1
ATOM 2968 O O . GLN B 1 15 ? -4.352 -7.52 5.02 1 90.88 15 GLN B O 1
ATOM 2973 N N . LEU B 1 16 ? -4.16 -8.023 2.852 1 88.75 16 LEU B N 1
ATOM 2974 C CA . LEU B 1 16 ? -4.203 -6.637 2.406 1 88.75 16 LEU B CA 1
ATOM 2975 C C . LEU B 1 16 ? -5.523 -5.977 2.803 1 88.75 16 LEU B C 1
ATOM 2977 O O . LEU B 1 16 ? -5.535 -4.84 3.281 1 88.75 16 LEU B O 1
ATOM 2981 N N . GLY B 1 17 ? -6.555 -6.695 2.615 1 89.06 17 GLY B N 1
ATOM 2982 C CA . GLY B 1 17 ? -7.859 -6.176 3 1 89.06 17 GLY B CA 1
ATOM 2983 C C . GLY B 1 17 ? -7.992 -5.945 4.496 1 89.06 17 GLY B C 1
ATOM 2984 O O . GLY B 1 17 ? -8.539 -4.926 4.926 1 89.06 17 GLY B O 1
ATOM 2985 N N . LEU B 1 18 ? -7.547 -6.879 5.254 1 90.44 18 LEU B N 1
ATOM 2986 C CA . LEU B 1 18 ? -7.609 -6.773 6.707 1 90.44 18 LEU B CA 1
ATOM 2987 C C . LEU B 1 18 ? -6.785 -5.594 7.203 1 90.44 18 LEU B C 1
ATOM 2989 O O . LEU B 1 18 ? -7.207 -4.875 8.117 1 90.44 18 LEU B O 1
ATOM 2993 N N . THR B 1 19 ? -5.645 -5.43 6.625 1 88.56 19 THR B N 1
ATOM 2994 C CA . THR B 1 19 ? -4.777 -4.316 6.992 1 88.56 19 THR B CA 1
ATOM 2995 C C . THR B 1 19 ? -5.461 -2.982 6.707 1 88.56 19 THR B C 1
ATOM 2997 O O . THR B 1 19 ? -5.379 -2.053 7.512 1 88.56 19 THR B O 1
ATOM 3000 N N . ARG B 1 20 ? -6.125 -2.867 5.625 1 87.69 20 ARG B N 1
ATOM 3001 C CA . ARG B 1 20 ? -6.828 -1.645 5.254 1 87.69 20 ARG B CA 1
ATOM 3002 C C . ARG B 1 20 ? -8.008 -1.386 6.191 1 87.69 20 ARG B C 1
ATOM 3004 O O . ARG B 1 20 ? -8.266 -0.24 6.562 1 87.69 20 ARG B O 1
ATOM 3011 N N . THR B 1 21 ? -8.648 -2.4 6.512 1 88.81 21 THR B N 1
ATOM 3012 C CA . THR B 1 21 ? -9.766 -2.277 7.441 1 88.81 21 THR B CA 1
ATOM 3013 C C . THR B 1 21 ? -9.289 -1.804 8.812 1 88.81 21 THR B C 1
ATOM 3015 O O . THR B 1 21 ? -9.93 -0.969 9.445 1 88.81 21 THR B O 1
ATOM 3018 N N . ALA B 1 22 ? -8.172 -2.385 9.234 1 88.06 22 ALA B N 1
ATOM 3019 C CA . ALA B 1 22 ? -7.582 -1.978 10.508 1 88.06 22 ALA B CA 1
ATOM 3020 C C . ALA B 1 22 ? -7.168 -0.509 10.477 1 88.06 22 ALA B C 1
ATOM 3022 O O . ALA B 1 22 ? -7.355 0.218 11.453 1 88.06 22 ALA B O 1
ATOM 3023 N N . ALA B 1 23 ? -6.582 -0.058 9.352 1 86.19 23 ALA B N 1
ATOM 3024 C CA . ALA B 1 23 ? -6.203 1.342 9.18 1 86.19 23 ALA B CA 1
ATOM 3025 C C . ALA B 1 23 ? -7.43 2.252 9.227 1 86.19 23 ALA B C 1
ATOM 3027 O O . ALA B 1 23 ? -7.406 3.301 9.875 1 86.19 23 ALA B O 1
ATOM 3028 N N . ALA B 1 24 ? -8.492 1.869 8.578 1 84.12 24 ALA B N 1
ATOM 3029 C CA . ALA B 1 24 ? -9.734 2.643 8.555 1 84.12 24 ALA B CA 1
ATOM 3030 C C . ALA B 1 24 ? -10.312 2.785 9.961 1 84.12 24 ALA B C 1
ATOM 3032 O O . ALA B 1 24 ? -10.805 3.855 10.336 1 84.12 24 ALA B O 1
ATOM 3033 N N . GLU B 1 25 ? -10.258 1.676 10.688 1 86.12 25 GLU B N 1
ATOM 3034 C CA . GLU B 1 25 ? -10.75 1.712 12.062 1 86.12 25 GLU B CA 1
ATOM 3035 C C . GLU B 1 25 ? -9.914 2.658 12.922 1 86.12 25 GLU B C 1
ATOM 3037 O O . GLU B 1 25 ? -10.445 3.359 13.781 1 86.12 25 GLU B O 1
ATOM 3042 N N . ASN B 1 26 ? -8.656 2.691 12.688 1 82.69 26 ASN B N 1
ATOM 3043 C CA . ASN B 1 26 ? -7.77 3.605 13.398 1 82.69 26 ASN B CA 1
ATOM 3044 C C . ASN B 1 26 ? -8.109 5.062 13.102 1 82.69 26 ASN B C 1
ATOM 3046 O O . ASN B 1 26 ? -8.07 5.91 13.992 1 82.69 26 ASN B O 1
ATOM 3050 N N . TYR B 1 27 ? -8.469 5.402 11.867 1 81.5 27 TYR B N 1
ATOM 3051 C CA . TYR B 1 27 ? -8.875 6.746 11.477 1 81.5 27 TYR B CA 1
ATOM 3052 C C . TYR B 1 27 ? -10.141 7.172 12.219 1 81.5 27 TYR B C 1
ATOM 3054 O O . TYR B 1 27 ? -10.227 8.305 12.703 1 81.5 27 TYR B O 1
ATOM 3062 N N . ARG B 1 28 ? -11.008 6.195 12.312 1 81.19 28 ARG B N 1
ATOM 3063 C CA . ARG B 1 28 ? -12.297 6.496 12.93 1 81.19 28 ARG B CA 1
ATOM 3064 C C . ARG B 1 28 ? -12.148 6.695 14.43 1 81.19 28 ARG B C 1
ATOM 3066 O O . ARG B 1 28 ? -12.703 7.645 14.992 1 81.19 28 ARG B O 1
ATOM 3073 N N . THR B 1 29 ? -11.391 5.902 15.086 1 78.81 29 THR B N 1
ATOM 3074 C CA . THR B 1 29 ? -11.336 5.891 16.547 1 78.81 29 THR B CA 1
ATOM 3075 C C . THR B 1 29 ? -10.359 6.941 17.062 1 78.81 29 THR B C 1
ATOM 3077 O O . THR B 1 29 ? -10.695 7.73 17.938 1 78.81 29 THR B O 1
ATOM 3080 N N . VAL B 1 30 ? -9.18 7 16.5 1 72.81 30 VAL B N 1
ATOM 3081 C CA . VAL B 1 30 ? -8.125 7.844 17.047 1 72.81 30 VAL B CA 1
ATOM 3082 C C . VAL B 1 30 ? -8.227 9.25 16.469 1 72.81 30 VAL B C 1
ATOM 3084 O O . VAL B 1 30 ? -8.289 10.234 17.203 1 72.81 30 VAL B O 1
ATOM 3087 N N . ASN B 1 31 ? -8.602 9.344 15.188 1 76.69 31 ASN B N 1
ATOM 3088 C CA . ASN B 1 31 ? -8.469 10.633 14.508 1 76.69 31 ASN B CA 1
ATOM 3089 C C . ASN B 1 31 ? -9.742 11.469 14.648 1 76.69 31 ASN B C 1
ATOM 3091 O O . ASN B 1 31 ? -9.68 12.656 14.961 1 76.69 31 ASN B O 1
ATOM 3095 N N . VAL B 1 32 ? -10.836 10.789 14.617 1 81.44 32 VAL B N 1
ATOM 3096 C CA . VAL B 1 32 ? -12.078 11.547 14.656 1 81.44 32 VAL B CA 1
ATOM 3097 C C . VAL B 1 32 ? -12.328 12.055 16.078 1 81.44 32 VAL B C 1
ATOM 3099 O O . VAL B 1 32 ? -12.656 13.234 16.266 1 81.44 32 VAL B O 1
ATOM 3102 N N . GLU B 1 33 ? -12.109 11.172 17.062 1 82.56 33 GLU B N 1
ATOM 3103 C CA . GLU B 1 33 ? -12.352 11.57 18.453 1 82.56 33 GLU B CA 1
ATOM 3104 C C . GLU B 1 33 ? -11.32 12.602 18.906 1 82.56 33 GLU B C 1
ATOM 3106 O O . GLU B 1 33 ? -11.664 13.539 19.625 1 82.56 33 GLU B O 1
ATOM 3111 N N . ALA B 1 34 ? -10.133 12.367 18.547 1 82.19 34 ALA B N 1
ATOM 3112 C CA . ALA B 1 34 ? -9.078 13.312 18.891 1 82.19 34 ALA B CA 1
ATOM 3113 C C . ALA B 1 34 ? -9.328 14.672 18.234 1 82.19 34 ALA B C 1
ATOM 3115 O O . ALA B 1 34 ? -9.102 15.719 18.844 1 82.19 34 ALA B O 1
ATOM 3116 N N . ALA B 1 35 ? -9.836 14.656 16.984 1 84.81 35 ALA B N 1
ATOM 3117 C CA . ALA B 1 35 ? -10.109 15.883 16.234 1 84.81 35 ALA B CA 1
ATOM 3118 C C . ALA B 1 35 ? -11.258 16.656 16.875 1 84.81 35 ALA B C 1
ATOM 3120 O O . ALA B 1 35 ? -11.227 17.891 16.938 1 84.81 35 ALA B O 1
ATOM 3121 N N . LYS B 1 36 ? -12.25 15.922 17.375 1 87.31 36 LYS B N 1
ATOM 3122 C CA . LYS B 1 36 ? -13.383 16.562 18.047 1 87.31 36 LYS B CA 1
ATOM 3123 C C . LYS B 1 36 ? -12.945 17.25 19.344 1 87.31 36 LYS B C 1
ATOM 3125 O O . LYS B 1 36 ? -13.391 18.359 19.641 1 87.31 36 LYS B O 1
ATOM 3130 N N . THR B 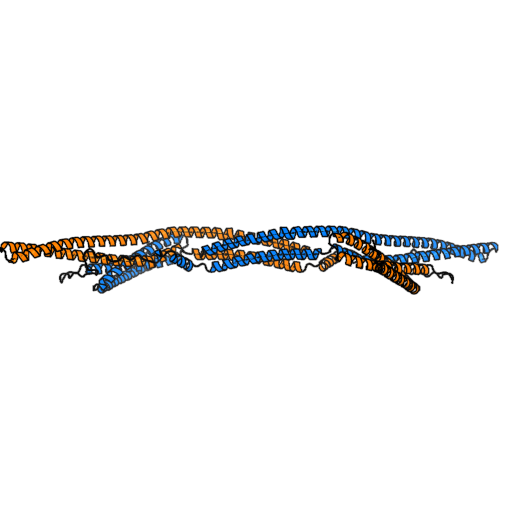1 37 ? -12.086 16.578 20.047 1 87.31 37 THR B N 1
ATOM 3131 C CA . THR B 1 37 ? -11.586 17.125 21.312 1 87.31 37 THR B CA 1
ATOM 3132 C C . THR B 1 37 ? -10.75 18.391 21.062 1 87.31 37 THR B C 1
ATOM 3134 O O . THR B 1 37 ? -10.875 19.375 21.781 1 87.31 37 THR B O 1
ATOM 3137 N N . VAL B 1 38 ? -9.938 18.312 20.031 1 88.38 38 VAL B N 1
ATOM 3138 C CA . VAL B 1 38 ? -9.086 19.453 19.688 1 88.38 38 VAL B CA 1
ATOM 3139 C C . VAL B 1 38 ? -9.938 20.625 19.219 1 88.38 38 VAL B C 1
ATOM 3141 O O . VAL B 1 38 ? -9.664 21.781 19.547 1 88.38 38 VAL B O 1
ATOM 3144 N N . ARG B 1 39 ? -10.969 20.344 18.453 1 90.06 39 ARG B N 1
ATOM 3145 C CA . ARG B 1 39 ? -11.867 21.375 17.953 1 90.06 39 ARG B CA 1
ATOM 3146 C C . ARG B 1 39 ? -12.586 22.078 19.109 1 90.06 39 ARG B C 1
ATOM 3148 O O . ARG B 1 39 ? -12.672 23.297 19.156 1 90.06 39 ARG B O 1
ATOM 3155 N N . SER B 1 40 ? -13.07 21.281 20.062 1 92.75 40 SER B N 1
ATOM 3156 C CA . SER B 1 40 ? -13.773 21.828 21.219 1 92.75 40 SER B CA 1
ATOM 3157 C C . SER B 1 40 ? -12.844 22.688 22.062 1 92.75 40 SER B C 1
ATOM 3159 O O . SER B 1 40 ? -13.25 23.75 22.547 1 92.75 40 SER B O 1
ATOM 3161 N N . ALA B 1 41 ? -11.648 22.234 22.281 1 90.81 41 ALA B N 1
ATOM 3162 C CA . ALA B 1 41 ? -10.656 23 23.047 1 90.81 41 ALA B CA 1
ATOM 3163 C C . ALA B 1 41 ? -10.328 24.312 22.344 1 90.81 41 ALA B C 1
ATOM 3165 O O . ALA B 1 41 ? -10.156 25.344 23 1 90.81 41 ALA B O 1
ATOM 3166 N N . LYS B 1 42 ? -10.219 24.25 21.016 1 92.62 42 LYS B N 1
ATOM 3167 C CA . LYS B 1 42 ? -9.906 25.453 20.25 1 92.62 42 LYS B CA 1
ATOM 3168 C C . LYS B 1 42 ? -11.039 26.469 20.328 1 92.62 42 LYS B C 1
ATOM 3170 O O . LYS B 1 42 ? -10.797 27.672 20.438 1 92.62 42 LYS B O 1
ATOM 3175 N N . GLU B 1 43 ? -12.258 25.969 20.266 1 93.94 43 GLU B N 1
ATOM 3176 C CA . GLU B 1 43 ? -13.414 26.844 20.359 1 93.94 43 GLU B CA 1
ATOM 3177 C C . GLU B 1 43 ? -13.492 27.531 21.719 1 93.94 43 GLU B C 1
ATOM 3179 O O . GLU B 1 43 ? -13.812 28.719 21.797 1 93.94 43 GLU B O 1
ATOM 3184 N N . LEU B 1 44 ? -13.18 26.781 22.75 1 92.12 44 LEU B N 1
ATOM 3185 C CA . LEU B 1 44 ? -13.172 27.344 24.094 1 92.12 44 LEU B CA 1
ATOM 3186 C C . LEU B 1 44 ? -12.086 28.406 24.234 1 92.12 44 LEU B C 1
ATOM 3188 O O . LEU B 1 44 ? -12.32 29.469 24.812 1 92.12 44 LEU B O 1
ATOM 3192 N N . ARG B 1 45 ? -10.969 28.125 23.672 1 93.5 45 ARG B N 1
ATOM 3193 C CA . ARG B 1 45 ? -9.852 29.078 23.719 1 93.5 45 ARG B CA 1
ATOM 3194 C C . ARG B 1 45 ? -10.156 30.328 22.891 1 93.5 45 ARG B C 1
ATOM 3196 O O . ARG B 1 45 ? -9.758 31.422 23.266 1 93.5 45 ARG B O 1
ATOM 3203 N N . LEU B 1 46 ? -10.805 30.062 21.797 1 95.44 46 LEU B N 1
ATOM 3204 C CA . LEU B 1 46 ? -11.18 31.188 20.938 1 95.44 46 LEU B CA 1
ATOM 3205 C C . LEU B 1 46 ? -12.078 32.156 21.688 1 95.44 46 LEU B C 1
ATOM 3207 O O . LEU B 1 46 ? -11.867 33.375 21.625 1 95.44 46 LEU B O 1
ATOM 3211 N N . LYS B 1 47 ? -13.039 31.609 22.359 1 94.94 47 LYS B N 1
ATOM 3212 C CA . LYS B 1 47 ? -13.953 32.438 23.109 1 94.94 47 LYS B CA 1
ATOM 3213 C C . LYS B 1 47 ? -13.211 33.219 24.203 1 94.94 47 LYS B C 1
ATOM 3215 O O . LYS B 1 47 ? -13.375 34.438 24.312 1 94.94 47 LYS B O 1
ATOM 3220 N N . LYS B 1 48 ? -12.398 32.594 24.953 1 93.06 48 LYS B N 1
ATOM 3221 C CA . LYS B 1 48 ? -11.648 33.188 26.047 1 93.06 48 LYS B CA 1
ATOM 3222 C C . LYS B 1 48 ? -10.703 34.281 25.516 1 93.06 48 LYS B C 1
ATOM 3224 O O . LYS B 1 48 ? -10.609 35.375 26.094 1 93.06 48 LYS B O 1
ATOM 3229 N N . CYS B 1 49 ? -9.992 33.969 24.469 1 95 49 CYS B N 1
ATOM 3230 C CA . CYS B 1 49 ? -9 34.875 23.922 1 95 49 CYS B CA 1
ATOM 3231 C C . CYS B 1 49 ? -9.664 36.094 23.266 1 95 49 CYS B C 1
ATOM 3233 O O . CYS B 1 49 ? -9.133 37.188 23.312 1 95 49 CYS B O 1
ATOM 3235 N N . THR B 1 50 ? -10.859 35.875 22.672 1 96.25 50 THR B N 1
ATOM 3236 C CA . THR B 1 50 ? -11.594 37 22.062 1 96.25 50 THR B CA 1
ATOM 3237 C C . THR B 1 50 ? -12.047 37.969 23.125 1 96.25 50 THR B C 1
ATOM 3239 O O . THR B 1 50 ? -11.938 39.188 22.938 1 96.25 50 THR B O 1
ATOM 3242 N N . GLU B 1 51 ? -12.539 37.438 24.203 1 95.25 51 GLU B N 1
ATOM 3243 C CA . GLU B 1 51 ? -12.953 38.281 25.312 1 95.25 51 GLU B CA 1
ATOM 3244 C C . GLU B 1 51 ? -11.781 39.062 25.875 1 95.25 51 GLU B C 1
ATOM 3246 O O . GLU B 1 51 ? -11.906 40.25 26.172 1 95.25 51 GLU B O 1
ATOM 3251 N N . GLN B 1 52 ? -10.711 38.406 26 1 94.62 52 GLN B N 1
ATOM 3252 C CA . GLN B 1 52 ? -9.508 39.062 26.5 1 94.62 52 GLN B CA 1
ATOM 3253 C C . GLN B 1 52 ? -9.039 40.156 25.547 1 94.62 52 GLN B C 1
ATOM 3255 O O . GLN B 1 52 ? -8.641 41.219 25.984 1 94.62 52 GLN B O 1
ATOM 3260 N N . LEU B 1 53 ? -9.039 39.875 24.281 1 95.62 53 LEU B N 1
ATOM 3261 C CA . LEU B 1 53 ? -8.609 40.844 23.266 1 95.62 53 LEU B CA 1
ATOM 3262 C C . LEU B 1 53 ? -9.5 42.062 23.281 1 95.62 53 LEU B C 1
ATOM 3264 O O . LEU B 1 53 ? -9.008 43.188 23.188 1 95.62 53 LEU B O 1
ATOM 3268 N N . VAL B 1 54 ? -10.781 41.844 23.391 1 96.5 54 VAL B N 1
ATOM 3269 C CA . VAL B 1 54 ? -11.734 42.969 23.422 1 96.5 54 VAL B CA 1
ATOM 3270 C C . VAL B 1 54 ? -11.461 43.844 24.641 1 96.5 54 VAL B C 1
ATOM 3272 O O . VAL B 1 54 ? -11.5 45.062 24.562 1 96.5 54 VAL B O 1
ATOM 3275 N N . ARG B 1 55 ? -11.148 43.25 25.781 1 95.19 55 ARG B N 1
ATOM 3276 C CA . ARG B 1 55 ? -10.844 43.969 27 1 95.19 55 ARG B CA 1
ATOM 3277 C C . ARG B 1 55 ? -9.586 44.844 26.828 1 95.19 55 ARG B C 1
ATOM 3279 O O . ARG B 1 55 ? -9.578 46 27.188 1 95.19 55 ARG B O 1
ATOM 3286 N N . ILE B 1 56 ? -8.594 44.219 26.266 1 96.25 56 ILE B N 1
ATOM 3287 C CA . ILE B 1 56 ? -7.32 44.906 26.078 1 96.25 56 ILE B CA 1
ATOM 3288 C C . ILE B 1 56 ? -7.5 46.062 25.109 1 96.25 56 ILE B C 1
ATOM 3290 O O . ILE B 1 56 ? -6.992 47.156 25.344 1 96.25 56 ILE B O 1
ATOM 3294 N N . GLN B 1 57 ? -8.188 45.844 24.078 1 95.19 57 GLN B N 1
ATOM 3295 C CA . GLN B 1 57 ? -8.414 46.875 23.078 1 95.19 57 GLN B CA 1
ATOM 3296 C C . GLN B 1 57 ? -9.273 48.031 23.625 1 95.19 57 GLN B C 1
ATOM 3298 O O . GLN B 1 57 ? -9.07 49.188 23.297 1 95.19 57 GLN B O 1
ATOM 3303 N N . SER B 1 58 ? -10.266 47.625 24.469 1 97.12 58 SER B N 1
ATOM 3304 C CA . SER B 1 58 ? -11.117 48.625 25.094 1 97.12 58 SER B CA 1
ATOM 3305 C C . SER B 1 58 ? -10.305 49.562 25.984 1 97.12 58 SER B C 1
ATOM 3307 O O . SER B 1 58 ? -10.57 50.781 26.047 1 97.12 58 SER B O 1
ATOM 3309 N N . GLU B 1 59 ? -9.367 49.031 26.703 1 96.81 59 GLU B N 1
ATOM 3310 C CA . GLU B 1 59 ? -8.477 49.844 27.531 1 96.81 59 GLU B CA 1
ATOM 3311 C C . GLU B 1 59 ? -7.672 50.812 26.703 1 96.81 59 GLU B C 1
ATOM 3313 O O . GLU B 1 59 ? -7.477 51.969 27.109 1 96.81 59 GLU B O 1
ATOM 3318 N N . LEU B 1 60 ? -7.188 50.375 25.609 1 95 60 LEU B N 1
ATOM 3319 C CA . LEU B 1 60 ? -6.418 51.25 24.719 1 95 60 LEU B CA 1
ATOM 3320 C C . LEU B 1 60 ? -7.301 52.344 24.125 1 95 60 LEU B C 1
ATOM 3322 O O . LEU B 1 60 ? -6.875 53.5 24.016 1 95 60 LEU B O 1
ATOM 3326 N N . ILE B 1 61 ? -8.531 51.938 23.766 1 96.06 61 ILE B N 1
ATOM 3327 C CA . ILE B 1 61 ? -9.477 52.906 23.219 1 96.06 61 ILE B CA 1
ATOM 3328 C C . ILE B 1 61 ? -9.781 53.969 24.25 1 96.06 61 ILE B C 1
ATOM 3330 O O . ILE B 1 61 ? -9.883 55.156 23.906 1 96.06 61 ILE B O 1
ATOM 3334 N N . GLU B 1 62 ? -9.914 53.562 25.484 1 96.75 62 GLU B N 1
ATOM 3335 C CA . GLU B 1 62 ? -10.164 54.531 26.562 1 96.75 62 GLU B CA 1
ATOM 3336 C C . GLU B 1 62 ? -8.984 55.469 26.734 1 96.75 62 GLU B C 1
ATOM 3338 O O . GLU B 1 62 ? -9.188 56.688 27 1 96.75 62 GLU B O 1
ATOM 3343 N N . ALA B 1 63 ? -7.824 54.969 26.625 1 95.88 63 ALA B N 1
ATOM 3344 C CA . ALA B 1 63 ? -6.633 55.812 26.719 1 95.88 63 ALA B CA 1
ATOM 3345 C C . ALA B 1 63 ? -6.59 56.844 25.594 1 95.88 63 ALA B C 1
ATOM 3347 O O . ALA B 1 63 ? -6.215 58 25.812 1 95.88 63 ALA B O 1
ATOM 3348 N N . VAL B 1 64 ? -6.977 56.438 24.453 1 95.31 64 VAL B N 1
ATOM 3349 C CA . VAL B 1 64 ? -6.992 57.344 23.297 1 95.31 64 VAL B CA 1
ATOM 3350 C C . VAL B 1 64 ? -8.055 58.406 23.5 1 95.31 64 VAL B C 1
ATOM 3352 O O . VAL B 1 64 ? -7.852 59.562 23.125 1 95.31 64 VAL B O 1
ATOM 3355 N N . LYS B 1 65 ? -9.164 58.031 24.062 1 96.94 65 LYS B N 1
ATOM 3356 C CA . LYS B 1 65 ? -10.219 59 24.359 1 96.94 65 LYS B CA 1
ATOM 3357 C C . LYS B 1 65 ? -9.719 60.062 25.328 1 96.94 65 LYS B C 1
ATOM 3359 O O . LYS B 1 65 ? -10.047 61.25 25.188 1 96.94 65 LYS B O 1
ATOM 3364 N N . GLU B 1 66 ? -8.961 59.656 26.312 1 96.44 66 GLU B N 1
ATOM 3365 C CA . GLU B 1 66 ? -8.398 60.594 27.281 1 96.44 66 GLU B CA 1
ATOM 3366 C C . GLU B 1 66 ? -7.441 61.562 26.609 1 96.44 66 GLU B C 1
ATOM 3368 O O . GLU B 1 66 ? -7.406 62.75 26.953 1 96.44 66 GLU B O 1
ATOM 3373 N N . VAL B 1 67 ? -6.684 61.062 25.688 1 96.88 67 VAL B N 1
ATOM 3374 C CA . VAL B 1 67 ? -5.773 61.938 24.938 1 96.88 67 VAL B CA 1
ATOM 3375 C C . VAL B 1 67 ? -6.57 62.938 24.125 1 96.88 67 VAL B C 1
ATOM 3377 O O . VAL B 1 67 ? -6.207 64.125 24.062 1 96.88 67 VAL B O 1
ATOM 3380 N N . ASN B 1 68 ? -7.602 62.562 23.578 1 96.88 68 ASN B N 1
ATOM 3381 C CA . ASN B 1 68 ? -8.445 63.469 22.797 1 96.88 68 ASN B CA 1
ATOM 3382 C C . ASN B 1 68 ? -9.094 64.5 23.656 1 96.88 68 ASN B C 1
ATOM 3384 O O . ASN B 1 68 ? -9.234 65.688 23.234 1 96.88 68 ASN B O 1
ATOM 3388 N N . LYS B 1 69 ? -9.508 64.125 24.844 1 97.88 69 LYS B N 1
ATOM 3389 C CA . LYS B 1 69 ? -10.055 65.062 25.797 1 97.88 69 LYS B CA 1
ATOM 3390 C C . LYS B 1 69 ? -9.023 66.125 26.172 1 97.88 69 LYS B C 1
ATOM 3392 O O . LYS B 1 69 ? -9.344 67.312 26.219 1 97.88 69 LYS B O 1
ATOM 3397 N N . ALA B 1 70 ? -7.844 65.688 26.422 1 97.5 70 ALA B N 1
ATOM 3398 C CA . ALA B 1 70 ? -6.758 66.562 26.75 1 97.5 70 ALA B CA 1
ATOM 3399 C C . ALA B 1 70 ? -6.43 67.5 25.562 1 97.5 70 ALA B C 1
ATOM 3401 O O . ALA B 1 70 ? -6.141 68.688 25.75 1 97.5 70 ALA B O 1
ATOM 3402 N N . LYS B 1 71 ? -6.469 67 24.391 1 96.75 71 LYS B N 1
ATOM 3403 C CA . LYS B 1 71 ? -6.227 67.75 23.172 1 96.75 71 LYS B CA 1
ATOM 3404 C C . LYS B 1 71 ? -7.273 68.875 23.016 1 96.75 71 LYS B C 1
ATOM 3406 O O . LYS B 1 71 ? -6.93 70 22.734 1 96.75 71 LYS B O 1
ATOM 3411 N N . LYS B 1 72 ? -8.469 68.562 23.219 1 97.56 72 LYS B N 1
ATOM 3412 C CA . LYS B 1 72 ? -9.555 69.5 23.094 1 97.56 72 LYS B CA 1
ATOM 3413 C C . LYS B 1 72 ? -9.414 70.625 24.109 1 97.56 72 LYS B C 1
ATOM 3415 O O . LYS B 1 72 ? -9.625 71.812 23.781 1 97.56 72 LYS B O 1
ATOM 3420 N N . LYS B 1 73 ? -9.133 70.25 25.328 1 97.75 73 LYS B N 1
ATOM 3421 C CA . LYS B 1 73 ? -8.906 71.25 26.375 1 97.75 73 LYS B CA 1
ATOM 3422 C C . LYS B 1 73 ? -7.754 72.188 26 1 97.75 73 LYS B C 1
ATOM 3424 O O . LYS B 1 73 ? -7.855 73.375 26.188 1 97.75 73 LYS B O 1
ATOM 3429 N N . TYR B 1 74 ? -6.664 71.688 25.469 1 96.69 74 TYR B N 1
ATOM 3430 C CA . TYR B 1 74 ? -5.504 72.438 25.031 1 96.69 74 TYR B CA 1
ATOM 3431 C C . TYR B 1 74 ? -5.887 73.438 23.953 1 96.69 74 TYR B C 1
ATOM 3433 O O . TYR B 1 74 ? -5.547 74.625 24.031 1 96.69 74 TYR B O 1
ATOM 3441 N N . TRP B 1 75 ? -6.629 73 23.016 1 96.75 75 TRP B N 1
ATOM 3442 C CA . TRP B 1 75 ? -7.039 73.875 21.906 1 96.75 75 TRP B CA 1
ATOM 3443 C C . TRP B 1 75 ? -7.98 74.938 22.359 1 96.75 75 TRP B C 1
ATOM 3445 O O . TRP B 1 75 ? -7.898 76.062 21.891 1 96.75 75 TRP B O 1
ATOM 3455 N N . GLN B 1 76 ? -8.844 74.625 23.312 1 96.94 76 GLN B N 1
ATOM 3456 C CA . GLN B 1 76 ? -9.758 75.625 23.875 1 96.94 76 GLN B CA 1
ATOM 3457 C C . GLN B 1 76 ? -8.992 76.688 24.641 1 96.94 76 GLN B C 1
ATOM 3459 O O . GLN B 1 76 ? -9.289 77.875 24.5 1 96.94 76 GLN B O 1
ATOM 3464 N N . MET B 1 77 ? -8.039 76.25 25.438 1 96.62 77 MET B N 1
ATOM 3465 C CA . MET B 1 77 ? -7.246 77.188 26.219 1 96.62 77 MET B CA 1
ATOM 3466 C C . MET B 1 77 ? -6.422 78.062 25.297 1 96.62 77 MET B C 1
ATOM 3468 O O . MET B 1 77 ? -6.184 79.25 25.609 1 96.62 77 MET B O 1
ATOM 3472 N N . GLN B 1 78 ? -5.98 77.562 24.172 1 95.19 78 GLN B N 1
ATOM 3473 C CA . GLN B 1 78 ? -5.242 78.375 23.188 1 95.19 78 GLN B CA 1
ATOM 3474 C C . GLN B 1 78 ? -6.117 79.438 22.609 1 95.19 78 GLN B C 1
ATOM 3476 O O . GLN B 1 78 ? -5.672 80.625 22.469 1 95.19 78 GLN B O 1
ATOM 3481 N N . ARG B 1 79 ? -7.293 79.125 22.344 1 95.19 79 ARG B N 1
ATOM 3482 C CA . ARG B 1 79 ? -8.219 80.125 21.812 1 95.19 79 ARG B CA 1
ATOM 3483 C C . ARG B 1 79 ? -8.477 81.25 22.828 1 95.19 79 ARG B C 1
ATOM 3485 O O . ARG B 1 79 ? -8.492 82.438 22.484 1 95.19 79 ARG B O 1
ATOM 3492 N N . ILE B 1 80 ? -8.672 80.75 24.031 1 95.88 80 ILE B N 1
ATOM 3493 C CA . ILE B 1 80 ? -8.922 81.75 25.109 1 95.88 80 ILE B CA 1
ATOM 3494 C C . ILE B 1 80 ? -7.695 82.625 25.297 1 95.88 80 ILE B C 1
ATOM 3496 O O . ILE B 1 80 ? -7.828 83.812 25.484 1 95.88 80 ILE B O 1
ATOM 3500 N N . ALA B 1 81 ? -6.555 82.062 25.219 1 94.62 81 ALA B N 1
ATOM 3501 C CA . ALA B 1 81 ? -5.312 82.812 25.375 1 94.62 81 ALA B CA 1
ATOM 3502 C C . ALA B 1 81 ? -5.117 83.75 24.203 1 94.62 81 ALA B C 1
ATOM 3504 O O . ALA B 1 81 ? -4.621 84.875 24.391 1 94.62 81 ALA B O 1
ATOM 3505 N N . ASP B 1 82 ? -5.535 83.438 23.062 1 93.94 82 ASP B N 1
ATOM 3506 C CA . ASP B 1 82 ? -5.43 84.312 21.875 1 93.94 82 ASP B CA 1
ATOM 3507 C C . ASP B 1 82 ? -6.332 85.5 22.016 1 93.94 82 ASP B C 1
ATOM 3509 O O . ASP B 1 82 ? -5.922 86.625 21.688 1 93.94 82 ASP B O 1
ATOM 3513 N N . ILE B 1 83 ? -7.477 85.25 22.5 1 94.31 83 ILE B N 1
ATOM 3514 C CA . ILE B 1 83 ? -8.422 86.375 22.703 1 94.31 83 ILE B CA 1
ATOM 3515 C C . ILE B 1 83 ? -7.895 87.312 23.766 1 94.31 83 ILE B C 1
ATOM 3517 O O . ILE B 1 83 ? -7.969 88.562 23.609 1 94.31 83 ILE B O 1
ATOM 3521 N N . ALA B 1 84 ? -7.398 86.75 24.812 1 95.06 84 ALA B N 1
ATOM 3522 C CA . ALA B 1 84 ? -6.832 87.562 25.891 1 95.06 84 ALA B CA 1
ATOM 3523 C C . ALA B 1 84 ? -5.613 88.312 25.406 1 95.06 84 ALA B C 1
ATOM 3525 O O . ALA B 1 84 ? -5.395 89.5 25.812 1 95.06 84 ALA B O 1
ATOM 3526 N N . ARG B 1 85 ? -4.832 87.812 24.594 1 93.19 85 ARG B N 1
ATOM 3527 C CA . ARG B 1 85 ? -3.641 88.438 24.031 1 93.19 85 ARG B CA 1
ATOM 3528 C C . ARG B 1 85 ? -4.016 89.625 23.156 1 93.19 85 ARG B C 1
ATOM 3530 O O . ARG B 1 85 ? -3.381 90.688 23.234 1 93.19 85 ARG B O 1
ATOM 3537 N N . GLU B 1 86 ? -5.047 89.5 22.484 1 93.38 86 GLU B N 1
ATOM 3538 C CA . GLU B 1 86 ? -5.52 90.562 21.609 1 93.38 86 GLU B CA 1
ATOM 3539 C C . GLU B 1 86 ? -6.09 91.688 22.422 1 93.38 86 GLU B C 1
ATOM 3541 O O . GLU B 1 86 ? -5.824 92.875 22.141 1 93.38 86 GLU B O 1
ATOM 3546 N N . LYS B 1 87 ? -6.77 91.312 23.375 1 93.88 87 LYS B N 1
ATOM 3547 C CA . LYS B 1 87 ? -7.367 92.375 24.234 1 93.88 87 LYS B CA 1
ATOM 3548 C C . LYS B 1 87 ? -6.297 93.125 25 1 93.88 87 LYS B C 1
ATOM 3550 O O . LYS B 1 87 ? -6.387 94.375 25.156 1 93.88 87 LYS B O 1
ATOM 3555 N N . ALA B 1 88 ? -5.406 92.375 25.5 1 93.94 88 ALA B N 1
ATOM 3556 C CA . ALA B 1 88 ? -4.309 93 26.25 1 93.94 88 ALA B CA 1
ATOM 3557 C C . ALA B 1 88 ? -3.455 93.875 25.328 1 93.94 88 ALA B C 1
ATOM 3559 O O . ALA B 1 88 ? -3.002 94.938 25.734 1 93.94 88 ALA B O 1
ATOM 3560 N N . ALA B 1 89 ? -3.254 93.5 24.156 1 92.12 89 ALA B N 1
ATOM 3561 C CA . ALA B 1 89 ? -2.475 94.25 23.188 1 92.12 89 ALA B CA 1
ATOM 3562 C C . ALA B 1 89 ? -3.195 95.562 22.812 1 92.12 89 ALA B C 1
ATOM 3564 O O . ALA B 1 89 ? -2.566 96.625 22.656 1 92.12 89 ALA B O 1
ATOM 3565 N N . GLU B 1 90 ? -4.41 95.5 22.75 1 91.56 90 GLU B N 1
ATOM 3566 C CA . GLU B 1 90 ? -5.215 96.688 22.422 1 91.56 90 GLU B CA 1
ATOM 3567 C C . GLU B 1 90 ? -5.219 97.688 23.562 1 91.56 90 GLU B C 1
ATOM 3569 O O . GLU B 1 90 ? -5.145 98.875 23.328 1 91.56 90 GLU B O 1
ATOM 3574 N N . ALA B 1 91 ? -5.34 97.125 24.719 1 90.12 91 ALA B N 1
ATOM 3575 C CA . ALA B 1 91 ? -5.34 98 25.891 1 90.12 91 ALA B CA 1
ATOM 3576 C C . ALA B 1 91 ? -3.975 98.688 26.078 1 90.12 91 ALA B C 1
ATOM 3578 O O . ALA B 1 91 ? -3.889 99.812 26.484 1 90.12 91 ALA B O 1
ATOM 3579 N N . GLU B 1 92 ? -3.012 98 25.812 1 87.62 92 GLU B N 1
ATOM 3580 C CA . GLU B 1 92 ? -1.653 98.5 25.922 1 87.62 92 GLU B CA 1
ATOM 3581 C C . GLU B 1 92 ? -1.377 99.562 24.859 1 87.62 92 GLU B C 1
ATOM 3583 O O . GLU B 1 92 ? -0.692 100.562 25.125 1 87.62 92 GLU B O 1
ATOM 3588 N N . ALA B 1 93 ? -1.819 99.375 23.719 1 86.81 93 ALA B N 1
ATOM 3589 C CA . ALA B 1 93 ? -1.65 100.312 22.641 1 86.81 93 ALA B CA 1
ATOM 3590 C C . ALA B 1 93 ? -2.406 101.625 22.938 1 86.81 93 ALA B C 1
ATOM 3592 O O . ALA B 1 93 ? -1.903 102.75 22.672 1 86.81 93 ALA B O 1
ATOM 3593 N N . LYS B 1 94 ? -3.477 101.562 23.578 1 84.44 94 LYS B N 1
ATOM 3594 C CA . LYS B 1 94 ? -4.289 102.75 23.938 1 84.44 94 LYS B CA 1
ATOM 3595 C C . LYS B 1 94 ? -3.66 103.5 25.078 1 84.44 94 LYS B C 1
ATOM 3597 O O . LYS B 1 94 ? -3.699 104.75 25.094 1 84.44 94 LYS B O 1
ATOM 3602 N N . SER B 1 95 ? -3.182 102.75 25.953 1 84 95 SER B N 1
ATOM 3603 C CA . SER B 1 95 ? -2.533 103.375 27.094 1 84 95 SER B CA 1
ATOM 3604 C C . SER B 1 95 ? -1.272 104.125 26.688 1 84 95 SER B C 1
ATOM 3606 O O . SER B 1 95 ? -0.975 105.188 27.219 1 84 95 SER B O 1
ATOM 3608 N N . LYS B 1 96 ? -0.497 103.688 25.719 1 81.81 96 LYS B N 1
ATOM 3609 C CA . LYS B 1 96 ? 0.721 104.312 25.234 1 81.81 96 LYS B CA 1
ATOM 3610 C C . LYS B 1 96 ? 0.396 105.562 24.422 1 81.81 96 LYS B C 1
ATOM 3612 O O . LYS B 1 96 ? 1.136 106.562 24.469 1 81.81 96 LYS B O 1
ATOM 3617 N N . LYS B 1 97 ? -0.669 105.562 23.766 1 79.88 97 LYS B N 1
ATOM 3618 C CA . LYS B 1 97 ? -1.062 106.688 22.938 1 79.88 97 LYS B CA 1
ATOM 3619 C C . LYS B 1 97 ? -1.611 107.875 23.781 1 79.88 97 LYS B C 1
ATOM 3621 O O . LYS B 1 97 ? -1.452 109 23.438 1 79.88 97 LYS B O 1
ATOM 3626 N N . SER B 1 98 ? -2.23 107.5 24.891 1 72.94 98 SER B N 1
ATOM 3627 C CA . SER B 1 98 ? -2.832 108.5 25.734 1 72.94 98 SER B CA 1
ATOM 3628 C C . SER B 1 98 ? -1.789 109.188 26.641 1 72.94 98 SER B C 1
ATOM 3630 O O . SER B 1 98 ? -2.119 110 27.469 1 72.94 98 SER B O 1
ATOM 3632 N N . GLU B 1 99 ? -0.596 108.688 26.703 1 66 99 GLU B N 1
ATOM 3633 C CA . GLU B 1 99 ? 0.449 109.25 27.547 1 66 99 GLU B CA 1
ATOM 3634 C C . GLU B 1 99 ? 0.55 110.75 27.328 1 66 99 GLU B C 1
ATOM 3636 O O . GLU B 1 99 ? 0.922 111.5 28.234 1 66 99 GLU B O 1
ATOM 3641 N N . PHE B 1 100 ? 0.007 111.375 26.266 1 63.94 100 PHE B N 1
ATOM 3642 C CA . PHE B 1 100 ? 0.099 112.812 26.031 1 63.94 100 PHE B CA 1
ATOM 3643 C C . PHE B 1 100 ? -1.229 113.5 26.328 1 63.94 100 PHE B C 1
ATOM 3645 O O . PHE B 1 100 ? -1.314 114.75 26.328 1 63.94 100 PHE B O 1
ATOM 3652 N N . GLY B 1 101 ? -2.229 112.688 26.672 1 58.47 101 GLY B N 1
ATOM 3653 C CA . GLY B 1 101 ? -3.488 113.375 26.875 1 58.47 101 GLY B CA 1
ATOM 3654 C C . GLY B 1 101 ? -3.787 113.688 28.344 1 58.47 101 GLY B C 1
ATOM 3655 O O . GLY B 1 101 ? -2.895 113.562 29.188 1 58.47 101 GLY B O 1
ATOM 3656 N N . ILE B 1 102 ? -4.988 113.875 28.859 1 64.94 102 ILE B N 1
ATOM 3657 C CA . ILE B 1 102 ? -5.496 114.375 30.125 1 64.94 102 ILE B CA 1
ATOM 3658 C C . ILE B 1 102 ? -5.262 113.312 31.219 1 64.94 102 ILE B C 1
ATOM 3660 O O . ILE B 1 102 ? -5.441 112.125 30.969 1 64.94 102 ILE B O 1
ATOM 3664 N N . PHE B 1 103 ? -4.723 113.688 32.344 1 60.88 103 PHE B N 1
ATOM 3665 C CA . PHE B 1 103 ? -4.164 112.938 33.469 1 60.88 103 PHE B CA 1
ATOM 3666 C C . PHE B 1 103 ? -5.102 111.875 33.938 1 60.88 103 PHE B C 1
ATOM 3668 O O . PHE B 1 103 ? -4.66 110.75 34.219 1 60.88 103 PHE B O 1
ATOM 3675 N N . HIS B 1 104 ? -6.406 112.125 34.344 1 61.09 104 HIS B N 1
ATOM 3676 C CA . HIS B 1 104 ? -7.363 111.188 34.938 1 61.09 104 HIS B CA 1
ATOM 3677 C C . HIS B 1 104 ? -7.582 110 34.031 1 61.09 104 HIS B C 1
ATOM 3679 O O . HIS B 1 104 ? -7.68 108.875 34.5 1 61.09 104 HIS B O 1
ATOM 3685 N N . SER B 1 105 ? -7.465 110.188 32.719 1 75.19 105 SER B N 1
ATOM 3686 C CA . SER B 1 105 ? -7.727 109.188 31.719 1 75.19 105 SER B CA 1
ATOM 3687 C C . SER B 1 105 ? -6.551 108.188 31.594 1 75.19 105 SER B C 1
ATOM 3689 O O . SER B 1 105 ? -6.746 107 31.406 1 75.19 105 SER B O 1
ATOM 3691 N N . LYS B 1 106 ? -5.48 108.562 32.25 1 77.06 106 LYS B N 1
ATOM 3692 C CA . LYS B 1 106 ? -4.262 107.75 32.125 1 77.06 106 LYS B CA 1
ATOM 3693 C C . LYS B 1 106 ? -4.215 106.688 33.219 1 77.06 106 LYS B C 1
ATOM 3695 O O . LYS B 1 106 ? -3.889 105.5 32.938 1 77.06 106 LYS B O 1
ATOM 3700 N N . THR B 1 107 ? -4.625 107.125 34.406 1 78.94 107 THR B N 1
ATOM 3701 C CA . THR B 1 107 ? -4.59 106.125 35.5 1 78.94 107 THR B CA 1
ATOM 3702 C C . THR B 1 107 ? -5.594 105 35.281 1 78.94 107 THR B C 1
ATOM 3704 O O . THR B 1 107 ? -5.312 103.875 35.625 1 78.94 107 THR B O 1
ATOM 3707 N N . SER B 1 108 ? -6.77 105.438 34.688 1 82.69 108 SER B N 1
ATOM 3708 C CA . SER B 1 108 ? -7.812 104.438 34.438 1 82.69 108 SER B CA 1
ATOM 3709 C C . SER B 1 108 ? -7.395 103.438 33.344 1 82.69 108 SER B C 1
ATOM 3711 O O . SER B 1 108 ? -7.641 102.25 33.438 1 82.69 108 SER B O 1
ATOM 3713 N N . LEU B 1 109 ? -6.656 103.938 32.406 1 83.5 109 LEU B N 1
ATOM 3714 C CA . LEU B 1 109 ? -6.191 103.125 31.281 1 83.5 109 LEU B CA 1
ATOM 3715 C C . LEU B 1 109 ? -5.039 102.25 31.703 1 83.5 109 LEU B C 1
ATOM 3717 O O . LEU B 1 109 ? -4.941 101.125 31.25 1 83.5 109 LEU B O 1
ATOM 3721 N N . GLN B 1 110 ? -4.25 102.75 32.594 1 83.38 110 GLN B N 1
ATOM 3722 C CA . GLN B 1 110 ? -3.143 101.938 33.125 1 83.38 110 GLN B CA 1
ATOM 3723 C C . GLN B 1 110 ? -3.646 100.812 34.031 1 83.38 110 GLN B C 1
ATOM 3725 O O . GLN B 1 110 ? -3.096 99.75 34 1 83.38 110 GLN B O 1
ATOM 3730 N N . LYS B 1 111 ? -4.672 101.125 34.75 1 87.06 111 LYS B N 1
ATOM 3731 C CA . LYS B 1 111 ? -5.273 100.125 35.594 1 87.06 111 LYS B CA 1
ATOM 3732 C C . LYS B 1 111 ? -5.945 99 34.75 1 87.06 111 LYS B C 1
ATOM 3734 O O . LYS B 1 111 ? -5.887 97.875 35.094 1 87.06 111 LYS B O 1
ATOM 3739 N N . LEU B 1 112 ? -6.586 99.438 33.719 1 86.75 112 LEU B N 1
ATOM 3740 C CA . LEU B 1 112 ? -7.223 98.5 32.812 1 86.75 112 LEU B CA 1
ATOM 3741 C C . LEU B 1 112 ? -6.176 97.625 32.094 1 86.75 112 LEU B C 1
ATOM 3743 O O . LEU B 1 112 ? -6.363 96.375 31.953 1 86.75 112 LEU B O 1
ATOM 3747 N N . SER B 1 113 ? -5.109 98.188 31.703 1 87.5 113 SER B N 1
ATOM 3748 C CA . SER B 1 113 ? -4.027 97.5 31.047 1 87.5 113 SER B CA 1
ATOM 3749 C C . SER B 1 113 ? -3.385 96.5 32 1 87.5 113 SER B C 1
ATOM 3751 O O . SER B 1 113 ? -3.053 95.375 31.594 1 87.5 113 SER B O 1
ATOM 3753 N N . ALA B 1 114 ? -3.297 96.875 33.188 1 89.44 114 ALA B N 1
ATOM 3754 C CA . ALA B 1 114 ? -2.709 96 34.188 1 89.44 114 ALA B CA 1
ATOM 3755 C C . ALA B 1 114 ? -3.631 94.812 34.469 1 89.44 114 ALA B C 1
ATOM 3757 O O . ALA B 1 114 ? -3.164 93.688 34.688 1 89.44 114 ALA B O 1
ATOM 3758 N N . LYS B 1 115 ? -4.887 95.062 34.5 1 92.12 115 LYS B N 1
ATOM 3759 C CA . LYS B 1 115 ? -5.875 94.062 34.75 1 92.12 115 LYS B CA 1
ATOM 3760 C C . LYS B 1 115 ? -5.914 93 33.625 1 92.12 115 LYS B C 1
ATOM 3762 O O . LYS B 1 115 ? -5.973 91.812 33.844 1 92.12 115 LYS B O 1
ATOM 3767 N N . LEU B 1 116 ? -5.816 93.5 32.406 1 92.81 116 LEU B N 1
ATOM 3768 C CA . LEU B 1 116 ? -5.859 92.625 31.25 1 92.81 116 LEU B CA 1
ATOM 3769 C C . LEU B 1 116 ? -4.555 91.812 31.109 1 92.81 116 LEU B C 1
ATOM 3771 O O . LEU B 1 116 ? -4.559 90.688 30.656 1 92.81 116 LEU B O 1
ATOM 3775 N N . SER B 1 117 ? -3.525 92.5 31.516 1 91.31 117 SER B N 1
ATOM 3776 C CA . SER B 1 117 ? -2.24 91.812 31.5 1 91.31 117 SER B CA 1
ATOM 3777 C C . SER B 1 117 ? -2.207 90.688 32.531 1 91.31 117 SER B C 1
ATOM 3779 O O . SER B 1 117 ? -1.611 89.625 32.281 1 91.31 117 SER B O 1
ATOM 3781 N N . ALA B 1 118 ? -2.838 90.938 33.594 1 92.25 118 ALA B N 1
ATOM 3782 C CA . ALA B 1 118 ? -2.922 89.875 34.625 1 92.25 118 ALA B CA 1
ATOM 3783 C C . ALA B 1 118 ? -3.783 88.688 34.156 1 92.25 118 ALA B C 1
ATOM 3785 O O . ALA B 1 118 ? -3.473 87.562 34.438 1 92.25 118 ALA B O 1
ATOM 3786 N N . ARG B 1 119 ? -4.824 89.062 33.5 1 93.19 119 ARG B N 1
ATOM 3787 C CA . ARG B 1 119 ? -5.691 88 32.969 1 93.19 119 ARG B CA 1
ATOM 3788 C C . ARG B 1 119 ? -4.969 87.25 31.891 1 93.19 119 ARG B C 1
ATOM 3790 O O . ARG B 1 119 ? -5.141 86 31.797 1 93.19 119 ARG B O 1
ATOM 3797 N N . LEU B 1 120 ? -4.211 87.875 31.094 1 93.12 120 LEU B N 1
ATOM 3798 C CA . LEU B 1 120 ? -3.43 87.188 30.062 1 93.12 120 LEU B CA 1
ATOM 3799 C C . LEU B 1 120 ? -2.428 86.25 30.688 1 93.12 120 LEU B C 1
ATOM 3801 O O . LEU B 1 120 ? -2.242 85.125 30.188 1 93.12 120 LEU B O 1
ATOM 3805 N N . SER B 1 121 ? -1.822 86.75 31.75 1 92 121 SER B N 1
ATOM 3806 C CA . SER B 1 121 ? -0.86 85.875 32.438 1 92 121 SER B CA 1
ATOM 3807 C C . SER B 1 121 ? -1.528 84.625 32.969 1 92 121 SER B C 1
ATOM 3809 O O . SER B 1 121 ? -0.965 83.5 32.906 1 92 121 SER B O 1
ATOM 3811 N N . GLU B 1 122 ? -2.701 84.812 33.5 1 92.31 122 GLU B N 1
ATOM 3812 C CA . GLU B 1 122 ? -3.455 83.688 34 1 92.31 122 GLU B CA 1
ATOM 3813 C C . GLU B 1 122 ? -3.861 82.688 32.906 1 92.31 122 GLU B C 1
ATOM 3815 O O . GLU B 1 122 ? -3.828 81.5 33.062 1 92.31 122 GLU B O 1
ATOM 3820 N N . CYS B 1 123 ? -4.262 83.25 31.766 1 93.19 123 CYS B N 1
ATOM 3821 C CA . CYS B 1 123 ? -4.652 82.438 30.609 1 93.19 123 CYS B CA 1
ATOM 3822 C C . CYS B 1 123 ? -3.461 81.688 30.062 1 93.19 123 CYS B C 1
ATOM 3824 O O . CYS B 1 123 ? -3.596 80.5 29.672 1 93.19 123 CYS B O 1
ATOM 3826 N N . ASN B 1 124 ? -2.348 82.312 30.062 1 91.12 124 ASN B N 1
ATOM 3827 C CA . ASN B 1 124 ? -1.143 81.688 29.578 1 91.12 124 ASN B CA 1
ATOM 3828 C C . ASN B 1 124 ? -0.721 80.5 30.5 1 91.12 124 ASN B C 1
ATOM 3830 O O . ASN B 1 124 ? -0.195 79.5 30.031 1 91.12 124 ASN B O 1
ATOM 3834 N N . LEU B 1 125 ? -0.956 80.688 31.781 1 91.44 125 LEU B N 1
ATOM 3835 C CA . LEU B 1 125 ? -0.65 79.688 32.75 1 91.44 125 LEU B CA 1
ATOM 3836 C C . LEU B 1 125 ? -1.542 78.438 32.5 1 91.44 125 LEU B C 1
ATOM 3838 O O . LEU B 1 125 ? -1.062 77.312 32.5 1 91.44 125 LEU B O 1
ATOM 3842 N N . ARG B 1 126 ? -2.771 78.688 32.312 1 93 126 ARG B N 1
ATOM 3843 C CA . ARG B 1 126 ? -3.721 77.562 32.062 1 93 126 ARG B CA 1
ATOM 3844 C C . ARG B 1 126 ? -3.424 76.875 30.734 1 93 126 ARG B C 1
ATOM 3846 O O . ARG B 1 126 ? -3.602 75.688 30.625 1 93 126 ARG B O 1
ATOM 3853 N N . LEU B 1 127 ? -2.986 77.688 29.75 1 94.31 127 LEU B N 1
ATOM 3854 C CA . LEU B 1 127 ? -2.613 77.125 28.453 1 94.31 127 LEU B CA 1
ATOM 3855 C C . LEU B 1 127 ? -1.417 76.188 28.594 1 94.31 127 LEU B C 1
ATOM 3857 O O . LEU B 1 127 ? -1.414 75.125 28.031 1 94.31 127 LEU B O 1
ATOM 3861 N N . THR B 1 128 ? -0.458 76.625 29.359 1 93.31 128 THR B N 1
ATOM 3862 C CA . THR B 1 128 ? 0.732 75.75 29.562 1 93.31 128 THR B CA 1
ATOM 3863 C C . THR B 1 128 ? 0.376 74.5 30.281 1 93.31 128 THR B C 1
ATOM 3865 O O . THR B 1 128 ? 0.896 73.438 29.953 1 93.31 128 THR B O 1
ATOM 3868 N N . GLU B 1 129 ? -0.529 74.562 31.266 1 92.94 129 GLU B N 1
ATOM 3869 C CA . GLU B 1 129 ? -0.953 73.375 32 1 92.94 129 GLU B CA 1
ATOM 3870 C C . GLU B 1 129 ? -1.688 72.438 31.094 1 92.94 129 GLU B C 1
ATOM 3872 O O . GLU B 1 129 ? -1.479 71.188 31.172 1 92.94 129 GLU B O 1
ATOM 3877 N N . ALA B 1 130 ? -2.555 72.938 30.297 1 95.38 130 ALA B N 1
ATOM 3878 C CA . ALA B 1 130 ? -3.316 72.125 29.375 1 95.38 130 ALA B CA 1
ATOM 3879 C C . ALA B 1 130 ? -2.398 71.438 28.344 1 95.38 130 ALA B C 1
ATOM 3881 O O . ALA B 1 130 ? -2.592 70.312 27.984 1 95.38 130 ALA B O 1
ATOM 3882 N N . ARG B 1 131 ? -1.46 72.188 27.812 1 95.62 131 ARG B N 1
ATOM 3883 C CA . ARG B 1 131 ? -0.492 71.688 26.859 1 95.62 131 ARG B CA 1
ATOM 3884 C C . ARG B 1 131 ? 0.318 70.562 27.5 1 95.62 131 ARG B C 1
ATOM 3886 O O . ARG B 1 131 ? 0.531 69.5 26.875 1 95.62 131 ARG B O 1
ATOM 3893 N N . ASN B 1 132 ? 0.799 70.812 28.719 1 95.06 132 ASN B N 1
ATOM 3894 C CA . ASN B 1 132 ? 1.566 69.812 29.438 1 95.06 132 ASN B CA 1
ATOM 3895 C C . ASN B 1 132 ? 0.756 68.5 29.641 1 95.06 132 ASN B C 1
ATOM 3897 O O . ASN B 1 132 ? 1.283 67.438 29.5 1 95.06 132 ASN B O 1
ATOM 3901 N N . GLU B 1 133 ? -0.494 68.625 30.016 1 95.75 133 GLU B N 1
ATOM 3902 C CA . GLU B 1 133 ? -1.361 67.5 30.219 1 95.75 133 GLU B CA 1
ATOM 3903 C C . GLU B 1 133 ? -1.519 66.688 28.922 1 95.75 133 GLU B C 1
ATOM 3905 O O . GLU B 1 133 ? -1.5 65.438 28.938 1 95.75 133 GLU B O 1
ATOM 3910 N N . TYR B 1 134 ? -1.682 67.375 27.812 1 96.75 134 TYR B N 1
ATOM 3911 C CA . TYR B 1 134 ? -1.804 66.75 26.5 1 96.75 134 TYR B CA 1
ATOM 3912 C C . TYR B 1 134 ? -0.535 66 26.141 1 96.75 134 TYR B C 1
ATOM 3914 O O . TYR B 1 134 ? -0.6 64.812 25.719 1 96.75 134 TYR B O 1
ATOM 3922 N N . LEU B 1 135 ? 0.543 66.625 26.359 1 96.31 135 LEU B N 1
ATOM 3923 C CA . LEU B 1 135 ? 1.82 65.938 26.062 1 96.31 135 LEU B CA 1
ATOM 3924 C C . LEU B 1 135 ? 2.035 64.75 26.922 1 96.31 135 LEU B C 1
ATOM 3926 O O . LEU B 1 135 ? 2.498 63.688 26.422 1 96.31 135 LEU B O 1
ATOM 3930 N N . LEU B 1 136 ? 1.724 64.812 28.172 1 96.5 136 LEU B N 1
ATOM 3931 C CA . LEU B 1 136 ? 1.872 63.656 29.078 1 96.5 136 LEU B CA 1
ATOM 3932 C C . LEU B 1 136 ? 0.932 62.531 28.688 1 96.5 136 LEU B C 1
ATOM 3934 O O . LEU B 1 136 ? 1.309 61.344 28.734 1 96.5 136 LEU B O 1
ATOM 3938 N N . SER B 1 137 ? -0.308 62.906 28.297 1 96.56 137 SER B N 1
ATOM 3939 C CA . SER B 1 137 ? -1.273 61.906 27.859 1 96.56 137 SER B CA 1
ATOM 3940 C C . SER B 1 137 ? -0.804 61.188 26.578 1 96.56 137 SER B C 1
ATOM 3942 O O . SER B 1 137 ? -1.02 60 26.422 1 96.56 137 SER B O 1
ATOM 3944 N N . LEU B 1 138 ? -0.187 61.969 25.703 1 96.25 138 LEU B N 1
ATOM 3945 C CA . LEU B 1 138 ? 0.336 61.406 24.453 1 96.25 138 LEU B CA 1
ATOM 3946 C C . LEU B 1 138 ? 1.447 60.406 24.75 1 96.25 138 LEU B C 1
ATOM 3948 O O . LEU B 1 138 ? 1.513 59.344 24.109 1 96.25 138 LEU B O 1
ATOM 3952 N N . ALA B 1 139 ? 2.287 60.719 25.609 1 95.56 139 ALA B N 1
ATOM 3953 C CA . ALA B 1 139 ? 3.365 59.812 25.984 1 95.56 139 ALA B CA 1
ATOM 3954 C C . ALA B 1 139 ? 2.811 58.5 26.562 1 95.56 139 ALA B C 1
ATOM 3956 O O . ALA B 1 139 ? 3.326 57.406 26.266 1 95.56 139 ALA B O 1
ATOM 3957 N N . ALA B 1 140 ? 1.802 58.625 27.391 1 96.25 140 ALA B N 1
ATOM 3958 C CA . ALA B 1 140 ? 1.194 57.438 28.016 1 96.25 140 ALA B CA 1
ATOM 3959 C C . ALA B 1 140 ? 0.557 56.531 26.969 1 96.25 140 ALA B C 1
ATOM 3961 O O . ALA B 1 140 ? 0.719 55.312 27.031 1 96.25 140 ALA B O 1
ATOM 3962 N N . VAL B 1 141 ? -0.19 57.094 26.047 1 95.88 141 VAL B N 1
ATOM 3963 C CA . VAL B 1 141 ? -0.902 56.312 25.047 1 95.88 141 VAL B CA 1
ATOM 3964 C C . VAL B 1 141 ? 0.096 55.656 24.094 1 95.88 141 VAL B C 1
ATOM 3966 O O . VAL B 1 141 ? -0.109 54.531 23.641 1 95.88 141 VAL B O 1
ATOM 3969 N N . THR B 1 142 ? 1.156 56.344 23.75 1 94.06 142 THR B N 1
ATOM 3970 C CA . THR B 1 142 ? 2.184 55.781 22.875 1 94.06 142 THR B CA 1
ATOM 3971 C C . THR B 1 142 ? 2.834 54.562 23.516 1 94.06 142 THR B C 1
ATOM 3973 O O . THR B 1 142 ? 3.062 53.562 22.859 1 94.06 142 THR B O 1
ATOM 3976 N N . ALA B 1 143 ? 3.125 54.719 24.797 1 95.31 143 ALA B N 1
ATOM 3977 C CA . ALA B 1 143 ? 3.684 53.562 25.531 1 95.31 143 ALA B CA 1
ATOM 3978 C C . ALA B 1 143 ? 2.689 52.406 25.594 1 95.31 143 ALA B C 1
ATOM 3980 O O . ALA B 1 143 ? 3.074 51.25 25.453 1 95.31 143 ALA B O 1
ATOM 3981 N N . HIS B 1 144 ? 1.444 52.781 25.859 1 95.81 144 HIS B N 1
ATOM 3982 C CA . HIS B 1 144 ? 0.386 51.781 25.922 1 95.81 144 HIS B CA 1
ATOM 3983 C C . HIS B 1 144 ? 0.248 51.031 24.594 1 95.81 144 HIS B C 1
ATOM 3985 O O . HIS B 1 144 ? 0.141 49.812 24.562 1 95.81 144 HIS B O 1
ATOM 3991 N N . GLN B 1 145 ? 0.222 51.719 23.469 1 93.94 145 GLN B N 1
ATOM 3992 C CA . GLN B 1 145 ? 0.117 51.125 22.141 1 93.94 145 GLN B CA 1
ATOM 3993 C C . GLN B 1 145 ? 1.292 50.219 21.844 1 93.94 145 GLN B C 1
ATOM 3995 O O . GLN B 1 145 ? 1.11 49.125 21.297 1 93.94 145 GLN B O 1
ATOM 4000 N N . GLY B 1 146 ? 2.449 50.688 22.141 1 92.94 146 GLY B N 1
ATOM 4001 C CA . GLY B 1 146 ? 3.623 49.844 21.969 1 92.94 146 GLY B CA 1
ATOM 4002 C C . GLY B 1 146 ? 3.545 48.562 22.75 1 92.94 146 GLY B C 1
ATOM 4003 O O . GLY B 1 146 ? 3.9 47.5 22.234 1 92.94 146 GLY B O 1
ATOM 4004 N N . HIS B 1 147 ? 3.117 48.656 24.016 1 95.19 147 HIS B N 1
ATOM 4005 C CA . HIS B 1 147 ? 2.984 47.469 24.859 1 95.19 147 HIS B CA 1
ATOM 4006 C C . HIS B 1 147 ? 1.931 46.531 24.312 1 95.19 147 HIS B C 1
ATOM 4008 O O . HIS B 1 147 ? 2.105 45.312 24.359 1 95.19 147 HIS B O 1
ATOM 4014 N N . TYR B 1 148 ? 0.811 47.031 23.828 1 94.19 148 TYR B N 1
ATOM 4015 C CA . TYR B 1 148 ? -0.252 46.25 23.203 1 94.19 148 TYR B CA 1
ATOM 4016 C C . TYR B 1 148 ? 0.287 45.406 22.047 1 94.19 148 TYR B C 1
ATOM 4018 O O . TYR B 1 148 ? 0.048 44.188 21.984 1 94.19 148 TYR B O 1
ATOM 4026 N N . LEU B 1 149 ? 1.057 46.062 21.141 1 92.94 149 LEU B N 1
ATOM 4027 C CA . LEU B 1 149 ? 1.521 45.406 19.922 1 92.94 149 LEU B CA 1
ATOM 4028 C C . LEU B 1 149 ? 2.666 44.438 20.203 1 92.94 149 LEU B C 1
ATOM 4030 O O . LEU B 1 149 ? 2.768 43.375 19.578 1 92.94 149 LEU B O 1
ATOM 4034 N N . GLN B 1 150 ? 3.521 44.781 21.203 1 93 150 GLN B N 1
ATOM 4035 C CA . GLN B 1 150 ? 4.762 44.031 21.391 1 93 150 GLN B CA 1
ATOM 4036 C C . GLN B 1 150 ? 4.59 42.969 22.453 1 93 150 GLN B C 1
ATOM 4038 O O . GLN B 1 150 ? 5.305 41.938 22.438 1 93 150 GLN B O 1
ATOM 4043 N N . THR B 1 151 ? 3.574 43.125 23.344 1 94.25 151 THR B N 1
ATOM 4044 C CA . THR B 1 151 ? 3.484 42.188 24.453 1 94.25 151 THR B CA 1
ATOM 4045 C C . THR B 1 151 ? 2.094 41.562 24.516 1 94.25 151 THR B C 1
ATOM 4047 O O . THR B 1 151 ? 1.947 40.344 24.375 1 94.25 151 THR B O 1
ATOM 4050 N N . ASP B 1 152 ? 1.025 42.375 24.641 1 95 152 ASP B N 1
ATOM 4051 C CA . ASP B 1 152 ? -0.314 41.844 24.875 1 95 152 ASP B CA 1
ATOM 4052 C C . ASP B 1 152 ? -0.799 41.031 23.688 1 95 152 ASP B C 1
ATOM 4054 O O . ASP B 1 152 ? -1.309 39.906 23.844 1 95 152 ASP B O 1
ATOM 4058 N N . LEU B 1 153 ? -0.683 41.531 22.516 1 94.12 153 LEU B N 1
ATOM 4059 C CA . LEU B 1 153 ? -1.202 40.906 21.312 1 94.12 153 LEU B CA 1
ATOM 4060 C C . LEU B 1 153 ? -0.49 39.562 21.062 1 94.12 153 LEU B C 1
ATOM 4062 O O . LEU B 1 153 ? -1.139 38.531 20.828 1 94.12 153 LEU B O 1
ATOM 4066 N N . PRO B 1 154 ? 0.907 39.531 21.109 1 93.38 154 PRO B N 1
ATOM 4067 C CA . PRO B 1 154 ? 1.594 38.25 20.922 1 93.38 154 PRO B CA 1
ATOM 4068 C C . PRO B 1 154 ? 1.188 37.188 21.953 1 93.38 154 PRO B C 1
ATOM 4070 O O . PRO B 1 154 ? 1.078 36 21.641 1 93.38 154 PRO B O 1
ATOM 4073 N N . ILE B 1 155 ? 0.928 37.656 23.203 1 94.5 155 ILE B N 1
ATOM 4074 C CA . ILE B 1 155 ? 0.538 36.75 24.25 1 94.5 155 ILE B CA 1
ATOM 4075 C C . ILE B 1 155 ? -0.85 36.188 23.953 1 94.5 155 ILE B C 1
ATOM 4077 O O . ILE B 1 155 ? -1.086 34.969 24.125 1 94.5 155 ILE B O 1
ATOM 4081 N N . VAL B 1 156 ? -1.791 36.969 23.516 1 95 156 VAL B N 1
ATOM 4082 C CA . VAL B 1 156 ? -3.141 36.531 23.188 1 95 156 VAL B CA 1
ATOM 4083 C C . VAL B 1 156 ? -3.092 35.562 22 1 95 156 VAL B C 1
ATOM 4085 O O . VAL B 1 156 ? -3.809 34.562 21.969 1 95 156 VAL B O 1
ATOM 4088 N N . MET B 1 157 ? -2.285 35.875 20.984 1 94.06 157 MET B N 1
ATOM 4089 C CA . MET B 1 157 ? -2.152 35.031 19.812 1 94.06 157 MET B CA 1
ATOM 4090 C C . MET B 1 157 ? -1.607 33.656 20.203 1 94.06 157 MET B C 1
ATOM 4092 O O . MET B 1 157 ? -2.066 32.625 19.688 1 94.06 157 MET B O 1
ATOM 4096 N N . GLN B 1 158 ? -0.583 33.688 21.078 1 94.81 158 GLN B N 1
ATOM 4097 C CA . GLN B 1 158 ? -0.003 32.438 21.562 1 94.81 158 GLN B CA 1
ATOM 4098 C C . GLN B 1 158 ? -1.038 31.594 22.297 1 94.81 158 GLN B C 1
ATOM 4100 O O . GLN B 1 158 ? -1.104 30.375 22.125 1 94.81 158 GLN B O 1
ATOM 4105 N N . ASN B 1 159 ? -1.788 32.281 23.141 1 93.19 159 ASN B N 1
ATOM 4106 C CA . ASN B 1 159 ? -2.832 31.578 23.875 1 93.19 159 ASN B CA 1
ATOM 4107 C C . ASN B 1 159 ? -3.914 31.031 22.953 1 93.19 159 ASN B C 1
ATOM 4109 O O . ASN B 1 159 ? -4.48 29.969 23.219 1 93.19 159 ASN B O 1
ATOM 4113 N N . LEU B 1 160 ? -4.27 31.75 21.938 1 94.5 160 LEU B N 1
ATOM 4114 C CA . LEU B 1 160 ? -5.27 31.328 20.953 1 94.5 160 LEU B CA 1
ATOM 4115 C C . LEU B 1 160 ? -4.812 30.078 20.219 1 94.5 160 LEU B C 1
ATOM 4117 O O . LEU B 1 160 ? -5.605 29.172 19.984 1 94.5 160 LEU B O 1
ATOM 4121 N N . ASP B 1 161 ? -3.553 30.047 19.781 1 92.5 161 ASP B N 1
ATOM 4122 C CA . ASP B 1 161 ? -3.01 28.906 19.047 1 92.5 161 ASP B CA 1
ATOM 4123 C C . ASP B 1 161 ? -2.842 27.688 19.953 1 92.5 161 ASP B C 1
ATOM 4125 O O . ASP B 1 161 ? -3.078 26.562 19.516 1 92.5 161 ASP B O 1
ATOM 4129 N N . SER B 1 162 ? -2.451 27.953 21.234 1 90.75 162 SER B N 1
ATOM 4130 C CA . SER B 1 162 ? -2.266 26.891 22.203 1 90.75 162 SER B CA 1
ATOM 4131 C C . SER B 1 162 ? -1.445 25.75 21.609 1 90.75 162 SER B C 1
ATOM 4133 O O . SER B 1 162 ? -0.396 25.969 21 1 90.75 162 SER B O 1
ATOM 4135 N N . ASP B 1 163 ? -1.973 24.453 21.719 1 90.94 163 ASP B N 1
ATOM 4136 C CA . ASP B 1 163 ? -1.211 23.281 21.297 1 90.94 163 ASP B CA 1
ATOM 4137 C C . ASP B 1 163 ? -1.803 22.672 20.016 1 90.94 163 ASP B C 1
ATOM 4139 O O . ASP B 1 163 ? -1.645 21.484 19.766 1 90.94 163 ASP B O 1
ATOM 4143 N N . VAL B 1 164 ? -2.453 23.453 19.219 1 90.31 164 VAL B N 1
ATOM 4144 C CA . VAL B 1 164 ? -3.16 22.938 18.047 1 90.31 164 VAL B CA 1
ATOM 4145 C C . VAL B 1 164 ? -2.156 22.438 17.016 1 90.31 164 VAL B C 1
ATOM 4147 O O . VAL B 1 164 ? -2.381 21.391 16.391 1 90.31 164 VAL B O 1
ATOM 4150 N N . TYR B 1 165 ? -1.003 23.156 16.828 1 91.5 165 TYR B N 1
ATOM 4151 C CA . TYR B 1 165 ? -0.013 22.781 15.82 1 91.5 165 TYR B CA 1
ATOM 4152 C C . TYR B 1 165 ? 0.658 21.469 16.188 1 91.5 165 TYR B C 1
ATOM 4154 O O . TYR B 1 165 ? 0.864 20.609 15.328 1 91.5 165 TYR B O 1
ATOM 4162 N N . GLU B 1 166 ? 0.895 21.328 17.484 1 91.88 166 GLU B N 1
ATOM 4163 C CA . GLU B 1 166 ? 1.479 20.062 17.938 1 91.88 166 GLU B CA 1
ATOM 4164 C C . GLU B 1 166 ? 0.505 18.906 17.766 1 91.88 166 GLU B C 1
ATOM 4166 O O . GLU B 1 166 ? 0.901 17.812 17.344 1 91.88 166 GLU B O 1
ATOM 4171 N N . LYS B 1 167 ? -0.676 19.1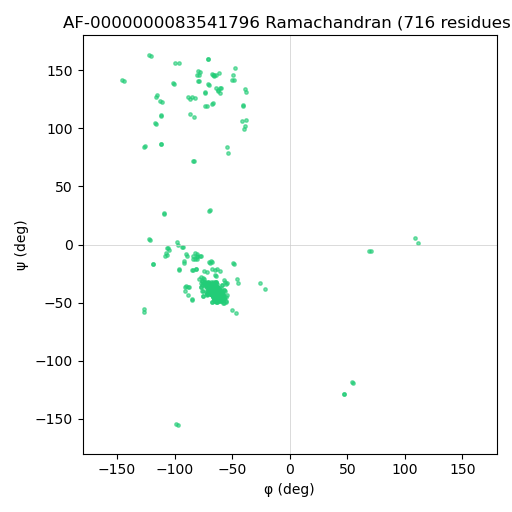56 18.109 1 89.81 167 LYS B N 1
ATOM 4172 C CA . LYS B 1 167 ? -1.688 18.125 17.984 1 89.81 167 LYS B CA 1
ATOM 4173 C C . LYS B 1 167 ? -1.903 17.734 16.516 1 89.81 167 LYS B C 1
ATOM 4175 O O . LYS B 1 167 ? -2.057 16.562 16.203 1 89.81 167 LYS B O 1
ATOM 4180 N N . LEU B 1 168 ? -1.996 18.672 15.609 1 89.19 168 LEU B N 1
ATOM 4181 C CA . LEU B 1 168 ? -2.172 18.406 14.188 1 89.19 168 LEU B CA 1
ATOM 4182 C C . LEU B 1 168 ? -0.972 17.656 13.625 1 89.19 168 LEU B C 1
ATOM 4184 O O . LEU B 1 168 ? -1.132 16.766 12.789 1 89.19 168 LEU B O 1
ATOM 4188 N N . GLN B 1 169 ? 0.212 18.094 14.031 1 91.44 169 GLN B N 1
ATOM 4189 C CA . GLN B 1 169 ? 1.406 17.359 13.602 1 91.44 169 GLN B CA 1
ATOM 4190 C C . GLN B 1 169 ? 1.337 15.898 14.008 1 91.44 169 GLN B C 1
ATOM 4192 O O . GLN B 1 169 ? 1.686 15.016 13.227 1 91.44 169 GLN B O 1
ATOM 4197 N N . GLU B 1 170 ? 0.954 15.68 15.25 1 90.19 170 GLU B N 1
ATOM 4198 C CA . GLU B 1 170 ? 0.813 14.312 15.742 1 90.19 170 GLU B CA 1
ATOM 4199 C C . GLU B 1 170 ? -0.211 13.531 14.922 1 90.19 170 GLU B C 1
ATOM 4201 O O . GLU B 1 170 ? -0.002 12.359 14.609 1 90.19 170 GLU B O 1
ATOM 4206 N N . TYR B 1 171 ? -1.265 14.18 14.617 1 88.69 171 TYR B N 1
ATOM 4207 C CA . TYR B 1 171 ? -2.34 13.555 13.852 1 88.69 171 TYR B CA 1
ATOM 4208 C C . TYR B 1 171 ? -1.861 13.156 12.461 1 88.69 171 TYR B C 1
ATOM 4210 O O . TYR B 1 171 ? -2.09 12.031 12.023 1 88.69 171 TYR B O 1
ATOM 4218 N N . PHE B 1 172 ? -1.231 14.055 11.75 1 91 172 PHE B N 1
ATOM 4219 C CA . PHE B 1 172 ? -0.763 13.781 10.391 1 91 172 PHE B CA 1
ATOM 4220 C C . PHE B 1 172 ? 0.33 12.719 10.406 1 91 172 PHE B C 1
ATOM 4222 O O . PHE B 1 172 ? 0.406 11.883 9.5 1 91 172 PHE B O 1
ATOM 4229 N N . THR B 1 173 ? 1.15 12.805 11.484 1 91.69 173 THR B N 1
ATOM 4230 C CA . THR B 1 173 ? 2.199 11.797 11.625 1 91.69 173 THR B CA 1
ATOM 4231 C C . THR B 1 173 ? 1.599 10.414 11.82 1 91.69 173 THR B C 1
ATOM 4233 O O . THR B 1 173 ? 2.039 9.445 11.188 1 91.69 173 THR B O 1
ATOM 4236 N N . LEU B 1 174 ? 0.614 10.344 12.656 1 90.44 174 LEU B N 1
ATOM 4237 C CA . LEU B 1 174 ? -0.03 9.062 12.93 1 90.44 174 LEU B CA 1
ATOM 4238 C C . LEU B 1 174 ? -0.692 8.508 11.672 1 90.44 174 LEU B C 1
ATOM 4240 O O . LEU B 1 174 ? -0.58 7.316 11.375 1 90.44 174 LEU B O 1
ATOM 4244 N N . ILE B 1 175 ? -1.393 9.32 10.914 1 89.88 175 ILE B N 1
ATOM 4245 C CA . ILE B 1 175 ? -2.057 8.906 9.688 1 89.88 175 ILE B CA 1
ATOM 4246 C C . ILE B 1 175 ? -1.018 8.406 8.688 1 89.88 175 ILE B C 1
ATOM 4248 O O . ILE B 1 175 ? -1.199 7.348 8.07 1 89.88 175 ILE B O 1
ATOM 4252 N N . SER B 1 176 ? 0.013 9.195 8.547 1 92.44 176 SER B N 1
ATOM 4253 C CA . SER B 1 176 ? 1.045 8.852 7.574 1 92.44 176 SER B CA 1
ATOM 4254 C C . SER B 1 176 ? 1.733 7.539 7.941 1 92.44 176 SER B C 1
ATOM 4256 O O . SER B 1 176 ? 1.943 6.684 7.078 1 92.44 176 SER B O 1
ATOM 4258 N N . LYS B 1 177 ? 2.043 7.414 9.25 1 92.06 177 LYS B N 1
ATOM 4259 C CA . LYS B 1 177 ? 2.713 6.195 9.695 1 92.06 177 LYS B CA 1
ATOM 4260 C C . LYS B 1 177 ? 1.811 4.977 9.516 1 92.06 177 LYS B C 1
ATOM 4262 O O . LYS B 1 177 ? 2.281 3.9 9.141 1 92.06 177 LYS B O 1
ATOM 4267 N N . THR B 1 178 ? 0.583 5.117 9.844 1 90.88 178 THR B N 1
ATOM 4268 C CA . THR B 1 178 ? -0.372 4.027 9.688 1 90.88 178 THR B CA 1
ATOM 4269 C C . THR B 1 178 ? -0.454 3.592 8.227 1 90.88 178 THR B C 1
ATOM 4271 O O . THR B 1 178 ? -0.441 2.396 7.926 1 90.88 178 THR B O 1
ATOM 4274 N N . GLU B 1 179 ? -0.577 4.523 7.297 1 92.88 179 GLU B N 1
ATOM 4275 C CA . GLU B 1 179 ? -0.657 4.219 5.871 1 92.88 179 GLU B CA 1
ATOM 4276 C C . GLU B 1 179 ? 0.629 3.562 5.375 1 92.88 179 GLU B C 1
ATOM 4278 O O . GLU B 1 179 ? 0.585 2.615 4.586 1 92.88 179 GLU B O 1
ATOM 4283 N N . ILE B 1 180 ? 1.791 4.121 5.816 1 93.69 180 ILE B N 1
ATOM 4284 C CA . ILE B 1 180 ? 3.082 3.582 5.402 1 93.69 180 ILE B CA 1
ATOM 4285 C C . ILE B 1 180 ? 3.207 2.135 5.871 1 93.69 180 ILE B C 1
ATOM 4287 O O . ILE B 1 180 ? 3.629 1.263 5.105 1 93.69 180 ILE B O 1
ATOM 4291 N N . GLU B 1 181 ? 2.811 1.867 7.109 1 92.81 181 GLU B N 1
ATOM 4292 C CA . GLU B 1 181 ? 2.879 0.512 7.648 1 92.81 181 GLU B CA 1
ATOM 4293 C C . GLU B 1 181 ? 1.949 -0.432 6.895 1 92.81 181 GLU B C 1
ATOM 4295 O O . GLU B 1 181 ? 2.295 -1.59 6.652 1 92.81 181 GLU B O 1
ATOM 4300 N N . ALA B 1 182 ? 0.756 0.007 6.602 1 90.88 182 ALA B N 1
ATOM 4301 C CA . ALA B 1 182 ? -0.192 -0.804 5.844 1 90.88 182 ALA B CA 1
ATOM 4302 C C . ALA B 1 182 ? 0.364 -1.152 4.465 1 90.88 182 ALA B C 1
ATOM 4304 O O . ALA B 1 182 ? 0.269 -2.299 4.02 1 90.88 182 ALA B O 1
ATOM 4305 N N . CYS B 1 183 ? 0.92 -0.199 3.766 1 92.31 183 CYS B N 1
ATOM 4306 C CA . CYS B 1 183 ? 1.499 -0.425 2.445 1 92.31 183 CYS B CA 1
ATOM 4307 C C . CYS B 1 183 ? 2.695 -1.364 2.527 1 92.31 183 CYS B C 1
ATOM 4309 O O . CYS B 1 183 ? 2.885 -2.215 1.656 1 92.31 183 CYS B O 1
ATOM 4311 N N . GLN B 1 184 ? 3.514 -1.168 3.604 1 93.69 184 GLN B N 1
ATOM 4312 C CA . GLN B 1 184 ? 4.688 -2.018 3.791 1 93.69 184 GLN B CA 1
ATOM 4313 C C . GLN B 1 184 ? 4.281 -3.473 4.008 1 93.69 184 GLN B C 1
ATOM 4315 O O . GLN B 1 184 ? 4.914 -4.387 3.475 1 93.69 184 GLN B O 1
ATOM 4320 N N . SER B 1 185 ? 3.309 -3.684 4.82 1 93 185 SER B N 1
ATOM 4321 C CA . SER B 1 185 ? 2.805 -5.031 5.062 1 93 185 SER B CA 1
ATOM 4322 C C . SER B 1 185 ? 2.318 -5.68 3.771 1 93 185 SER B C 1
ATOM 4324 O O . SER B 1 185 ? 2.582 -6.859 3.523 1 93 185 SER B O 1
ATOM 4326 N N . GLY B 1 186 ? 1.538 -4.918 2.979 1 91.12 186 GLY B N 1
ATOM 4327 C CA . GLY B 1 186 ? 1.091 -5.422 1.689 1 91.12 186 GLY B CA 1
ATOM 4328 C C . GLY B 1 186 ? 2.234 -5.766 0.754 1 91.12 186 GLY B C 1
ATOM 4329 O O . GLY B 1 186 ? 2.211 -6.805 0.093 1 91.12 186 GLY B O 1
ATOM 4330 N N . GLN B 1 187 ? 3.236 -4.949 0.698 1 93.62 187 GLN B N 1
ATOM 4331 C CA . GLN B 1 187 ? 4.41 -5.172 -0.141 1 93.62 187 GLN B CA 1
ATOM 4332 C C . GLN B 1 187 ? 5.137 -6.453 0.26 1 93.62 187 GLN B C 1
ATOM 4334 O O . GLN B 1 187 ? 5.551 -7.234 -0.6 1 93.62 187 GLN B O 1
ATOM 4339 N N . GLU B 1 188 ? 5.285 -6.648 1.546 1 93.88 188 GLU B N 1
ATOM 4340 C CA . GLU B 1 188 ? 5.977 -7.832 2.053 1 93.88 188 GLU B CA 1
ATOM 4341 C C . GLU B 1 188 ? 5.227 -9.109 1.679 1 93.88 188 GLU B C 1
ATOM 4343 O O . GLU B 1 188 ? 5.844 -10.109 1.305 1 93.88 188 GLU B O 1
ATOM 4348 N N . CYS B 1 189 ? 3.922 -9.117 1.825 1 93 189 CYS B N 1
ATOM 4349 C CA . CYS B 1 189 ? 3.094 -10.266 1.485 1 93 189 CYS B CA 1
ATOM 4350 C C . CYS B 1 189 ? 3.254 -10.641 0.017 1 93 189 CYS B C 1
ATOM 4352 O O . CYS B 1 189 ? 3.486 -11.805 -0.309 1 93 189 CYS B O 1
ATOM 4354 N N . PHE B 1 190 ? 3.244 -9.734 -0.86 1 95.94 190 PHE B N 1
ATOM 4355 C CA . PHE B 1 190 ? 3.264 -10.047 -2.285 1 95.94 190 PHE B CA 1
ATOM 4356 C C . PHE B 1 190 ? 4.691 -10.273 -2.77 1 95.94 190 PHE B C 1
ATOM 4358 O O . PHE B 1 190 ? 4.902 -10.906 -3.805 1 95.94 190 PHE B O 1
ATOM 4365 N N . GLN B 1 191 ? 5.645 -9.711 -1.999 1 95.69 191 GLN B N 1
ATOM 4366 C CA . GLN B 1 191 ? 7.023 -10.086 -2.289 1 95.69 191 GLN B CA 1
ATOM 4367 C C . GLN B 1 191 ? 7.246 -11.578 -2.061 1 95.69 191 GLN B C 1
ATOM 4369 O O . GLN B 1 191 ? 7.945 -12.234 -2.834 1 95.69 191 GLN B O 1
ATOM 4374 N N . SER B 1 192 ? 6.625 -12.039 -0.99 1 95.56 192 SER B N 1
ATOM 4375 C CA . SER B 1 192 ? 6.699 -13.469 -0.696 1 95.56 192 SER B CA 1
ATOM 4376 C C . SER B 1 192 ? 6.02 -14.289 -1.785 1 95.56 192 SER B C 1
ATOM 4378 O O . SER B 1 192 ? 6.535 -15.328 -2.195 1 95.56 192 SER B O 1
ATOM 4380 N N . VAL B 1 193 ? 4.918 -13.852 -2.266 1 94.62 193 VAL B N 1
ATOM 4381 C CA . VAL B 1 193 ? 4.195 -14.539 -3.336 1 94.62 193 VAL B CA 1
ATOM 4382 C C . VAL B 1 193 ? 5.035 -14.523 -4.613 1 94.62 193 VAL B C 1
ATOM 4384 O O . VAL B 1 193 ? 5.09 -15.516 -5.34 1 94.62 193 VAL B O 1
ATOM 4387 N N . LEU B 1 194 ? 5.66 -13.375 -4.906 1 95.25 194 LEU B N 1
ATOM 4388 C CA . LEU B 1 194 ? 6.508 -13.242 -6.082 1 95.25 194 LEU B CA 1
ATOM 4389 C C . LEU B 1 194 ? 7.648 -14.25 -6.051 1 95.25 194 LEU B C 1
ATOM 4391 O O . LEU B 1 194 ? 7.945 -14.891 -7.062 1 95.25 194 LEU B O 1
ATOM 4395 N N . GLU B 1 195 ? 8.195 -14.391 -4.887 1 95.62 195 GLU B N 1
ATOM 4396 C CA . GLU B 1 195 ? 9.281 -15.352 -4.723 1 95.62 195 GLU B CA 1
ATOM 4397 C C . GLU B 1 195 ? 8.781 -16.781 -4.93 1 95.62 195 GLU B C 1
ATOM 4399 O O . GLU B 1 195 ? 9.453 -17.578 -5.582 1 95.62 195 GLU B O 1
ATOM 4404 N N . SER B 1 196 ? 7.664 -17.078 -4.383 1 94.06 196 SER B N 1
ATOM 4405 C CA . SER B 1 196 ? 7.074 -18.391 -4.535 1 94.06 196 SER B CA 1
ATOM 4406 C C . SER B 1 196 ? 6.68 -18.656 -5.984 1 94.06 196 SER B C 1
ATOM 4408 O O . SER B 1 196 ? 6.789 -19.797 -6.469 1 94.06 196 SER B O 1
ATOM 4410 N N . SER B 1 197 ? 6.176 -17.609 -6.641 1 92.94 197 SER B N 1
ATOM 4411 C CA . SER B 1 197 ? 5.75 -17.734 -8.031 1 92.94 197 SER B CA 1
ATOM 4412 C C . SER B 1 197 ? 6.926 -18.078 -8.938 1 92.94 197 SER B C 1
ATOM 4414 O O . SER B 1 197 ? 6.766 -18.797 -9.93 1 92.94 197 SER B O 1
ATOM 4416 N N . SER B 1 198 ? 8.109 -17.594 -8.656 1 92.75 198 SER B N 1
ATOM 4417 C CA . SER B 1 198 ? 9.297 -17.844 -9.469 1 92.75 198 SER B CA 1
ATOM 4418 C C . SER B 1 198 ? 9.75 -19.297 -9.367 1 92.75 198 SER B C 1
ATOM 4420 O O . SER B 1 198 ? 10.484 -19.781 -10.227 1 92.75 198 SER B O 1
ATOM 4422 N N . LYS B 1 199 ? 9.258 -20.016 -8.359 1 91.62 199 LYS B N 1
ATOM 4423 C CA . LYS B 1 199 ? 9.664 -21.406 -8.125 1 91.62 199 LYS B CA 1
ATOM 4424 C C . LYS B 1 199 ? 8.711 -22.375 -8.82 1 91.62 199 LYS B C 1
ATOM 4426 O O . LYS B 1 199 ? 8.93 -23.594 -8.789 1 91.62 199 LYS B O 1
ATOM 4431 N N . ILE B 1 200 ? 7.672 -21.797 -9.477 1 91.38 200 ILE B N 1
ATOM 4432 C CA . ILE B 1 200 ? 6.73 -22.656 -10.188 1 91.38 200 ILE B CA 1
ATOM 4433 C C . ILE B 1 200 ? 7.434 -23.328 -11.367 1 91.38 200 ILE B C 1
ATOM 4435 O O . ILE B 1 200 ? 8.062 -22.656 -12.188 1 91.38 200 ILE B O 1
ATOM 4439 N N . SER B 1 201 ? 7.438 -24.656 -11.375 1 91 201 SER B N 1
ATOM 4440 C CA . SER B 1 201 ? 8.047 -25.422 -12.453 1 91 201 SER B CA 1
ATOM 4441 C C . SER B 1 201 ? 7.277 -26.719 -12.727 1 91 201 SER B C 1
ATOM 4443 O O . SER B 1 201 ? 6.789 -27.359 -11.797 1 91 201 SER B O 1
ATOM 4445 N N . ARG B 1 202 ? 7.188 -27.047 -14.016 1 93.12 202 ARG B N 1
ATOM 4446 C CA . ARG B 1 202 ? 6.527 -28.281 -14.391 1 93.12 202 ARG B CA 1
ATOM 4447 C C . ARG B 1 202 ? 7.215 -29.484 -13.758 1 93.12 202 ARG B C 1
ATOM 4449 O O . ARG B 1 202 ? 6.555 -30.391 -13.234 1 93.12 202 ARG B O 1
ATOM 4456 N N . ASP B 1 203 ? 8.523 -29.484 -13.742 1 92.38 203 ASP B N 1
ATOM 4457 C CA . ASP B 1 203 ? 9.312 -30.625 -13.258 1 92.38 203 ASP B CA 1
ATOM 4458 C C . ASP B 1 203 ? 9 -30.906 -11.789 1 92.38 203 ASP B C 1
ATOM 4460 O O . ASP B 1 203 ? 8.859 -32.062 -11.398 1 92.38 203 ASP B O 1
ATOM 4464 N N . CYS B 1 204 ? 8.961 -29.828 -11.047 1 88.62 204 CYS B N 1
ATOM 4465 C CA . CYS B 1 204 ? 8.68 -30 -9.633 1 88.62 204 CYS B CA 1
ATOM 4466 C C . CYS B 1 204 ? 7.277 -30.562 -9.414 1 88.62 204 CYS B C 1
ATOM 4468 O O . CYS B 1 204 ? 7.086 -31.484 -8.625 1 88.62 204 CYS B O 1
ATOM 4470 N N . ASP B 1 205 ? 6.359 -30.031 -10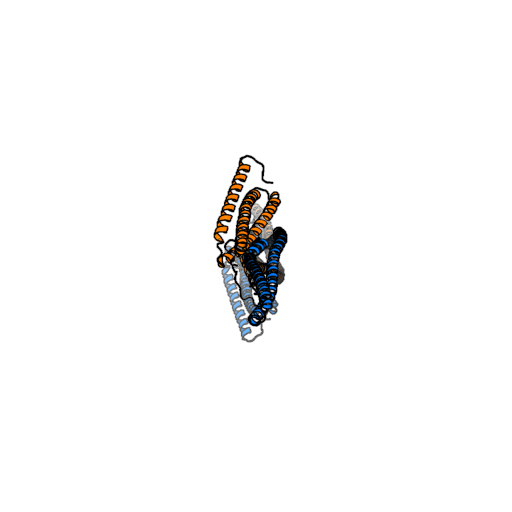.125 1 91.62 205 ASP B N 1
ATOM 4471 C CA . ASP B 1 205 ? 4.98 -30.484 -9.984 1 91.62 205 ASP B CA 1
ATOM 4472 C C . ASP B 1 205 ? 4.824 -31.922 -10.477 1 91.62 205 ASP B C 1
ATOM 4474 O O . ASP B 1 205 ? 4.074 -32.719 -9.891 1 91.62 205 ASP B O 1
ATOM 4478 N N . LEU B 1 206 ? 5.531 -32.188 -11.57 1 92.25 206 LEU B N 1
ATOM 4479 C CA . LEU B 1 206 ? 5.488 -33.531 -12.117 1 92.25 206 LEU B CA 1
ATOM 4480 C C . LEU B 1 206 ? 6.086 -34.562 -11.141 1 92.25 206 LEU B C 1
ATOM 4482 O O . LEU B 1 206 ? 5.539 -35.625 -10.945 1 92.25 206 LEU B O 1
ATOM 4486 N N . GLU B 1 207 ? 7.188 -34.25 -10.586 1 92.06 207 GLU B N 1
ATOM 4487 C CA . GLU B 1 207 ? 7.844 -35.125 -9.617 1 92.06 207 GLU B CA 1
ATOM 4488 C C . GLU B 1 207 ? 6.926 -35.438 -8.438 1 92.06 207 GLU B C 1
ATOM 4490 O O . GLU B 1 207 ? 6.848 -36.594 -7.992 1 92.06 207 GLU B O 1
ATOM 4495 N N . LEU B 1 208 ? 6.312 -34.406 -7.941 1 90.31 208 LEU B N 1
ATOM 4496 C CA . LEU B 1 208 ? 5.395 -34.594 -6.824 1 90.31 208 LEU B CA 1
ATOM 4497 C C . LEU B 1 208 ? 4.219 -35.469 -7.234 1 90.31 208 LEU B C 1
ATOM 4499 O O . LEU B 1 208 ? 3.781 -36.312 -6.461 1 90.31 208 LEU B O 1
ATOM 4503 N N . PHE B 1 209 ? 3.746 -35.219 -8.438 1 92.19 209 PHE B N 1
ATOM 4504 C CA . PHE B 1 209 ? 2.639 -36 -8.953 1 92.19 209 PHE B CA 1
ATOM 4505 C C . PHE B 1 209 ? 3.027 -37.469 -9.062 1 92.19 209 PHE B C 1
ATOM 4507 O O . PHE B 1 209 ? 2.27 -38.375 -8.656 1 92.19 209 PHE B O 1
ATOM 4514 N N . LEU B 1 210 ? 4.242 -37.781 -9.672 1 93.12 210 LEU B N 1
ATOM 4515 C CA . LEU B 1 210 ? 4.707 -39.156 -9.867 1 93.12 210 LEU B CA 1
ATOM 4516 C C . LEU B 1 210 ? 4.945 -39.844 -8.539 1 93.12 210 LEU B C 1
ATOM 4518 O O . LEU B 1 210 ? 4.715 -41.062 -8.406 1 93.12 210 LEU B O 1
ATOM 4522 N N . GLN B 1 211 ? 5.363 -39.062 -7.527 1 92.75 211 GLN B N 1
ATOM 4523 C CA . GLN B 1 211 ? 5.566 -39.625 -6.188 1 92.75 211 GLN B CA 1
ATOM 4524 C C . GLN B 1 211 ? 4.242 -40.031 -5.559 1 92.75 211 GLN B C 1
ATOM 4526 O O . GLN B 1 211 ? 4.168 -41.062 -4.891 1 92.75 211 GLN B O 1
ATOM 4531 N N . ASP B 1 212 ? 3.219 -39.281 -5.805 1 92.31 212 ASP B N 1
ATOM 4532 C CA . ASP B 1 212 ? 1.91 -39.531 -5.211 1 92.31 212 ASP B CA 1
ATOM 4533 C C . ASP B 1 212 ? 1.158 -40.625 -5.977 1 92.31 212 ASP B C 1
ATOM 4535 O O . ASP B 1 212 ? 0.186 -41.188 -5.469 1 92.31 212 ASP B O 1
ATOM 4539 N N . ASN B 1 213 ? 1.604 -40.844 -7.332 1 92.62 213 ASN B N 1
ATOM 4540 C CA . ASN B 1 213 ? 0.912 -41.812 -8.188 1 92.62 213 ASN B CA 1
ATOM 4541 C C . ASN B 1 213 ? 1.877 -42.844 -8.781 1 92.62 213 ASN B C 1
ATOM 4543 O O . ASN B 1 213 ? 2.244 -42.75 -9.953 1 92.62 213 ASN B O 1
ATOM 4547 N N . PRO B 1 214 ? 2.178 -43.906 -8.055 1 90.62 214 PRO B N 1
ATOM 4548 C CA . PRO B 1 214 ? 3.178 -44.875 -8.484 1 90.62 214 PRO B CA 1
ATOM 4549 C C . PRO B 1 214 ? 2.734 -45.688 -9.703 1 90.62 214 PRO B C 1
ATOM 4551 O O . PRO B 1 214 ? 3.562 -46.312 -10.367 1 90.62 214 PRO B O 1
ATOM 4554 N N . VAL B 1 215 ? 1.474 -45.656 -10.055 1 86.75 215 VAL B N 1
ATOM 4555 C CA . VAL B 1 215 ? 0.945 -46.375 -11.203 1 86.75 215 VAL B CA 1
ATOM 4556 C C . VAL B 1 215 ? 1.611 -45.906 -12.484 1 86.75 215 VAL B C 1
ATOM 4558 O O . VAL B 1 215 ? 1.742 -46.656 -13.453 1 86.75 215 VAL B O 1
ATOM 4561 N N . PHE B 1 216 ? 2.145 -44.688 -12.445 1 88.69 216 PHE B N 1
ATOM 4562 C CA . PHE B 1 216 ? 2.756 -44.125 -13.633 1 88.69 216 PHE B CA 1
ATOM 4563 C C . PHE B 1 216 ? 4.23 -44.469 -13.719 1 88.69 216 PHE B C 1
ATOM 4565 O O . PHE B 1 216 ? 4.875 -44.25 -14.742 1 88.69 216 PHE B O 1
ATOM 4572 N N . THR B 1 217 ? 4.836 -45.062 -12.68 1 84.94 217 THR B N 1
ATOM 4573 C CA . THR B 1 217 ? 6.277 -45.312 -12.672 1 84.94 217 THR B CA 1
ATOM 4574 C C . THR B 1 217 ? 6.578 -46.812 -12.57 1 84.94 217 THR B C 1
ATOM 4576 O O . THR B 1 217 ? 7.676 -47.25 -12.914 1 84.94 217 THR B O 1
ATOM 4579 N N . GLU B 1 218 ? 5.633 -47.625 -12.172 1 84.25 218 GLU B N 1
ATOM 4580 C CA . GLU B 1 218 ? 5.875 -49.031 -11.953 1 84.25 218 GLU B CA 1
ATOM 4581 C C . GLU B 1 218 ? 5.137 -49.875 -12.992 1 84.25 218 GLU B C 1
ATOM 4583 O O . GLU B 1 218 ? 3.91 -50 -12.945 1 84.25 218 GLU B O 1
ATOM 4588 N N . PRO B 1 219 ? 5.945 -50.5 -13.867 1 80.44 219 PRO B N 1
ATOM 4589 C CA . PRO B 1 219 ? 5.293 -51.312 -14.883 1 80.44 219 PRO B CA 1
ATOM 4590 C C . PRO B 1 219 ? 4.871 -52.688 -14.352 1 80.44 219 PRO B C 1
ATOM 4592 O O . PRO B 1 219 ? 5.559 -53.281 -13.5 1 80.44 219 PRO B O 1
ATOM 4595 N N . PRO B 1 220 ? 3.68 -53.125 -14.805 1 82.44 220 PRO B N 1
ATOM 4596 C CA . PRO B 1 220 ? 3.332 -54.5 -14.492 1 82.44 220 PRO B CA 1
ATOM 4597 C C . PRO B 1 220 ? 4.23 -55.5 -15.203 1 82.44 220 PRO B C 1
ATOM 4599 O O . PRO B 1 220 ? 4.723 -55.219 -16.297 1 82.44 220 PRO B O 1
ATOM 4602 N N . VAL B 1 221 ? 4.562 -56.656 -14.641 1 83.62 221 VAL B N 1
ATOM 4603 C CA . VAL B 1 221 ? 5.422 -57.688 -15.219 1 83.62 221 VAL B CA 1
ATOM 4604 C C . VAL B 1 221 ? 4.559 -58.812 -15.789 1 83.62 221 VAL B C 1
ATOM 4606 O O . VAL B 1 221 ? 3.514 -59.125 -15.227 1 83.62 221 VAL B O 1
ATOM 4609 N N . PHE B 1 222 ? 5.062 -59.25 -17.031 1 84.56 222 PHE B N 1
ATOM 4610 C CA . PHE B 1 222 ? 4.406 -60.375 -17.688 1 84.56 222 PHE B CA 1
ATOM 4611 C C . PHE B 1 222 ? 5.328 -61.594 -17.703 1 84.56 222 PHE B C 1
ATOM 4613 O O . PHE B 1 222 ? 5.926 -61.906 -18.734 1 84.56 222 PHE B O 1
ATOM 4620 N N . PRO B 1 223 ? 5.344 -62.406 -16.688 1 88.06 223 PRO B N 1
ATOM 4621 C CA . PRO B 1 223 ? 6.238 -63.562 -16.672 1 88.06 223 PRO B CA 1
ATOM 4622 C C . PRO B 1 223 ? 5.707 -64.75 -17.5 1 88.06 223 PRO B C 1
ATOM 4624 O O . PRO B 1 223 ? 4.496 -64.875 -17.672 1 88.06 223 PRO B O 1
ATOM 4627 N N . PHE B 1 224 ? 6.625 -65.5 -18.047 1 93.12 224 PHE B N 1
ATOM 4628 C CA . PHE B 1 224 ? 6.25 -66.688 -18.75 1 93.12 224 PHE B CA 1
ATOM 4629 C C . PHE B 1 224 ? 5.609 -67.688 -17.797 1 93.12 224 PHE B C 1
ATOM 4631 O O . PHE B 1 224 ? 6.121 -67.938 -16.703 1 93.12 224 PHE B O 1
ATOM 4638 N N . GLN B 1 225 ? 4.449 -68.312 -18.203 1 91.94 225 GLN B N 1
ATOM 4639 C CA . GLN B 1 225 ? 3.754 -69.312 -17.406 1 91.94 225 GLN B CA 1
ATOM 4640 C C . GLN B 1 225 ? 3.738 -70.625 -18.125 1 91.94 225 GLN B C 1
ATOM 4642 O O . GLN B 1 225 ? 2.932 -70.875 -19.031 1 91.94 225 GLN B O 1
ATOM 4647 N N . PRO B 1 226 ? 4.598 -71.562 -17.656 1 92.69 226 PRO B N 1
ATOM 4648 C CA . PRO B 1 226 ? 4.648 -72.812 -18.328 1 92.69 226 PRO B CA 1
ATOM 4649 C C . PRO B 1 226 ? 3.336 -73.625 -18.203 1 92.69 226 PRO B C 1
ATOM 4651 O O . PRO B 1 226 ? 2.652 -73.5 -17.188 1 92.69 226 PRO B O 1
ATOM 4654 N N . ALA B 1 227 ? 3.037 -74.312 -19.219 1 89.62 227 ALA B N 1
ATOM 4655 C CA . ALA B 1 227 ? 1.815 -75.125 -19.25 1 89.62 227 ALA B CA 1
ATOM 4656 C C . ALA B 1 227 ? 2.039 -76.5 -18.609 1 89.62 227 ALA B C 1
ATOM 4658 O O . ALA B 1 227 ? 2.934 -77.25 -19.016 1 89.62 227 ALA B O 1
ATOM 4659 N N . GLY B 1 228 ? 1.281 -76.875 -17.719 1 84.69 228 GLY B N 1
ATOM 4660 C CA . GLY B 1 228 ? 1.265 -78.188 -17.141 1 84.69 228 GLY B CA 1
ATOM 4661 C C . GLY B 1 228 ? 2.623 -78.625 -16.625 1 84.69 228 GLY B C 1
ATOM 4662 O O . GLY B 1 228 ? 3.242 -77.938 -15.812 1 84.69 228 GLY B O 1
ATOM 4663 N N . SER B 1 229 ? 3.068 -79.75 -17.281 1 81.88 229 SER B N 1
ATOM 4664 C CA . SER B 1 229 ? 4.297 -80.375 -16.828 1 81.88 229 SER B CA 1
ATOM 4665 C C . SER B 1 229 ? 5.492 -79.938 -17.688 1 81.88 229 SER B C 1
ATOM 4667 O O . SER B 1 229 ? 6.602 -80.438 -17.5 1 81.88 229 SER B O 1
ATOM 4669 N N . ASP B 1 230 ? 5.203 -79.062 -18.641 1 85.94 230 ASP B N 1
ATOM 4670 C CA . ASP B 1 230 ? 6.289 -78.625 -19.516 1 85.94 230 ASP B CA 1
ATOM 4671 C C . ASP B 1 230 ? 7.395 -77.938 -18.719 1 85.94 230 ASP B C 1
ATOM 4673 O O . ASP B 1 230 ? 7.129 -77 -17.938 1 85.94 230 ASP B O 1
ATOM 4677 N N . LYS B 1 231 ? 8.594 -78.312 -18.906 1 84.25 231 LYS B N 1
ATOM 4678 C CA . LYS B 1 231 ? 9.719 -77.75 -18.156 1 84.25 231 LYS B CA 1
ATOM 4679 C C . LYS B 1 231 ? 10.555 -76.812 -19.016 1 84.25 231 LYS B C 1
ATOM 4681 O O . LYS B 1 231 ? 11.469 -76.125 -18.516 1 84.25 231 LYS B O 1
ATOM 4686 N N . VAL B 1 232 ? 10.219 -76.688 -20.266 1 84.38 232 VAL B N 1
ATOM 4687 C CA . VAL B 1 232 ? 10.992 -75.875 -21.172 1 84.38 232 VAL B CA 1
ATOM 4688 C C . VAL B 1 232 ? 10.5 -74.438 -21.078 1 84.38 232 VAL B C 1
ATOM 4690 O O . VAL B 1 232 ? 9.305 -74.125 -21.234 1 84.38 232 VAL B O 1
ATOM 4693 N N . CYS B 1 233 ? 11.453 -73.562 -20.812 1 84.44 233 CYS B N 1
ATOM 4694 C CA . CYS B 1 233 ? 11.062 -72.188 -20.625 1 84.44 233 CYS B CA 1
ATOM 4695 C C . CYS B 1 233 ? 11.781 -71.312 -21.625 1 84.44 233 CYS B C 1
ATOM 4697 O O . CYS B 1 233 ? 11.688 -70.062 -21.531 1 84.44 233 CYS B O 1
ATOM 4699 N N . GLN B 1 234 ? 12.547 -72 -22.5 1 89.06 234 GLN B N 1
ATOM 4700 C CA . GLN B 1 234 ? 13.297 -71.25 -23.484 1 89.06 234 GLN B CA 1
ATOM 4701 C C . GLN B 1 234 ? 12.922 -71.625 -24.906 1 89.06 234 GLN B C 1
ATOM 4703 O O . GLN B 1 234 ? 12.289 -72.688 -25.094 1 89.06 234 GLN B O 1
ATOM 4708 N N . LEU B 1 235 ? 13.258 -70.812 -25.766 1 91.06 235 LEU B N 1
ATOM 4709 C CA . LEU B 1 235 ? 13 -71.125 -27.156 1 91.06 235 LEU B CA 1
ATOM 4710 C C . LEU B 1 235 ? 13.719 -72.375 -27.562 1 91.06 235 LEU B C 1
ATOM 4712 O O . LEU B 1 235 ? 14.859 -72.625 -27.156 1 91.06 235 LEU B O 1
ATOM 4716 N N . GLU B 1 236 ? 13 -73.188 -28.234 1 88.31 236 GLU B N 1
ATOM 4717 C CA . GLU B 1 236 ? 13.594 -74.438 -28.688 1 88.31 236 GLU B CA 1
ATOM 4718 C C . GLU B 1 236 ? 13.664 -74.5 -30.203 1 88.31 236 GLU B C 1
ATOM 4720 O O . GLU B 1 236 ? 12.664 -74.25 -30.891 1 88.31 236 GLU B O 1
ATOM 4725 N N . ILE B 1 237 ? 14.875 -74.812 -30.656 1 83 237 ILE B N 1
ATOM 4726 C CA . ILE B 1 237 ? 15.094 -74.938 -32.094 1 83 237 ILE B CA 1
ATOM 4727 C C . ILE B 1 237 ? 14.758 -76.375 -32.531 1 83 237 ILE B C 1
ATOM 4729 O O . ILE B 1 237 ? 15.25 -77.375 -31.938 1 83 237 ILE B O 1
ATOM 4733 N N . GLN B 1 238 ? 13.734 -76.5 -33.281 1 77.5 238 GLN B N 1
ATOM 4734 C CA . GLN B 1 238 ? 13.383 -77.812 -33.75 1 77.5 238 GLN B CA 1
ATOM 4735 C C . GLN B 1 238 ? 14.344 -78.312 -34.844 1 77.5 238 GLN B C 1
ATOM 4737 O O . GLN B 1 238 ? 14.711 -77.5 -35.719 1 77.5 238 GLN B O 1
ATOM 4742 N N . PRO B 1 239 ? 15.062 -79.5 -34.531 1 64.12 239 PRO B N 1
ATOM 4743 C CA . PRO B 1 239 ? 15.992 -80 -35.562 1 64.12 239 PRO B CA 1
ATOM 4744 C C . PRO B 1 239 ? 15.328 -80.188 -36.938 1 64.12 239 PRO B C 1
ATOM 4746 O O . PRO B 1 239 ? 14.25 -80.75 -37.031 1 64.12 239 PRO B O 1
ATOM 4749 N N . GLY B 1 240 ? 15.133 -79.25 -37.656 1 55.12 240 GLY B N 1
ATOM 4750 C CA . GLY B 1 240 ? 14.602 -79.5 -39 1 55.12 240 GLY B CA 1
ATOM 4751 C C . GLY B 1 240 ? 15.305 -80.562 -39.75 1 55.12 240 GLY B C 1
ATOM 4752 O O . GLY B 1 240 ? 16.375 -81 -39.344 1 55.12 240 GLY B O 1
ATOM 4753 N N . ASN B 1 241 ? 14.562 -81.438 -40.562 1 53.12 241 ASN B N 1
ATOM 4754 C CA . ASN B 1 241 ? 15.273 -82.25 -41.562 1 53.12 241 ASN B CA 1
ATOM 4755 C C . ASN B 1 241 ? 16.391 -81.438 -42.219 1 53.12 241 ASN B C 1
ATOM 4757 O O . ASN B 1 241 ? 16.312 -80.188 -42.312 1 53.12 241 ASN B O 1
ATOM 4761 N N . ARG B 1 242 ? 17.609 -81.875 -42.406 1 54.75 242 ARG B N 1
ATOM 4762 C CA . ARG B 1 242 ? 18.828 -81.25 -42.938 1 54.75 242 ARG B CA 1
ATOM 4763 C C . ARG B 1 242 ? 18.516 -80.125 -43.875 1 54.75 242 ARG B C 1
ATOM 4765 O O . ARG B 1 242 ? 19.297 -79.125 -43.969 1 54.75 242 ARG B O 1
ATOM 4772 N N . ASP B 1 243 ? 17.531 -80.25 -44.531 1 51.84 243 ASP B N 1
ATOM 4773 C CA . ASP B 1 243 ? 17.391 -79.375 -45.719 1 51.84 243 ASP B CA 1
ATOM 4774 C C . ASP B 1 243 ? 16.312 -78.312 -45.5 1 51.84 243 ASP B C 1
ATOM 4776 O O . ASP B 1 243 ? 16.125 -77.438 -46.344 1 51.84 243 ASP B O 1
ATOM 4780 N N . ARG B 1 244 ? 15.477 -78.375 -44.406 1 60.94 244 ARG B N 1
ATOM 4781 C CA . ARG B 1 244 ? 14.312 -77.5 -44.375 1 60.94 244 ARG B CA 1
ATOM 4782 C C . ARG B 1 244 ? 14.461 -76.438 -43.312 1 60.94 244 ARG B C 1
ATOM 4784 O O . ARG B 1 244 ? 14.969 -76.688 -42.219 1 60.94 244 ARG B O 1
ATOM 4791 N N . GLU B 1 245 ? 14.414 -75.188 -43.531 1 67.06 245 GLU B N 1
ATOM 4792 C CA . GLU B 1 245 ? 14.375 -74 -42.719 1 67.06 245 GLU B CA 1
ATOM 4793 C C . GLU B 1 245 ? 13.461 -74.188 -41.5 1 67.06 245 GLU B C 1
ATOM 4795 O O . GLU B 1 245 ? 12.32 -74.625 -41.656 1 67.06 245 GLU B O 1
ATOM 4800 N N . SER B 1 246 ? 14.07 -74.062 -40.344 1 78.81 246 SER B N 1
ATOM 4801 C CA . SER B 1 246 ? 13.32 -74.25 -39.094 1 78.81 246 SER B CA 1
ATOM 4802 C C . SER B 1 246 ? 12.242 -73.188 -38.938 1 78.81 246 SER B C 1
ATOM 4804 O O . SER B 1 246 ? 12.297 -72.125 -39.594 1 78.81 246 SER B O 1
ATOM 4806 N N . SER B 1 247 ? 11.141 -73.5 -38.375 1 84.62 247 SER B N 1
ATOM 4807 C CA . SER B 1 247 ? 10.055 -72.562 -38.094 1 84.62 247 SER B CA 1
ATOM 4808 C C . SER B 1 247 ? 10.594 -71.25 -37.469 1 84.62 247 SER B C 1
ATOM 4810 O O . SER B 1 247 ? 10.109 -70.188 -37.75 1 84.62 247 SER B O 1
ATOM 4812 N N . LEU B 1 248 ? 11.688 -71.375 -36.75 1 90.69 248 LEU B N 1
ATOM 4813 C CA . LEU B 1 248 ? 12.258 -70.188 -36.062 1 90.69 248 LEU B CA 1
ATOM 4814 C C . LEU B 1 248 ? 13.031 -69.312 -37.062 1 90.69 248 LEU B C 1
ATOM 4816 O O . LEU B 1 248 ? 13.117 -68.125 -36.875 1 90.69 248 LEU B O 1
ATOM 4820 N N . ASP B 1 249 ? 13.562 -70 -38.062 1 88.94 249 ASP B N 1
ATOM 4821 C CA . ASP B 1 249 ? 14.242 -69.25 -39.094 1 88.94 249 ASP B CA 1
ATOM 4822 C C . ASP B 1 249 ? 13.25 -68.375 -39.875 1 88.94 249 ASP B C 1
ATOM 4824 O O . ASP B 1 249 ? 13.562 -67.25 -40.281 1 88.94 249 ASP B O 1
ATOM 4828 N N . LYS B 1 250 ? 12.141 -68.938 -40.125 1 89.62 250 LYS B N 1
ATOM 4829 C CA . LYS B 1 250 ? 11.094 -68.188 -40.812 1 89.62 250 LYS B CA 1
ATOM 4830 C C . LYS B 1 250 ? 10.633 -67 -40 1 89.62 250 LYS B C 1
ATOM 4832 O O . LYS B 1 250 ? 10.391 -65.938 -40.531 1 89.62 250 LYS B O 1
ATOM 4837 N N . GLU B 1 251 ? 10.555 -67.25 -38.688 1 92.5 251 GLU B N 1
ATOM 4838 C CA . GLU B 1 251 ? 10.18 -66.188 -37.781 1 92.5 251 GLU B CA 1
ATOM 4839 C C . GLU B 1 251 ? 11.25 -65.062 -37.781 1 92.5 251 GLU B C 1
ATOM 4841 O O . GLU B 1 251 ? 10.93 -63.875 -37.75 1 92.5 251 GLU B O 1
ATOM 4846 N N . ALA B 1 252 ? 12.469 -65.438 -37.75 1 93.56 252 ALA B N 1
ATOM 4847 C CA . ALA B 1 252 ? 13.562 -64.5 -37.75 1 93.56 252 ALA B CA 1
ATOM 4848 C C . ALA B 1 252 ? 13.555 -63.625 -39 1 93.56 252 ALA B C 1
ATOM 4850 O O . ALA B 1 252 ? 13.758 -62.406 -38.969 1 93.56 252 ALA B O 1
ATOM 4851 N N . ARG B 1 253 ? 13.312 -64.25 -40.125 1 93.5 253 ARG B N 1
ATOM 4852 C CA . ARG B 1 253 ? 13.258 -63.5 -41.375 1 93.5 253 ARG B CA 1
ATOM 4853 C C . ARG B 1 253 ? 12.07 -62.531 -41.406 1 93.5 253 ARG B C 1
ATOM 4855 O O . ARG B 1 253 ? 12.195 -61.406 -41.906 1 93.5 253 ARG B O 1
ATOM 4862 N N . LYS B 1 254 ? 10.984 -63.031 -40.938 1 95.31 254 LYS B N 1
ATOM 4863 C CA . LYS B 1 254 ? 9.766 -62.219 -40.875 1 95.31 254 LYS B CA 1
ATOM 4864 C C . LYS B 1 254 ? 9.969 -60.938 -40.062 1 95.31 254 LYS B C 1
ATOM 4866 O O . LYS B 1 254 ? 9.656 -59.844 -40.531 1 95.31 254 LYS B O 1
ATOM 4871 N N . TRP B 1 255 ? 10.516 -61.156 -38.875 1 96.38 255 TRP B N 1
ATOM 4872 C CA . TRP B 1 255 ? 10.656 -60 -37.969 1 96.38 255 TRP B CA 1
ATOM 4873 C C . TRP B 1 255 ? 11.797 -59.094 -38.406 1 96.38 255 TRP B C 1
ATOM 4875 O O . TRP B 1 255 ? 11.75 -57.875 -38.188 1 96.38 255 TRP B O 1
ATOM 4885 N N . ALA B 1 256 ? 12.836 -59.594 -39.062 1 96.38 256 ALA B N 1
ATOM 4886 C CA . ALA B 1 256 ? 13.891 -58.781 -39.625 1 96.38 256 ALA B CA 1
ATOM 4887 C C . ALA B 1 256 ? 13.352 -57.875 -40.75 1 96.38 256 ALA B C 1
ATOM 4889 O O . ALA B 1 256 ? 13.711 -56.719 -40.844 1 96.38 256 ALA B O 1
ATOM 4890 N N . THR B 1 257 ? 12.508 -58.5 -41.562 1 95.88 257 THR B N 1
ATOM 4891 C CA . THR B 1 257 ? 11.891 -57.75 -42.656 1 95.88 257 THR B CA 1
ATOM 4892 C C . THR B 1 257 ? 10.977 -56.656 -42.094 1 95.8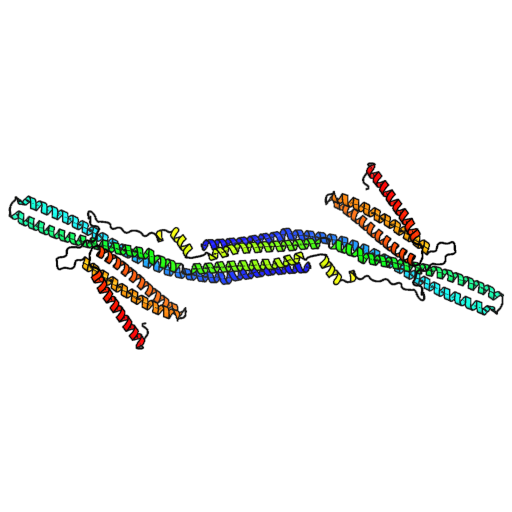8 257 THR B C 1
ATOM 4894 O O . THR B 1 257 ? 10.977 -55.531 -42.594 1 95.88 257 THR B O 1
ATOM 4897 N N . LYS B 1 258 ? 10.219 -56.969 -41.125 1 96.56 258 LYS B N 1
ATOM 4898 C CA . LYS B 1 258 ? 9.312 -56 -40.5 1 96.56 258 LYS B CA 1
ATOM 4899 C C . LYS B 1 258 ? 10.086 -54.844 -39.844 1 96.56 258 LYS B C 1
ATOM 4901 O O . LYS B 1 258 ? 9.672 -53.688 -39.938 1 96.56 258 LYS B O 1
ATOM 4906 N N . LEU B 1 259 ? 11.164 -55.156 -39.188 1 96.94 259 LEU B N 1
ATOM 4907 C CA . LEU B 1 259 ? 12 -54.156 -38.562 1 96.94 259 LEU B CA 1
ATOM 4908 C C . LEU B 1 259 ? 12.547 -53.188 -39.625 1 96.94 259 LEU B C 1
ATOM 4910 O O . LEU B 1 259 ? 12.516 -51.969 -39.438 1 96.94 259 LEU B O 1
ATOM 4914 N N . ALA B 1 260 ? 13.008 -53.719 -40.688 1 96.06 260 ALA B N 1
ATOM 4915 C CA . ALA B 1 260 ? 13.562 -52.906 -41.781 1 96.06 260 ALA B CA 1
ATOM 4916 C C . ALA B 1 260 ? 12.492 -52.031 -42.406 1 96.06 260 ALA B C 1
ATOM 4918 O O . ALA B 1 260 ? 12.742 -50.844 -42.75 1 96.06 260 ALA B O 1
ATOM 4919 N N . ASN B 1 261 ? 11.32 -52.594 -42.656 1 95.69 261 ASN B N 1
ATOM 4920 C CA . ASN B 1 261 ? 10.203 -51.844 -43.219 1 95.69 261 ASN B CA 1
ATOM 4921 C C . ASN B 1 261 ? 9.805 -50.688 -42.344 1 95.69 261 ASN B C 1
ATOM 4923 O O . ASN B 1 261 ? 9.531 -49.594 -42.812 1 95.69 261 ASN B O 1
ATOM 4927 N N . ASN B 1 262 ? 9.727 -50.969 -41.062 1 96.44 262 ASN B N 1
ATOM 4928 C CA . ASN B 1 262 ? 9.367 -49.906 -40.125 1 96.44 262 ASN B CA 1
ATOM 4929 C C . ASN B 1 262 ? 10.453 -48.844 -40.031 1 96.44 262 ASN B C 1
ATOM 4931 O O . ASN B 1 262 ? 10.156 -47.656 -39.844 1 96.44 262 ASN B O 1
ATOM 4935 N N . HIS B 1 263 ? 11.656 -49.25 -40.156 1 95.38 263 HIS B N 1
ATOM 4936 C CA . HIS B 1 263 ? 12.742 -48.281 -40.219 1 95.38 263 HIS B CA 1
ATOM 4937 C C . HIS B 1 263 ? 12.594 -47.312 -41.406 1 95.38 263 HIS B C 1
ATOM 4939 O O . HIS B 1 263 ? 12.828 -46.125 -41.281 1 95.38 263 HIS B O 1
ATOM 4945 N N . LYS B 1 264 ? 12.172 -47.781 -42.469 1 94.94 264 LYS B N 1
ATOM 4946 C CA . LYS B 1 264 ? 11.93 -46.969 -43.656 1 94.94 264 LYS B CA 1
ATOM 4947 C C . LYS B 1 264 ? 10.805 -45.969 -43.406 1 94.94 264 LYS B C 1
ATOM 4949 O O . LYS B 1 264 ? 10.906 -44.781 -43.781 1 94.94 264 LYS B O 1
ATOM 4954 N N . VAL B 1 265 ? 9.734 -46.5 -42.844 1 94.88 265 VAL B N 1
ATOM 4955 C CA . VAL B 1 265 ? 8.57 -45.656 -42.562 1 94.88 265 VAL B CA 1
ATOM 4956 C C . VAL B 1 265 ? 8.953 -44.531 -41.625 1 94.88 265 VAL B C 1
ATOM 4958 O O . VAL B 1 265 ? 8.516 -43.375 -41.812 1 94.88 265 VAL B O 1
ATOM 4961 N N . ILE B 1 266 ? 9.781 -44.812 -40.625 1 96.19 266 ILE B N 1
ATOM 4962 C CA . ILE B 1 266 ? 10.211 -43.812 -39.656 1 96.19 266 ILE B CA 1
ATOM 4963 C C . ILE B 1 266 ? 11.07 -42.75 -40.344 1 96.19 266 ILE B C 1
ATOM 4965 O O . ILE B 1 266 ? 10.844 -41.562 -40.188 1 96.19 266 ILE B O 1
ATOM 4969 N N . ALA B 1 267 ? 12.016 -43.219 -41.125 1 95.19 267 ALA B N 1
ATOM 4970 C CA . ALA B 1 267 ? 12.914 -42.281 -41.812 1 95.19 267 ALA B CA 1
ATOM 4971 C C . ALA B 1 267 ? 12.148 -41.375 -42.781 1 95.19 267 ALA B C 1
ATOM 4973 O O . ALA B 1 267 ? 12.391 -40.188 -42.844 1 95.19 267 ALA B O 1
ATOM 4974 N N . HIS B 1 268 ? 11.305 -42 -43.531 1 92.88 268 HIS B N 1
ATOM 4975 C CA . HIS B 1 268 ? 10.477 -41.219 -44.469 1 92.88 268 HIS B CA 1
ATOM 4976 C C . HIS B 1 268 ? 9.578 -40.25 -43.719 1 92.88 268 HIS B C 1
ATOM 4978 O O . HIS B 1 268 ? 9.438 -39.094 -44.094 1 92.88 268 HIS B O 1
ATOM 4984 N N . GLY B 1 269 ? 8.984 -40.75 -42.688 1 93.56 269 GLY B N 1
ATOM 4985 C CA . GLY B 1 269 ? 8.109 -39.906 -41.906 1 93.56 269 GLY B CA 1
ATOM 4986 C C . GLY B 1 269 ? 8.812 -38.719 -41.281 1 93.56 269 GLY B C 1
ATOM 4987 O O . GLY B 1 269 ? 8.266 -37.594 -41.25 1 93.56 269 GLY B O 1
ATOM 4988 N N . GLU B 1 270 ? 10 -38.906 -40.812 1 95.12 270 GLU B N 1
ATOM 4989 C CA . GLU B 1 270 ? 10.781 -37.844 -40.219 1 95.12 270 GLU B CA 1
ATOM 4990 C C . GLU B 1 270 ? 11.125 -36.781 -41.281 1 95.12 270 GLU B C 1
ATOM 4992 O O . GLU B 1 270 ? 11.141 -35.594 -40.969 1 95.12 270 GLU B O 1
ATOM 4997 N N . ARG B 1 271 ? 11.391 -37.156 -42.438 1 92.75 271 ARG B N 1
ATOM 4998 C CA . ARG B 1 271 ? 11.68 -36.219 -43.5 1 92.75 271 ARG B CA 1
ATOM 4999 C C . ARG B 1 271 ? 10.453 -35.375 -43.844 1 92.75 271 ARG B C 1
ATOM 5001 O O . ARG B 1 271 ? 10.555 -34.156 -44 1 92.75 271 ARG B O 1
ATOM 5008 N N . VAL B 1 272 ? 9.352 -36.031 -43.938 1 92.5 272 VAL B N 1
ATOM 5009 C CA . VAL B 1 272 ? 8.109 -35.344 -44.25 1 92.5 272 VAL B CA 1
ATOM 5010 C C . VAL B 1 272 ? 7.773 -34.344 -43.125 1 92.5 272 VAL B C 1
ATOM 5012 O O . VAL B 1 272 ? 7.316 -33.25 -43.406 1 92.5 272 VAL B O 1
ATOM 5015 N N . LEU B 1 273 ? 8.039 -34.812 -41.938 1 94.5 273 LEU B N 1
ATOM 5016 C CA . LEU B 1 273 ? 7.742 -34 -40.781 1 94.5 273 LEU B CA 1
ATOM 5017 C C . LEU B 1 273 ? 8.617 -32.75 -40.781 1 94.5 273 LEU B C 1
ATOM 5019 O O . LEU B 1 273 ? 8.141 -31.641 -40.438 1 94.5 273 LEU B O 1
ATOM 5023 N N . ARG B 1 274 ? 9.828 -32.875 -41.188 1 93.94 274 ARG B N 1
ATOM 5024 C CA . ARG B 1 274 ? 10.742 -31.734 -41.25 1 93.94 274 ARG B CA 1
ATOM 5025 C C . ARG B 1 274 ? 10.297 -30.734 -42.312 1 93.94 274 ARG B C 1
ATOM 5027 O O . ARG B 1 274 ? 10.328 -29.516 -42.062 1 93.94 274 ARG B O 1
ATOM 5034 N N . ASN B 1 275 ? 9.883 -31.234 -43.406 1 90.81 275 ASN B N 1
ATOM 5035 C CA . ASN B 1 275 ? 9.398 -30.375 -44.469 1 90.81 275 ASN B CA 1
ATOM 5036 C C . ASN B 1 275 ? 8.133 -29.625 -44.062 1 90.81 275 ASN B C 1
ATOM 5038 O O . ASN B 1 275 ? 7.984 -28.438 -44.344 1 90.81 275 ASN B O 1
ATOM 5042 N N . LEU B 1 276 ? 7.25 -30.297 -43.406 1 92.44 276 LEU B N 1
ATOM 5043 C CA . LEU B 1 276 ? 6.008 -29.672 -42.938 1 92.44 276 LEU B CA 1
ATOM 5044 C C . LEU B 1 276 ? 6.285 -28.625 -41.875 1 92.44 276 LEU B C 1
ATOM 5046 O O . LEU B 1 276 ? 5.605 -27.594 -41.844 1 92.44 276 LEU B O 1
ATOM 5050 N N . ASP B 1 277 ? 7.27 -28.938 -41.094 1 92.12 277 ASP B N 1
ATOM 5051 C CA . ASP B 1 277 ? 7.641 -27.984 -40.062 1 92.12 277 ASP B CA 1
ATOM 5052 C C . ASP B 1 277 ? 8.195 -26.688 -40.656 1 92.12 277 ASP B C 1
ATOM 5054 O O . ASP B 1 277 ? 7.91 -25.594 -40.188 1 92.12 277 ASP B O 1
ATOM 5058 N N . GLN B 1 278 ? 9.008 -26.812 -41.75 1 91.31 278 GLN B N 1
ATOM 5059 C CA . GLN B 1 278 ? 9.539 -25.641 -42.438 1 91.31 278 GLN B CA 1
ATOM 5060 C C . GLN B 1 278 ? 8.43 -24.828 -43.094 1 91.31 278 GLN B C 1
ATOM 5062 O O . GLN B 1 278 ? 8.445 -23.594 -43.062 1 91.31 278 GLN B O 1
ATOM 5067 N N . ARG B 1 279 ? 7.457 -25.469 -43.594 1 89.88 279 ARG B N 1
ATOM 5068 C CA . ARG B 1 279 ? 6.32 -24.797 -44.219 1 89.88 279 ARG B CA 1
ATOM 5069 C C . ARG B 1 279 ? 5.457 -24.109 -43.156 1 89.88 279 ARG B C 1
ATOM 5071 O O . ARG B 1 279 ? 4.941 -23.016 -43.406 1 89.88 279 ARG B O 1
ATOM 5078 N N . ARG B 1 280 ? 5.223 -24.781 -42.062 1 89.5 280 ARG B N 1
ATOM 5079 C CA . ARG B 1 280 ? 4.406 -24.234 -40.969 1 89.5 280 ARG B CA 1
ATOM 5080 C C . ARG B 1 280 ? 4.965 -22.906 -40.5 1 89.5 280 ARG B C 1
ATOM 5082 O O . ARG B 1 280 ? 4.207 -21.984 -40.219 1 89.5 280 ARG B O 1
ATOM 5089 N N . LYS B 1 281 ? 6.336 -22.875 -40.438 1 88.94 281 LYS B N 1
ATOM 5090 C CA . LYS B 1 281 ? 6.988 -21.672 -39.938 1 88.94 281 LYS B CA 1
ATOM 5091 C C . LYS B 1 281 ? 6.793 -20.516 -40.906 1 88.94 281 LYS B C 1
ATOM 5093 O O . LYS B 1 281 ? 6.852 -19.344 -40.5 1 88.94 281 LYS B O 1
ATOM 5098 N N . LEU B 1 282 ? 6.484 -20.797 -42.188 1 87.69 282 LEU B N 1
ATOM 5099 C CA . LEU B 1 282 ? 6.324 -19.766 -43.188 1 87.69 282 LEU B CA 1
ATOM 5100 C C . LEU B 1 282 ? 4.871 -19.312 -43.281 1 87.69 282 LEU B C 1
ATOM 5102 O O . LEU B 1 282 ? 4.582 -18.266 -43.875 1 87.69 282 LEU B O 1
ATOM 5106 N N . LEU B 1 283 ? 3.98 -20.062 -42.75 1 84.12 283 LEU B N 1
ATOM 5107 C CA . LEU B 1 283 ? 2.557 -19.781 -42.875 1 84.12 283 LEU B CA 1
ATOM 5108 C C . LEU B 1 283 ? 2.037 -19.031 -41.656 1 84.12 283 LEU B C 1
ATOM 5110 O O . LEU B 1 283 ? 2.668 -19.062 -40.594 1 84.12 283 LEU B O 1
ATOM 5114 N N . SER B 1 284 ? 0.979 -18.375 -42 1 81.62 284 SER B N 1
ATOM 5115 C CA . SER B 1 284 ? 0.297 -17.688 -40.906 1 81.62 284 SER B CA 1
ATOM 5116 C C . SER B 1 284 ? -0.39 -18.672 -39.969 1 81.62 284 SER B C 1
ATOM 5118 O O . SER B 1 284 ? -0.587 -19.844 -40.312 1 81.62 284 SER B O 1
ATOM 5120 N N . GLU B 1 285 ? -0.748 -18.391 -38.719 1 75.25 285 GLU B N 1
ATOM 5121 C CA . GLU B 1 285 ? -1.356 -19.234 -37.719 1 75.25 285 GLU B CA 1
ATOM 5122 C C . GLU B 1 285 ? -2.648 -19.875 -38.219 1 75.25 285 GLU B C 1
ATOM 5124 O O . GLU B 1 285 ? -2.939 -21.031 -37.938 1 75.25 285 GLU B O 1
ATOM 5129 N N . GLU B 1 286 ? -3.346 -19.125 -39.062 1 75.75 286 GLU B N 1
ATOM 5130 C CA . GLU B 1 286 ? -4.621 -19.625 -39.562 1 75.75 286 GLU B CA 1
ATOM 5131 C C . GLU B 1 286 ? -4.418 -20.734 -40.594 1 75.75 286 GLU B C 1
ATOM 5133 O O . GLU B 1 286 ? -5.148 -21.719 -40.594 1 75.75 286 GLU B O 1
ATOM 5138 N N . GLU B 1 287 ? -3.363 -20.531 -41.312 1 80 287 GLU B N 1
ATOM 5139 C CA . GLU B 1 287 ? -3.094 -21.516 -42.375 1 80 287 GLU B CA 1
ATOM 5140 C C . GLU B 1 287 ? -2.361 -22.734 -41.844 1 80 287 GLU B C 1
ATOM 5142 O O . GLU B 1 287 ? -2.381 -23.797 -42.469 1 80 287 GLU B O 1
ATOM 5147 N N . ALA B 1 288 ? -1.9 -22.516 -40.625 1 83.06 288 ALA B N 1
ATOM 5148 C CA . ALA B 1 288 ? -1.021 -23.516 -40.031 1 83.06 288 ALA B CA 1
ATOM 5149 C C . ALA B 1 288 ? -1.824 -24.672 -39.469 1 83.06 288 ALA B C 1
ATOM 5151 O O . ALA B 1 288 ? -1.294 -25.781 -39.25 1 83.06 288 ALA B O 1
ATOM 5152 N N . SER B 1 289 ? -3.152 -24.438 -39.375 1 83.69 289 SER B N 1
ATOM 5153 C CA . SER B 1 289 ? -3.967 -25.453 -38.719 1 83.69 289 SER B CA 1
ATOM 5154 C C . SER B 1 289 ? -4.008 -26.75 -39.5 1 83.69 289 SER B C 1
ATOM 5156 O O . SER B 1 289 ? -3.914 -27.828 -38.938 1 83.69 289 SER B O 1
ATOM 5158 N N . SER B 1 290 ? -4.062 -26.672 -40.75 1 86.06 290 SER B N 1
ATOM 5159 C CA . SER B 1 290 ? -4.129 -27.859 -41.594 1 86.06 290 SER B CA 1
ATOM 5160 C C . SER B 1 290 ? -2.799 -28.609 -41.625 1 86.06 290 SER B C 1
ATOM 5162 O O . SER B 1 290 ? -2.77 -29.828 -41.594 1 86.06 290 SER B O 1
ATOM 5164 N N . ILE B 1 291 ? -1.748 -27.781 -41.625 1 90.38 291 ILE B N 1
ATOM 5165 C CA . ILE B 1 291 ? -0.413 -28.359 -41.625 1 90.38 291 ILE B CA 1
ATOM 5166 C C . ILE B 1 291 ? -0.146 -29.047 -40.281 1 90.38 291 ILE B C 1
ATOM 5168 O O . ILE B 1 291 ? 0.476 -30.109 -40.25 1 90.38 291 ILE B O 1
ATOM 5172 N N . GLU B 1 292 ? -0.703 -28.453 -39.312 1 88.19 292 GLU B N 1
ATOM 5173 C CA . GLU B 1 292 ? -0.515 -29.031 -38 1 88.19 292 GLU B CA 1
ATOM 5174 C C . GLU B 1 292 ? -1.244 -30.359 -37.844 1 88.19 292 GLU B C 1
ATOM 5176 O O . GLU B 1 292 ? -0.739 -31.297 -37.219 1 88.19 292 GLU B O 1
ATOM 5181 N N . SER B 1 293 ? -2.393 -30.406 -38.406 1 88.69 293 SER B N 1
ATOM 5182 C CA . SER B 1 293 ? -3.141 -31.656 -38.375 1 88.69 293 SER B CA 1
ATOM 5183 C C . SER B 1 293 ? -2.408 -32.75 -39.125 1 88.69 293 SER B C 1
ATOM 5185 O O . SER B 1 293 ? -2.361 -33.906 -38.688 1 88.69 293 SER B O 1
ATOM 5187 N N . LYS B 1 294 ? -1.817 -32.375 -40.25 1 93.25 294 LYS B N 1
ATOM 5188 C CA . LYS B 1 294 ? -1.05 -33.344 -41.031 1 93.25 294 LYS B CA 1
ATOM 5189 C C . LYS B 1 294 ? 0.202 -33.781 -40.281 1 93.25 294 LYS B C 1
ATOM 5191 O O . LYS B 1 294 ? 0.581 -34.969 -40.344 1 93.25 294 LYS B O 1
ATOM 5196 N N . MET B 1 295 ? 0.755 -32.844 -39.625 1 92.69 295 MET B N 1
ATOM 5197 C CA . MET B 1 295 ? 1.944 -33.188 -38.844 1 92.69 295 MET B CA 1
ATOM 5198 C C . MET B 1 295 ? 1.611 -34.156 -37.719 1 92.69 295 MET B C 1
ATOM 5200 O O . MET B 1 295 ? 2.385 -35.062 -37.438 1 92.69 295 MET B O 1
ATOM 5204 N N . GLU B 1 296 ? 0.474 -33.969 -37.188 1 90.56 296 GLU B N 1
ATOM 5205 C CA . GLU B 1 296 ? 0.052 -34.844 -36.094 1 90.56 296 GLU B CA 1
ATOM 5206 C C . GLU B 1 296 ? -0.164 -36.281 -36.625 1 90.56 296 GLU B C 1
ATOM 5208 O O . GLU B 1 296 ? 0.167 -37.25 -35.938 1 90.56 296 GLU B O 1
ATOM 5213 N N . GLU B 1 297 ? -0.665 -36.375 -37.75 1 92.69 297 GLU B N 1
ATOM 5214 C CA . GLU B 1 297 ? -0.894 -37.688 -38.375 1 92.69 297 GLU B CA 1
ATOM 5215 C C . GLU B 1 297 ? 0.425 -38.375 -38.656 1 92.69 297 GLU B C 1
ATOM 5217 O O . GLU B 1 297 ? 0.539 -39.594 -38.438 1 92.69 297 GLU B O 1
ATOM 5222 N N . ILE B 1 298 ? 1.327 -37.625 -39.156 1 95.5 298 ILE B N 1
ATOM 5223 C CA . ILE B 1 298 ? 2.629 -38.188 -39.469 1 95.5 298 ILE B CA 1
ATOM 5224 C C . ILE B 1 298 ? 3.34 -38.625 -38.188 1 95.5 298 ILE B C 1
ATOM 5226 O O . ILE B 1 298 ? 3.99 -39.656 -38.156 1 95.5 298 ILE B O 1
ATOM 5230 N N . LYS B 1 299 ? 3.227 -37.844 -37.188 1 94 299 LYS B N 1
ATOM 5231 C CA . LYS B 1 299 ? 3.842 -38.156 -35.906 1 94 299 LYS B CA 1
ATOM 5232 C C . LYS B 1 299 ? 3.268 -39.469 -35.344 1 94 299 LYS B C 1
ATOM 5234 O O . LYS B 1 299 ? 3.998 -40.281 -34.781 1 94 299 LYS B O 1
ATOM 5239 N N . GLU B 1 300 ? 1.956 -39.562 -35.531 1 93.06 300 GLU B N 1
ATOM 5240 C CA . GLU B 1 300 ? 1.304 -40.781 -35.062 1 93.06 300 GLU B CA 1
ATOM 5241 C C . GLU B 1 300 ? 1.777 -42 -35.844 1 93.06 300 GLU B C 1
ATOM 5243 O O . GLU B 1 300 ? 1.969 -43.094 -35.281 1 93.06 300 GLU B O 1
ATOM 5248 N N . SER B 1 301 ? 1.962 -41.812 -37.062 1 94.62 301 SER B N 1
ATOM 5249 C CA . SER B 1 301 ? 2.463 -42.875 -37.906 1 94.62 301 SER B CA 1
ATOM 5250 C C . SER B 1 301 ? 3.879 -43.281 -37.531 1 94.62 301 SER B C 1
ATOM 5252 O O . SER B 1 301 ? 4.207 -44.469 -37.469 1 94.62 301 SER B O 1
ATOM 5254 N N . ILE B 1 302 ? 4.637 -42.375 -37.219 1 95.81 302 ILE B N 1
ATOM 5255 C CA . ILE B 1 302 ? 6.008 -42.625 -36.781 1 95.81 302 ILE B CA 1
ATOM 5256 C C . ILE B 1 302 ? 6 -43.375 -35.438 1 95.81 302 ILE B C 1
ATOM 5258 O O . ILE B 1 302 ? 6.75 -44.344 -35.25 1 95.81 302 ILE B O 1
ATOM 5262 N N . ARG B 1 303 ? 5.129 -42.938 -34.594 1 95 303 ARG B N 1
ATOM 5263 C CA . ARG B 1 303 ? 5.035 -43.562 -33.281 1 95 303 ARG B CA 1
ATOM 5264 C C . ARG B 1 303 ? 4.672 -45.031 -33.406 1 95 303 ARG B C 1
ATOM 5266 O O . ARG B 1 303 ? 5.289 -45.906 -32.75 1 95 303 ARG B O 1
ATOM 5273 N N . LYS B 1 304 ? 3.73 -45.312 -34.25 1 94.38 304 LYS B N 1
ATOM 5274 C CA . LYS B 1 304 ? 3.293 -46.688 -34.438 1 94.38 304 LYS B CA 1
ATOM 5275 C C . LYS B 1 304 ? 4.406 -47.531 -35.062 1 94.38 304 LYS B C 1
ATOM 5277 O O . LYS B 1 304 ? 4.594 -48.688 -34.656 1 94.38 304 LYS B O 1
ATOM 5282 N N . ALA B 1 305 ? 5.078 -46.969 -36.031 1 97 305 ALA B N 1
ATOM 5283 C CA . ALA B 1 305 ? 6.188 -47.688 -36.656 1 97 305 ALA B CA 1
ATOM 5284 C C . ALA B 1 305 ? 7.305 -47.938 -35.656 1 97 305 ALA B C 1
ATOM 5286 O O . ALA B 1 305 ? 7.938 -49 -35.688 1 97 305 ALA B O 1
ATOM 5287 N N . GLU B 1 306 ? 7.57 -46.969 -34.875 1 96.06 306 GLU B N 1
ATOM 5288 C CA . GLU B 1 306 ? 8.586 -47.125 -33.844 1 96.06 306 GLU B CA 1
ATOM 5289 C C . GLU B 1 306 ? 8.219 -48.25 -32.875 1 96.06 306 GLU B C 1
ATOM 5291 O O . GLU B 1 306 ? 9.07 -49.031 -32.469 1 96.06 306 GLU B O 1
ATOM 5296 N N . MET B 1 307 ? 6.977 -48.281 -32.5 1 94.94 307 MET B N 1
ATOM 5297 C CA . MET B 1 307 ? 6.492 -49.344 -31.609 1 94.94 307 MET B CA 1
ATOM 5298 C C . MET B 1 307 ? 6.629 -50.719 -32.281 1 94.94 307 MET B C 1
ATOM 5300 O O . MET B 1 307 ? 7.066 -51.688 -31.625 1 94.94 307 MET B O 1
ATOM 5304 N N . SER B 1 308 ? 6.246 -50.781 -33.531 1 96.38 308 SER B N 1
ATOM 5305 C CA . SER B 1 308 ? 6.352 -52.031 -34.281 1 96.38 308 SER B CA 1
ATOM 5306 C C . SER B 1 308 ? 7.809 -52.469 -34.438 1 96.38 308 SER B C 1
ATOM 5308 O O . SER B 1 308 ? 8.117 -53.656 -34.312 1 96.38 308 SER B O 1
ATOM 5310 N N . LYS B 1 309 ? 8.617 -51.562 -34.688 1 96.88 309 LYS B N 1
ATOM 5311 C CA . LYS B 1 309 ? 10.047 -51.844 -34.812 1 96.88 309 LYS B CA 1
ATOM 5312 C C . LYS B 1 309 ? 10.602 -52.375 -33.5 1 96.88 309 LYS B C 1
ATOM 5314 O O . LYS B 1 309 ? 11.398 -53.312 -33.469 1 96.88 309 LYS B O 1
ATOM 5319 N N . LEU B 1 310 ? 10.18 -51.75 -32.406 1 96.81 310 LEU B N 1
ATOM 5320 C CA . LEU B 1 310 ? 10.641 -52.125 -31.094 1 96.81 310 LEU B CA 1
ATOM 5321 C C . LEU B 1 310 ? 10.195 -53.562 -30.75 1 96.81 310 LEU B C 1
ATOM 5323 O O . LEU B 1 310 ? 10.969 -54.344 -30.203 1 96.81 310 LEU B O 1
ATOM 5327 N N . LYS B 1 311 ? 8.977 -53.844 -31.047 1 96.44 311 LYS B N 1
ATOM 5328 C CA . LYS B 1 311 ? 8.469 -55.188 -30.797 1 96.44 311 LYS B CA 1
ATOM 5329 C C . LYS B 1 311 ? 9.234 -56.219 -31.609 1 96.44 311 LYS B C 1
ATOM 5331 O O . LYS B 1 311 ? 9.578 -57.281 -31.109 1 96.44 311 LYS B O 1
ATOM 5336 N N . ALA B 1 312 ? 9.469 -55.906 -32.875 1 97.44 312 ALA B N 1
ATOM 5337 C CA . ALA B 1 312 ? 10.227 -56.812 -33.719 1 97.44 312 ALA B CA 1
ATOM 5338 C C . ALA B 1 312 ? 11.641 -57 -33.219 1 97.44 312 ALA B C 1
ATOM 5340 O O . ALA B 1 312 ? 12.164 -58.125 -33.219 1 97.44 312 ALA B O 1
ATOM 5341 N N . ALA B 1 313 ? 12.219 -55.969 -32.844 1 96.5 313 ALA B N 1
ATOM 5342 C CA . ALA B 1 313 ? 13.586 -56.031 -32.312 1 96.5 313 ALA B CA 1
ATOM 5343 C C . ALA B 1 313 ? 13.648 -56.938 -31.078 1 96.5 313 ALA B C 1
ATOM 5345 O O . ALA B 1 313 ? 14.625 -57.656 -30.891 1 96.5 313 ALA B O 1
ATOM 5346 N N . SER B 1 314 ? 12.664 -56.75 -30.234 1 96.94 314 SER B N 1
ATOM 5347 C CA . SER B 1 314 ? 12.648 -57.562 -29.016 1 96.94 314 SER B CA 1
ATOM 5348 C C . SER B 1 314 ? 12.539 -59.062 -29.344 1 96.94 314 SER B C 1
ATOM 5350 O O . SER B 1 314 ? 13.195 -59.875 -28.703 1 96.94 314 SER B O 1
ATOM 5352 N N . ARG B 1 315 ? 11.75 -59.406 -30.328 1 96.75 315 ARG B N 1
ATOM 5353 C CA . ARG B 1 315 ? 11.617 -60.812 -30.75 1 96.75 315 ARG B CA 1
ATOM 5354 C C . ARG B 1 315 ? 12.922 -61.312 -31.359 1 96.75 315 ARG B C 1
ATOM 5356 O O . ARG B 1 315 ? 13.336 -62.438 -31.078 1 96.75 315 ARG B O 1
ATOM 5363 N N . LEU B 1 316 ? 13.508 -60.5 -32.156 1 96.69 316 LEU B N 1
ATOM 5364 C CA . LEU B 1 316 ? 14.766 -60.875 -32.781 1 96.69 316 LEU B CA 1
ATOM 5365 C C . LEU B 1 316 ? 15.859 -61.094 -31.734 1 96.69 316 LEU B C 1
ATOM 5367 O O . LEU B 1 316 ? 16.688 -62 -31.891 1 96.69 316 LEU B O 1
ATOM 5371 N N . ASN B 1 317 ? 15.859 -60.312 -30.734 1 95.88 317 ASN B N 1
ATOM 5372 C CA . ASN B 1 317 ? 16.828 -60.469 -29.656 1 95.88 317 ASN B CA 1
ATOM 5373 C C . ASN B 1 317 ? 16.656 -61.812 -28.938 1 95.88 317 ASN B C 1
ATOM 5375 O O . ASN B 1 317 ? 17.641 -62.438 -28.562 1 95.88 317 ASN B O 1
ATOM 5379 N N . LEU B 1 318 ? 15.391 -62.125 -28.703 1 95.56 318 LEU B N 1
ATOM 5380 C CA . LEU B 1 318 ? 15.125 -63.406 -28.062 1 95.56 318 LEU B CA 1
ATOM 5381 C C . LEU B 1 318 ? 15.602 -64.562 -28.953 1 95.56 318 LEU B C 1
ATOM 5383 O O . LEU B 1 318 ? 16.141 -65.562 -28.438 1 95.56 318 LEU B O 1
ATOM 5387 N N . LEU B 1 319 ? 15.445 -64.438 -30.297 1 95.5 319 LEU B N 1
ATOM 5388 C CA . LEU B 1 319 ? 15.883 -65.438 -31.25 1 95.5 319 LEU B CA 1
ATOM 5389 C C . LEU B 1 319 ? 17.406 -65.562 -31.297 1 95.5 319 LEU B C 1
ATOM 5391 O O . LEU B 1 319 ? 17.969 -66.625 -31.391 1 95.5 319 LEU B O 1
ATOM 5395 N N . ARG B 1 3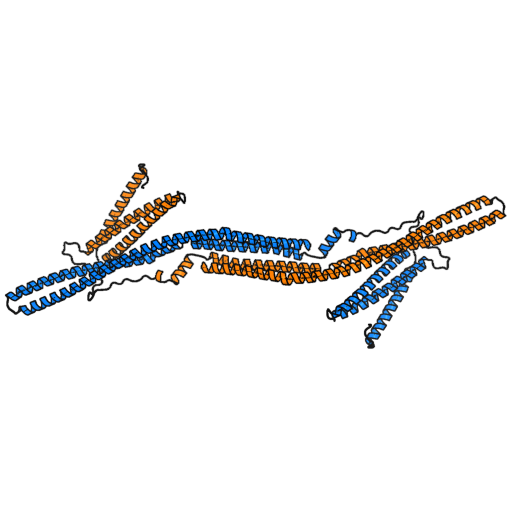20 ? 18.016 -64.5 -31.172 1 94.12 320 ARG B N 1
ATOM 5396 C CA . ARG B 1 320 ? 19.469 -64.438 -31.125 1 94.12 320 ARG B CA 1
ATOM 5397 C C . ARG B 1 320 ? 20.016 -65.125 -29.906 1 94.12 320 ARG B C 1
ATOM 5399 O O . ARG B 1 320 ? 20.984 -65.875 -30 1 94.12 320 ARG B O 1
ATOM 5406 N N . GLU B 1 321 ? 19.344 -64.875 -28.766 1 93 321 GLU B N 1
ATOM 5407 C CA . GLU B 1 321 ? 19.75 -65.5 -27.531 1 93 321 GLU B CA 1
ATOM 5408 C C . GLU B 1 321 ? 19.578 -67.062 -27.609 1 93 321 GLU B C 1
ATOM 5410 O O . GLU B 1 321 ? 20.281 -67.812 -26.922 1 93 321 GLU B O 1
ATOM 5415 N N . ALA B 1 322 ? 18.625 -67.438 -28.469 1 90.5 322 ALA B N 1
ATOM 5416 C CA . ALA B 1 322 ? 18.375 -68.875 -28.625 1 90.5 322 ALA B CA 1
ATOM 5417 C C . ALA B 1 322 ? 19.375 -69.5 -29.578 1 90.5 322 ALA B C 1
ATOM 5419 O O . ALA B 1 322 ? 19.406 -70.75 -29.75 1 90.5 322 ALA B O 1
ATOM 5420 N N . GLY B 1 323 ? 20.25 -68.688 -30.281 1 87.62 323 GLY B N 1
ATOM 5421 C CA . GLY B 1 323 ? 21.344 -69.25 -31.078 1 87.62 323 GLY B CA 1
ATOM 5422 C C . GLY B 1 323 ? 21.141 -69.062 -32.562 1 87.62 323 GLY B C 1
ATOM 5423 O O . GLY B 1 323 ? 21.953 -69.5 -33.375 1 87.62 323 GLY B O 1
ATOM 5424 N N . LEU B 1 324 ? 20.094 -68.438 -33 1 90.06 324 LEU B N 1
ATOM 5425 C CA . LEU B 1 324 ? 19.844 -68.25 -34.406 1 90.06 324 LEU B CA 1
ATOM 5426 C C . LEU B 1 324 ? 20.672 -67.125 -34.969 1 90.06 324 LEU B C 1
ATOM 5428 O O . LEU B 1 324 ? 20.969 -66.125 -34.219 1 90.06 324 LEU B O 1
ATOM 5432 N N . GLU B 1 325 ? 21.109 -67.188 -36.188 1 89.31 325 GLU B N 1
ATOM 5433 C CA . GLU B 1 325 ? 21.875 -66.125 -36.844 1 89.31 325 GLU B CA 1
ATOM 5434 C C . GLU B 1 325 ? 20.969 -65.062 -37.438 1 89.31 325 GLU B C 1
ATOM 5436 O O . GLU B 1 325 ? 20.906 -64.938 -38.656 1 89.31 325 GLU B O 1
ATOM 5441 N N . VAL B 1 326 ? 20.453 -64.375 -36.594 1 92.44 326 VAL B N 1
ATOM 5442 C CA . VAL B 1 326 ? 19.469 -63.375 -36.969 1 92.44 326 VAL B CA 1
ATOM 5443 C C . VAL B 1 326 ? 20.172 -62.188 -37.688 1 92.44 326 VAL B C 1
ATOM 5445 O O . VAL B 1 326 ? 19.562 -61.531 -38.531 1 92.44 326 VAL B O 1
ATOM 5448 N N . ASP B 1 327 ? 21.422 -61.938 -37.5 1 92.56 327 ASP B N 1
ATOM 5449 C CA . ASP B 1 327 ? 22.141 -60.75 -38 1 92.56 327 ASP B CA 1
ATOM 5450 C C . ASP B 1 327 ? 22.328 -60.812 -39.531 1 92.56 327 ASP B C 1
ATOM 5452 O O . ASP B 1 327 ? 22.328 -59.781 -40.188 1 92.56 327 ASP B O 1
ATOM 5456 N N . THR B 1 328 ? 22.453 -61.969 -39.938 1 91.25 328 THR B N 1
ATOM 5457 C CA . THR B 1 328 ? 22.609 -62.094 -41.406 1 91.25 328 THR B CA 1
ATOM 5458 C C . THR B 1 328 ? 21.359 -61.594 -42.125 1 91.25 328 THR B C 1
ATOM 5460 O O . THR B 1 328 ? 21.484 -60.844 -43.094 1 91.25 328 THR B O 1
ATOM 5463 N N . TRP B 1 329 ? 20.234 -61.875 -41.562 1 91.38 329 TRP B N 1
ATOM 5464 C CA . TRP B 1 329 ? 18.969 -61.438 -42.156 1 91.38 329 TRP B CA 1
ATOM 5465 C C . TRP B 1 329 ? 18.734 -59.938 -41.875 1 91.38 329 TRP B C 1
ATOM 5467 O O . TRP B 1 329 ? 18.203 -59.25 -42.719 1 91.38 329 TRP B O 1
ATOM 5477 N N . LEU B 1 330 ? 19.141 -59.594 -40.719 1 93.31 330 LEU B N 1
ATOM 5478 C CA . LEU B 1 330 ? 18.938 -58.188 -40.312 1 93.31 330 LEU B CA 1
ATOM 5479 C C . LEU B 1 330 ? 19.766 -57.25 -41.188 1 93.31 330 LEU B C 1
ATOM 5481 O O . LEU B 1 330 ? 19.281 -56.219 -41.625 1 93.31 330 LEU B O 1
ATOM 5485 N N . VAL B 1 331 ? 21 -57.562 -41.438 1 93.31 331 VAL B N 1
ATOM 5486 C CA . VAL B 1 331 ? 21.891 -56.719 -42.219 1 93.31 331 VAL B CA 1
ATOM 5487 C C . VAL B 1 331 ? 21.422 -56.656 -43.656 1 93.31 331 VAL B C 1
ATOM 5489 O O . VAL B 1 331 ? 21.391 -55.594 -44.281 1 93.31 331 VAL B O 1
ATOM 5492 N N . SER B 1 332 ? 21.031 -57.75 -44.125 1 93.31 332 SER B N 1
ATOM 5493 C CA . SER B 1 332 ? 20.594 -57.812 -45.531 1 93.31 332 SER B CA 1
ATOM 5494 C C . SER B 1 332 ? 19.312 -57 -45.719 1 93.31 332 SER B C 1
ATOM 5496 O O . SER B 1 332 ? 19.219 -56.219 -46.656 1 93.31 332 SER B O 1
ATOM 5498 N N . THR B 1 333 ? 18.391 -57.156 -44.844 1 93.94 333 THR B N 1
ATOM 5499 C CA . THR B 1 333 ? 17.109 -56.469 -45 1 93.94 333 THR B CA 1
ATOM 5500 C C . THR B 1 333 ? 17.281 -54.969 -44.75 1 93.94 333 THR B C 1
ATOM 5502 O O . THR B 1 333 ? 16.641 -54.156 -45.406 1 93.94 333 THR B O 1
ATOM 5505 N N . MET B 1 334 ? 18.141 -54.625 -43.844 1 91.94 334 MET B N 1
ATOM 5506 C CA . MET B 1 334 ? 18.375 -53.219 -43.531 1 91.94 334 MET B CA 1
ATOM 5507 C C . MET B 1 334 ? 19.078 -52.5 -44.688 1 91.94 334 MET B C 1
ATOM 5509 O O . MET B 1 334 ? 18.812 -51.344 -44.969 1 91.94 334 MET B O 1
ATOM 5513 N N . ASN B 1 335 ? 20 -53.219 -45.281 1 92.12 335 ASN B N 1
ATOM 5514 C CA . ASN B 1 335 ? 20.672 -52.688 -46.469 1 92.12 335 ASN B CA 1
ATOM 5515 C C . ASN B 1 335 ? 19.719 -52.438 -47.625 1 92.12 335 ASN B C 1
ATOM 5517 O O . ASN B 1 335 ? 19.797 -51.438 -48.312 1 92.12 335 ASN B O 1
ATOM 5521 N N . GLN B 1 336 ? 18.875 -53.375 -47.75 1 92.69 336 GLN B N 1
ATOM 5522 C CA . GLN B 1 336 ? 17.859 -53.219 -48.781 1 92.69 336 GLN B CA 1
ATOM 5523 C C . GLN B 1 336 ? 16.953 -52.031 -48.5 1 92.69 336 GLN B C 1
ATOM 5525 O O . GLN B 1 336 ? 16.609 -51.281 -49.406 1 92.69 336 GLN B O 1
ATOM 5530 N N . ALA B 1 337 ? 16.578 -51.906 -47.25 1 91.31 337 ALA B N 1
ATOM 5531 C CA . ALA B 1 337 ? 15.711 -50.812 -46.844 1 91.31 337 ALA B CA 1
ATOM 5532 C C . ALA B 1 337 ? 16.406 -49.469 -47.031 1 91.31 337 ALA B C 1
ATOM 5534 O O . ALA B 1 337 ? 15.789 -48.5 -47.469 1 91.31 337 ALA B O 1
ATOM 5535 N N . SER B 1 338 ? 17.672 -49.312 -46.812 1 90.38 338 SER B N 1
ATOM 5536 C CA . SER B 1 338 ? 18.453 -48.094 -46.969 1 90.38 338 SER B CA 1
ATOM 5537 C C . SER B 1 338 ? 18.578 -47.719 -48.438 1 90.38 338 SER B C 1
ATOM 5539 O O . SER B 1 338 ? 18.531 -46.531 -48.781 1 90.38 338 SER B O 1
ATOM 5541 N N . GLU B 1 339 ? 18.734 -48.719 -49.188 1 91.19 339 GLU B N 1
ATOM 5542 C CA . GLU B 1 339 ? 18.828 -48.469 -50.594 1 91.19 339 GLU B CA 1
ATOM 5543 C C . GLU B 1 339 ? 17.516 -47.938 -51.188 1 91.19 339 GLU B C 1
ATOM 5545 O O . GLU B 1 339 ? 17.516 -47.031 -52 1 91.19 339 GLU B O 1
ATOM 5550 N N . GLU B 1 340 ? 16.484 -48.469 -50.688 1 90.75 340 GLU B N 1
ATOM 5551 C CA . GLU B 1 340 ? 15.172 -48.031 -51.156 1 90.75 340 GLU B CA 1
ATOM 5552 C C . GLU B 1 340 ? 14.883 -46.594 -50.688 1 90.75 340 GLU B C 1
ATOM 5554 O O . GLU B 1 340 ? 14.273 -45.844 -51.438 1 90.75 340 GLU B O 1
ATOM 5559 N N . LEU B 1 341 ? 15.344 -46.281 -49.531 1 88.69 341 LEU B N 1
ATOM 5560 C CA . LEU B 1 341 ? 15.156 -44.938 -49 1 88.69 341 LEU B CA 1
ATOM 5561 C C . LEU B 1 341 ? 15.93 -43.938 -49.844 1 88.69 341 LEU B C 1
ATOM 5563 O O . LEU B 1 341 ? 15.438 -42.844 -50.094 1 88.69 341 LEU B O 1
ATOM 5567 N N . GLU B 1 342 ? 17.141 -44.312 -50.25 1 87.56 342 GLU B N 1
ATOM 5568 C CA . GLU B 1 342 ? 17.969 -43.438 -51.062 1 87.56 342 GLU B CA 1
ATOM 5569 C C . GLU B 1 342 ? 17.391 -43.25 -52.438 1 87.56 342 GLU B C 1
ATOM 5571 O O . GLU B 1 342 ? 17.469 -42.156 -53.031 1 87.56 342 GLU B O 1
ATOM 5576 N N . ARG B 1 343 ? 16.859 -44.25 -52.906 1 88.69 343 ARG B N 1
ATOM 5577 C CA . ARG B 1 343 ? 16.234 -44.156 -54.219 1 88.69 343 ARG B CA 1
ATOM 5578 C C . ARG B 1 343 ? 15.016 -43.25 -54.188 1 88.69 343 ARG B C 1
ATOM 5580 O O . ARG B 1 343 ? 14.812 -42.438 -55.094 1 88.69 343 ARG B O 1
ATOM 5587 N N . GLU B 1 344 ? 14.227 -43.344 -53.156 1 85.69 344 GLU B N 1
ATOM 5588 C CA . GLU B 1 344 ? 13.039 -42.5 -53.031 1 85.69 344 GLU B CA 1
ATOM 5589 C C . GLU B 1 344 ? 13.414 -41.031 -52.844 1 85.69 344 GLU B C 1
ATOM 5591 O O . GLU B 1 344 ? 12.719 -40.156 -53.344 1 85.69 344 GLU B O 1
ATOM 5596 N N . ARG B 1 345 ? 14.445 -40.781 -52.125 1 82.38 345 ARG B N 1
ATOM 5597 C CA . ARG B 1 345 ? 14.914 -39.406 -51.906 1 82.38 345 ARG B CA 1
ATOM 5598 C C . ARG B 1 345 ? 15.367 -38.781 -53.219 1 82.38 345 ARG B C 1
ATOM 5600 O O . ARG B 1 345 ? 15.047 -37.625 -53.5 1 82.38 345 ARG B O 1
ATOM 5607 N N . LYS B 1 346 ? 15.984 -39.562 -54.125 1 84.5 346 LYS B N 1
ATOM 5608 C CA . LYS B 1 346 ? 16.484 -39.062 -55.406 1 84.5 346 LYS B CA 1
ATOM 5609 C C . LYS B 1 346 ? 15.328 -38.781 -56.344 1 84.5 346 LYS B C 1
ATOM 5611 O O . LYS B 1 346 ? 15.367 -37.781 -57.094 1 84.5 346 LYS B O 1
ATOM 5616 N N . LEU B 1 347 ? 14.398 -39.594 -56.188 1 83.88 347 LEU B N 1
ATOM 5617 C CA . LEU B 1 347 ? 13.234 -39.406 -57.062 1 83.88 347 LEU B CA 1
ATOM 5618 C C . LEU B 1 347 ? 12.445 -38.156 -56.656 1 83.88 347 LEU B C 1
ATOM 5620 O O . LEU B 1 347 ? 11.953 -37.438 -57.5 1 83.88 347 LEU B O 1
ATOM 5624 N N . SER B 1 348 ? 12.312 -37.906 -55.406 1 81.31 348 SER B N 1
ATOM 5625 C CA . SER B 1 348 ? 11.594 -36.75 -54.906 1 81.31 348 SER B CA 1
ATOM 5626 C C . SER B 1 348 ? 12.344 -35.469 -55.219 1 81.31 348 SER B C 1
ATOM 5628 O O . SER B 1 348 ? 11.727 -34.438 -55.562 1 81.31 348 SER B O 1
ATOM 5630 N N . GLU B 1 349 ? 13.602 -35.5 -55.094 1 77.19 349 GLU B N 1
ATOM 5631 C CA . GLU B 1 349 ? 14.422 -34.344 -55.406 1 77.19 349 GLU B CA 1
ATOM 5632 C C . GLU B 1 349 ? 14.359 -34.031 -56.906 1 77.19 349 GLU B C 1
ATOM 5634 O O . GLU B 1 349 ? 14.344 -32.875 -57.312 1 77.19 349 GLU B O 1
ATOM 5639 N N . ALA B 1 350 ? 14.273 -35.031 -57.688 1 79.19 350 ALA B N 1
ATOM 5640 C CA . ALA B 1 350 ? 14.18 -34.875 -59.125 1 79.19 350 ALA B CA 1
ATOM 5641 C C . ALA B 1 350 ? 12.844 -34.25 -59.531 1 79.19 350 ALA B C 1
ATOM 5643 O O . ALA B 1 350 ? 12.781 -33.406 -60.438 1 79.19 350 ALA B O 1
ATOM 5644 N N . ARG B 1 351 ? 11.852 -34.656 -58.812 1 75.88 351 ARG B N 1
ATOM 5645 C CA . ARG B 1 351 ? 10.531 -34.094 -59.094 1 75.88 351 ARG B CA 1
ATOM 5646 C C . ARG B 1 351 ? 10.461 -32.625 -58.75 1 75.88 351 ARG B C 1
ATOM 5648 O O . ARG B 1 351 ? 9.859 -31.828 -59.5 1 75.88 351 ARG B O 1
ATOM 5655 N N . VAL B 1 352 ? 11.086 -32.219 -57.594 1 73.75 352 VAL B N 1
ATOM 5656 C CA . VAL B 1 352 ? 11.102 -30.812 -57.188 1 73.75 352 VAL B CA 1
ATOM 5657 C C . VAL B 1 352 ? 11.945 -30 -58.156 1 73.75 352 VAL B C 1
ATOM 5659 O O . VAL B 1 352 ? 11.578 -28.875 -58.5 1 73.75 352 VAL B O 1
ATOM 5662 N N . SER B 1 353 ? 13.148 -30.547 -58.594 1 68.75 353 SER B N 1
ATOM 5663 C CA . SER B 1 353 ? 14.031 -29.844 -59.5 1 68.75 353 SER B CA 1
ATOM 5664 C C . SER B 1 353 ? 13.406 -29.703 -60.875 1 68.75 353 SER B C 1
ATOM 5666 O O . SER B 1 353 ? 13.633 -28.719 -61.594 1 68.75 353 SER B O 1
ATOM 5668 N N . ASN B 1 354 ? 12.914 -30.859 -61.375 1 66.44 354 ASN B N 1
ATOM 5669 C CA . ASN B 1 354 ? 12.336 -30.828 -62.719 1 66.44 354 ASN B CA 1
ATOM 5670 C C . ASN B 1 354 ? 11.031 -30.047 -62.719 1 66.44 354 ASN B C 1
ATOM 5672 O O . ASN B 1 354 ? 10.305 -30.078 -63.719 1 66.44 354 ASN B O 1
ATOM 5676 N N . GLY B 1 355 ? 10.797 -29.016 -61.844 1 58.25 355 GLY B N 1
ATOM 5677 C CA . GLY B 1 355 ? 9.648 -28.125 -61.875 1 58.25 355 GLY B CA 1
ATOM 5678 C C . GLY B 1 355 ? 8.344 -28.812 -61.5 1 58.25 355 GLY B C 1
ATOM 5679 O O . GLY B 1 355 ? 7.262 -28.328 -61.844 1 58.25 355 GLY B O 1
ATOM 5680 N N . GLY B 1 356 ? 8.234 -30.141 -61.281 1 44.94 356 GLY B N 1
ATOM 5681 C CA . GLY B 1 356 ? 6.969 -30.812 -61.062 1 44.94 356 GLY B CA 1
ATOM 5682 C C . GLY B 1 356 ? 6.332 -30.469 -59.719 1 44.94 356 GLY B C 1
ATOM 5683 O O . GLY B 1 356 ? 7.023 -30.062 -58.781 1 44.94 356 GLY B O 1
ATOM 5684 N N . MET B 1 357 ? 4.902 -30.203 -59.625 1 46.34 357 MET B N 1
ATOM 5685 C CA . MET B 1 357 ? 3.973 -29.703 -58.625 1 46.34 357 MET B CA 1
ATOM 5686 C C . MET B 1 357 ? 4.188 -30.406 -57.281 1 46.34 357 MET B C 1
ATOM 5688 O O . MET B 1 357 ? 4.691 -31.531 -57.25 1 46.34 357 MET B O 1
ATOM 5692 N N . THR B 1 358 ? 3.863 -29.734 -56.094 1 43.91 358 THR B N 1
ATOM 5693 C CA . THR B 1 358 ? 3.766 -29.891 -54.656 1 43.91 358 THR B CA 1
ATOM 5694 C C . THR B 1 358 ? 3.154 -31.25 -54.312 1 43.91 358 THR B C 1
ATOM 5696 O O . THR B 1 358 ? 2.113 -31.625 -54.844 1 43.91 358 THR B O 1
ATOM 5699 N N . PRO B 1 359 ? 3.904 -32.188 -53.844 1 42.91 359 PRO B N 1
ATOM 5700 C CA . PRO B 1 359 ? 3.201 -33.406 -53.375 1 42.91 359 PRO B CA 1
ATOM 5701 C C . PRO B 1 359 ? 1.904 -33.062 -52.625 1 42.91 359 PRO B C 1
ATOM 5703 O O . PRO B 1 359 ? 1.882 -32.156 -51.781 1 42.91 359 PRO B O 1
ATOM 5706 N N . GLU B 1 360 ? 0.634 -33.125 -53.25 1 33.16 360 GLU B N 1
ATOM 5707 C CA . GLU B 1 360 ? -0.616 -33.156 -52.5 1 33.16 360 GLU B CA 1
ATOM 5708 C C . GLU B 1 360 ? -0.544 -34.156 -51.344 1 33.16 360 GLU B C 1
ATOM 5710 O O . GLU B 1 360 ? 0.034 -35.219 -51.469 1 33.16 360 GLU B O 1
#

Nearest PDB structures (foldseek):
  5i6j-assembly1_A-2  TM=7.597E-01  e=3.346E-07  Homo sapiens
  5i7d-assembly1_A  TM=7.231E-01  e=2.643E-06  Homo sapiens
  2efk-assembly1_A-2  TM=5.747E-01  e=1.950E-03  Homo sapiens
  6nct-assembly1_B  TM=6.992E-01  e=2.047E+00  Homo sapiens
  3zx6-assembly1_B  TM=3.717E-01  e=3.170E-01  Archaeoglobus fulgidus DSM 4304

Solvent-accessible surface area (backbone atoms only — not comparable to full-atom values): 36992 Å² total; per-residue (Å²): 92,67,68,56,40,50,49,45,45,52,51,36,52,51,48,42,51,52,42,51,50,52,48,52,51,45,47,56,59,55,47,48,52,51,48,52,51,51,50,53,53,43,53,53,32,42,54,54,38,51,54,48,49,52,52,55,51,48,54,53,50,51,43,50,50,52,30,50,52,30,44,50,49,24,40,51,33,46,53,53,31,50,54,34,49,50,51,30,53,51,37,45,55,51,39,64,65,40,70,79,54,67,68,76,60,42,60,55,34,49,50,50,31,50,52,35,45,51,50,32,53,53,34,47,50,52,26,47,51,28,45,37,50,24,52,39,36,41,38,21,41,51,46,46,53,50,44,39,56,72,46,52,48,54,52,44,53,51,57,43,50,61,65,50,49,61,52,49,27,52,49,45,36,49,54,21,50,50,50,30,50,43,20,49,53,40,26,52,43,27,50,51,39,33,57,49,22,71,67,47,44,61,67,61,48,48,51,54,48,48,69,76,37,54,78,68,76,54,78,86,82,79,76,89,75,68,45,87,84,55,80,74,86,61,71,68,82,63,83,44,66,96,84,50,82,32,73,63,52,54,49,42,48,52,35,27,45,49,28,21,53,24,50,44,50,34,54,54,35,51,51,52,45,51,52,50,51,59,50,40,73,73,41,55,78,79,65,24,52,62,52,49,54,51,45,51,53,43,51,50,51,31,50,52,27,51,50,51,26,47,26,26,48,37,30,46,51,54,42,40,73,62,67,48,76,49,60,64,48,36,52,52,33,38,51,52,35,51,51,52,51,52,51,52,51,53,51,52,51,46,38,58,70,71,68,49,82,74,86,128,94,67,67,56,41,51,51,46,46,52,50,39,51,51,49,42,52,52,42,50,50,52,50,53,50,46,46,56,59,55,48,48,51,51,49,51,52,52,51,51,52,44,52,53,32,43,53,55,38,49,54,50,50,51,52,55,50,49,54,52,51,52,44,49,49,53,29,50,53,30,45,51,51,25,40,51,32,45,52,52,32,50,54,34,48,52,51,30,51,51,37,46,53,50,41,63,66,40,71,81,53,66,69,76,60,42,59,57,34,47,51,50,30,51,52,36,45,50,50,31,52,52,33,48,50,53,26,47,52,29,45,37,49,23,53,39,37,42,39,20,41,52,46,46,51,49,42,39,55,71,46,52,47,55,52,44,52,49,55,43,52,62,63,52,49,60,50,51,28,52,50,44,36,50,52,20,51,49,50,30,51,43,21,49,53,41,26,53,43,26,49,52,39,33,57,51,23,71,68,46,43,61,65,62,48,46,52,54,48,48,69,76,36,53,78,69,74,55,78,85,84,80,76,88,76,68,46,86,85,55,81,73,87,63,69,68,82,63,85,43,65,96,83,50,81,33,75,64,52,54,49,41,47,52,34,26,45,49,29,22,53,24,50,44,50,35,54,53,35,51,52,53,45,51,52,49,50,57,50,40,72,74,40,54,77,79,65,26,52,62,53,48,53,52,46,50,53,42,53,51,50,30,50,50,27,52,50,52,23,46,24,27,48,38,32,46,50,55,41,38,75,62,67,48,74,47,60,65,44,35,52,53,34,39,51,51,34,51,51,53,51,52,51,51,53,53,52,53,51,46,38,59,70,70,69,49,82,76,87,125